Protein AF-A0A7Y1TAL9-F1 (afdb_monomer_lite)

Sequence (515 aa):
NSLQSASESPTSIPLRQQVLSQAERLVDRYQSVQGQLESLSALSGEVIVGVVQEINALAEGVANVNQRIIDAKSFSTSDEVNDLLDQRDRLLRQLAEKVSFSTIEQDGDSVNVFIGGGQPLVLGVDTNALVVSDTQAGSFEVGLSMNISGRLRDISGSVTGGELGGHLRLREQGLAEVADKLGLVQTLVVHNFNNIHSQGVDLNGVQGGDLFTSLNDRNLQLSRVVYAPGNTSDDTVVSVAVDDPASLVGSSYVFALNGVGVFNYSLTRASDGVVVKEGILPNVFPQTIDTNDGFSFTLEAGNFSNGDQFILHPTRLPANNLQLLVSDPASLAFGLPVSSIASPGNIGSGVLSQLVSAQESSLTSAELEAVQAARENTPPLLIRFTSATSYDVLDNSDPLAPVDLVPPLKNLPFLPGRANPVLSAAADSQVLLSNAAFSQSPVLGPVGTTSNGNLGETVTVTTTDPLTSAISSEIVTILGSESAATAALRVGAVSGVEASANNEISVAIADDGVG

Structure (mmCIF, N/CA/C/O backbone):
data_AF-A0A7Y1TAL9-F1
#
_entry.id   AF-A0A7Y1TAL9-F1
#
loop_
_atom_site.group_PDB
_atom_site.id
_atom_site.type_symbol
_atom_site.label_atom_id
_atom_site.label_alt_id
_atom_site.label_comp_id
_atom_site.label_asym_id
_atom_site.label_entity_id
_atom_site.label_seq_id
_atom_site.pdbx_PDB_ins_code
_atom_site.Cartn_x
_atom_site.Cartn_y
_atom_site.Cartn_z
_atom_site.occupancy
_atom_site.B_iso_or_equiv
_atom_site.auth_seq_id
_atom_site.auth_comp_id
_atom_site.auth_asym_id
_atom_site.auth_atom_id
_atom_site.pdbx_PDB_model_num
ATOM 1 N N . ASN A 1 1 ? 1.494 14.963 -23.861 1.00 86.19 1 ASN A N 1
ATOM 2 C CA . ASN A 1 1 ? 1.903 16.251 -24.475 1.00 86.19 1 ASN A CA 1
ATOM 3 C C . ASN A 1 1 ? 3.397 16.523 -24.349 1.00 86.19 1 ASN A C 1
ATOM 5 O O . ASN A 1 1 ? 4.055 16.423 -25.367 1.00 86.19 1 ASN A O 1
ATOM 9 N N . SER A 1 2 ? 3.966 16.804 -23.164 1.00 90.81 2 SER A N 1
ATOM 10 C CA . SER A 1 2 ? 5.419 17.084 -23.042 1.00 90.81 2 SER A CA 1
ATOM 11 C C . SER A 1 2 ? 6.297 15.942 -23.563 1.00 90.81 2 SER A C 1
ATOM 13 O O . SER A 1 2 ? 7.213 16.190 -24.336 1.00 90.81 2 SER A O 1
ATOM 15 N N . LEU A 1 3 ? 5.966 14.695 -23.208 1.00 91.56 3 LEU A N 1
ATOM 16 C CA . LEU A 1 3 ? 6.656 13.498 -23.709 1.00 91.56 3 LEU A CA 1
ATOM 17 C C . LEU A 1 3 ? 6.591 13.369 -25.233 1.00 91.56 3 LEU A C 1
ATOM 19 O O . LEU A 1 3 ? 7.585 13.025 -25.853 1.00 91.56 3 LEU A O 1
ATOM 23 N N . GLN A 1 4 ? 5.445 13.688 -25.838 1.00 88.38 4 GLN A N 1
ATOM 24 C CA . GLN A 1 4 ? 5.285 13.638 -27.291 1.00 88.38 4 GLN A CA 1
ATOM 25 C C . GLN A 1 4 ? 6.180 14.678 -27.971 1.00 88.38 4 GLN A C 1
ATOM 27 O O . GLN A 1 4 ? 6.945 14.337 -28.863 1.00 88.38 4 GLN A O 1
ATOM 32 N N . SER A 1 5 ? 6.146 15.931 -27.508 1.00 90.44 5 SER A N 1
ATOM 33 C CA . SER A 1 5 ? 7.004 16.984 -28.059 1.00 90.44 5 SER A CA 1
ATOM 34 C C . SER A 1 5 ? 8.490 16.657 -27.888 1.00 90.44 5 SER A C 1
ATOM 36 O O . SER A 1 5 ? 9.275 16.867 -28.806 1.00 90.44 5 SER A O 1
ATOM 38 N N . ALA A 1 6 ? 8.884 16.109 -26.734 1.00 90.56 6 ALA A N 1
ATOM 39 C CA . ALA A 1 6 ? 10.256 15.670 -26.511 1.00 90.56 6 ALA A CA 1
ATOM 40 C C . ALA A 1 6 ? 10.634 14.464 -27.391 1.00 90.56 6 ALA A C 1
ATOM 42 O O . ALA A 1 6 ? 11.748 14.421 -27.891 1.00 90.56 6 ALA A O 1
ATOM 43 N N . SER A 1 7 ? 9.713 13.534 -27.653 1.00 87.88 7 SER A N 1
ATOM 44 C CA . SER A 1 7 ? 9.916 12.405 -28.574 1.00 87.88 7 SER A CA 1
ATOM 45 C C . SER A 1 7 ? 10.092 12.844 -30.034 1.00 87.88 7 SER A C 1
ATOM 47 O O . SER A 1 7 ? 10.888 12.243 -30.749 1.00 87.88 7 SER A O 1
ATOM 49 N N . GLU A 1 8 ? 9.403 13.901 -30.474 1.00 89.62 8 GLU A N 1
ATOM 50 C CA . GLU A 1 8 ? 9.553 14.483 -31.819 1.00 89.62 8 GLU A CA 1
ATOM 51 C C . GLU A 1 8 ? 10.880 15.247 -31.988 1.00 89.62 8 GLU A C 1
ATOM 53 O O . GLU A 1 8 ? 11.334 15.497 -33.104 1.00 89.62 8 GLU A O 1
ATOM 58 N N . SER A 1 9 ? 11.514 15.655 -30.888 1.00 91.38 9 SER A N 1
ATOM 59 C CA . SER A 1 9 ? 12.792 16.375 -30.884 1.00 91.38 9 SER A CA 1
ATOM 60 C C . SER A 1 9 ? 13.656 15.949 -29.690 1.00 91.38 9 SER A C 1
ATOM 62 O O . SER A 1 9 ? 13.911 16.752 -28.783 1.00 91.38 9 SER A O 1
ATOM 64 N N . PRO A 1 10 ? 14.148 14.694 -29.688 1.00 88.31 10 PRO A N 1
ATOM 65 C CA . PRO A 1 10 ? 14.741 14.057 -28.514 1.00 88.31 10 PRO A CA 1
ATOM 66 C C . PRO A 1 10 ? 16.103 14.624 -28.127 1.00 88.31 10 PRO A C 1
ATOM 68 O O . PRO A 1 10 ? 16.604 14.274 -27.070 1.00 88.31 10 PRO A O 1
ATOM 71 N N . THR A 1 11 ? 16.714 15.510 -28.914 1.00 91.12 11 THR A N 1
ATOM 72 C CA . THR A 1 11 ? 17.966 16.210 -28.565 1.00 91.12 11 THR A CA 1
ATOM 73 C C . THR A 1 11 ? 17.740 17.594 -27.946 1.00 91.12 11 THR A C 1
ATOM 75 O O . THR A 1 11 ? 18.691 18.249 -27.524 1.00 91.12 11 THR A O 1
ATOM 78 N N . SER A 1 12 ? 16.489 18.058 -27.857 1.00 96.69 12 SER A N 1
ATOM 79 C CA . SER A 1 12 ? 16.152 19.383 -27.331 1.00 96.69 12 SER A CA 1
ATOM 80 C C . SER A 1 12 ? 16.145 19.407 -25.799 1.00 96.69 12 SER A C 1
ATOM 82 O O . SER A 1 12 ? 15.206 18.926 -25.158 1.00 96.69 12 SER A O 1
ATOM 84 N N . ILE A 1 13 ? 17.170 20.025 -25.201 1.00 96.56 13 ILE A N 1
ATOM 85 C CA . ILE A 1 13 ? 17.267 20.226 -23.744 1.00 96.56 13 ILE A CA 1
ATOM 86 C C . ILE A 1 13 ? 16.042 20.962 -23.165 1.00 96.56 13 ILE A C 1
ATOM 88 O O . ILE A 1 13 ? 15.502 20.487 -22.165 1.00 96.56 13 ILE A O 1
ATOM 92 N N . PRO A 1 14 ? 15.517 22.048 -23.775 1.00 97.50 14 PRO A N 1
ATOM 93 C CA . PRO A 1 14 ? 14.315 22.704 -23.258 1.00 97.50 14 PRO A CA 1
ATOM 94 C C . PRO A 1 14 ? 13.079 21.791 -23.191 1.00 97.50 14 PRO A C 1
ATOM 96 O O . PRO A 1 14 ? 12.322 21.855 -22.223 1.00 97.50 14 PRO A O 1
ATOM 99 N N . LEU A 1 15 ? 12.873 20.916 -24.186 1.00 95.88 15 LEU A N 1
ATOM 100 C CA . LEU A 1 15 ? 11.731 19.988 -24.195 1.00 95.88 15 LEU A CA 1
ATOM 101 C C . LEU A 1 15 ? 11.898 18.867 -23.161 1.00 95.88 15 LEU A C 1
ATOM 103 O O . LEU A 1 15 ? 10.928 18.479 -22.513 1.00 95.88 15 LEU A O 1
ATOM 107 N N . ARG A 1 16 ? 13.130 18.393 -22.948 1.00 96.94 16 ARG A N 1
ATOM 108 C CA . ARG A 1 16 ? 13.476 17.452 -21.871 1.00 96.94 16 ARG A CA 1
ATOM 109 C C . ARG A 1 16 ? 13.233 18.051 -20.487 1.00 96.94 16 ARG A C 1
ATOM 111 O O . ARG A 1 16 ? 12.576 17.423 -19.662 1.00 96.94 16 ARG A O 1
ATOM 118 N N . GLN A 1 17 ? 13.656 19.296 -20.262 1.00 97.19 17 GLN A N 1
ATOM 119 C CA . GLN A 1 17 ? 13.370 20.014 -19.017 1.00 97.19 17 GLN A CA 1
ATOM 120 C C . GLN A 1 17 ? 11.861 20.145 -18.782 1.00 97.19 17 GLN A C 1
ATOM 122 O O . GLN A 1 17 ? 11.386 19.974 -17.662 1.00 97.19 17 GLN A O 1
ATOM 127 N N . GLN A 1 18 ? 11.082 20.395 -19.838 1.00 97.12 18 GLN A N 1
ATOM 128 C CA . GLN A 1 18 ? 9.626 20.429 -19.731 1.00 97.12 18 GLN A CA 1
ATOM 129 C C . GLN A 1 18 ? 9.040 19.071 -19.310 1.00 97.12 18 GLN A C 1
ATOM 131 O O . GLN A 1 18 ? 8.049 19.055 -18.581 1.00 97.12 18 GLN A O 1
ATOM 136 N N . VAL A 1 19 ? 9.612 17.945 -19.751 1.00 96.62 19 VAL A N 1
ATOM 137 C CA . VAL A 1 19 ? 9.202 16.607 -19.292 1.00 96.62 19 VAL A CA 1
ATOM 138 C C . VAL A 1 19 ? 9.493 16.434 -17.804 1.00 96.62 19 VAL A C 1
ATOM 140 O O . VAL A 1 19 ? 8.563 16.094 -17.074 1.00 96.62 19 VAL A O 1
ATOM 143 N N . LEU A 1 20 ? 10.710 16.746 -17.347 1.00 96.94 20 LEU A N 1
ATOM 144 C CA . LEU A 1 20 ? 11.072 16.645 -15.927 1.00 96.94 20 LEU A CA 1
ATOM 145 C C . LEU A 1 20 ? 10.163 17.504 -15.047 1.00 96.94 20 LEU A C 1
ATOM 147 O O . LEU A 1 20 ? 9.559 16.994 -14.113 1.00 96.94 20 LEU A O 1
ATOM 151 N N . SER A 1 21 ? 9.924 18.764 -15.416 1.00 97.25 21 SER A N 1
ATOM 152 C CA . SER A 1 21 ? 9.027 19.629 -14.642 1.00 97.25 21 SER A CA 1
ATOM 153 C C . SER A 1 21 ? 7.567 19.156 -14.633 1.00 97.25 21 SER A C 1
ATOM 155 O O . SER A 1 21 ? 6.813 19.518 -13.733 1.00 97.25 21 SER A O 1
ATOM 157 N N . GLN A 1 22 ? 7.116 18.387 -15.634 1.00 97.00 22 GLN A N 1
ATOM 158 C CA . GLN A 1 22 ? 5.800 17.737 -15.573 1.00 97.00 22 GLN A CA 1
ATOM 159 C C . GLN A 1 22 ? 5.812 16.499 -14.674 1.00 97.00 22 GLN A C 1
ATOM 161 O O . GLN A 1 22 ? 4.819 16.256 -13.994 1.00 97.00 22 GLN A O 1
ATOM 166 N N . ALA A 1 23 ? 6.908 15.739 -14.665 1.00 95.81 23 ALA A N 1
ATOM 167 C CA . ALA A 1 23 ? 7.083 14.602 -13.771 1.00 95.81 23 ALA A CA 1
ATOM 168 C C . ALA A 1 23 ? 7.137 15.056 -12.301 1.00 95.81 23 ALA A C 1
ATOM 170 O O . ALA A 1 23 ? 6.415 14.502 -11.481 1.00 95.81 23 ALA A O 1
ATOM 171 N N . GLU A 1 24 ? 7.869 16.129 -11.986 1.00 95.81 24 GLU A N 1
ATOM 172 C CA . GLU A 1 24 ? 7.874 16.765 -10.656 1.00 95.81 24 GLU A CA 1
ATOM 173 C C . GLU A 1 24 ? 6.460 17.173 -10.228 1.00 95.81 24 GLU A C 1
ATOM 175 O O . GLU A 1 24 ? 5.988 16.771 -9.170 1.00 95.81 24 GLU A O 1
ATOM 180 N N . ARG A 1 25 ? 5.714 17.874 -11.095 1.00 95.88 25 ARG A N 1
ATOM 181 C CA . ARG A 1 25 ? 4.320 18.251 -10.801 1.00 95.88 25 ARG A CA 1
ATOM 182 C C . ARG A 1 25 ? 3.404 17.055 -10.562 1.00 95.88 25 ARG A C 1
ATOM 184 O O . ARG A 1 25 ? 2.442 17.173 -9.804 1.00 95.88 25 ARG A O 1
ATOM 191 N N . LEU A 1 26 ? 3.645 15.934 -11.240 1.00 93.88 26 LEU A N 1
ATOM 192 C CA . LEU A 1 26 ? 2.896 14.701 -11.014 1.00 93.88 26 LEU A CA 1
ATOM 193 C C . LEU A 1 26 ? 3.193 14.136 -9.620 1.00 93.88 26 LEU A C 1
ATOM 195 O O . LEU A 1 26 ? 2.252 13.780 -8.912 1.00 93.88 26 LEU A O 1
ATOM 199 N N . VAL A 1 27 ? 4.469 14.111 -9.221 1.00 94.44 27 VAL A N 1
ATOM 200 C CA . VAL A 1 27 ? 4.902 13.703 -7.876 1.00 94.44 27 VAL A CA 1
ATOM 201 C C . VAL A 1 27 ? 4.276 14.605 -6.811 1.00 94.44 27 VAL A C 1
ATOM 203 O O . VAL A 1 27 ? 3.603 14.097 -5.916 1.00 94.44 27 VAL A O 1
ATOM 206 N N . ASP A 1 28 ? 4.381 15.928 -6.959 1.00 94.69 28 ASP A N 1
ATOM 207 C CA . ASP A 1 28 ? 3.799 16.903 -6.026 1.00 94.69 28 ASP A CA 1
ATOM 208 C C . ASP A 1 28 ? 2.279 16.739 -5.907 1.00 94.69 28 ASP A C 1
ATOM 210 O O . ASP A 1 28 ? 1.696 16.813 -4.822 1.00 94.69 28 ASP A O 1
ATOM 214 N N . ARG A 1 29 ? 1.601 16.504 -7.039 1.00 94.12 29 ARG A N 1
ATOM 215 C CA . ARG A 1 29 ? 0.153 16.292 -7.053 1.00 94.12 29 ARG A CA 1
ATOM 216 C C . ARG A 1 29 ? -0.224 15.011 -6.319 1.00 94.12 29 ARG A C 1
ATOM 218 O O . ARG A 1 29 ? -1.207 15.030 -5.581 1.00 94.12 29 ARG A O 1
ATOM 225 N N . TYR A 1 30 ? 0.527 13.933 -6.524 1.00 92.38 30 TYR A N 1
ATOM 226 C CA . TYR A 1 30 ? 0.311 12.669 -5.828 1.00 92.38 30 TYR A CA 1
ATOM 227 C C . TYR A 1 30 ? 0.499 12.837 -4.317 1.00 92.38 30 TYR A C 1
ATOM 229 O O . TYR A 1 30 ? -0.423 12.558 -3.553 1.00 92.38 30 TYR A O 1
ATOM 237 N N . GLN A 1 31 ? 1.639 13.401 -3.909 1.00 92.31 31 GLN A N 1
ATOM 238 C CA . GLN A 1 31 ? 1.966 13.716 -2.517 1.00 92.31 31 GLN A CA 1
ATOM 239 C C . GLN A 1 31 ? 0.881 14.570 -1.853 1.00 92.31 31 GLN A C 1
ATOM 241 O O . GLN A 1 31 ? 0.440 14.276 -0.745 1.00 92.31 31 GLN A O 1
ATOM 246 N N . SER A 1 32 ? 0.389 15.599 -2.550 1.00 93.25 32 SER A N 1
ATOM 247 C CA . SER A 1 32 ? -0.663 16.477 -2.036 1.00 93.25 32 SER A CA 1
ATOM 248 C C . SER A 1 32 ? -1.995 15.754 -1.823 1.00 93.25 32 SER A C 1
ATOM 250 O O . SER A 1 32 ? -2.647 15.995 -0.809 1.00 93.25 32 SER A O 1
ATOM 252 N N . VAL A 1 33 ? -2.418 14.893 -2.754 1.00 92.69 33 VAL A N 1
ATOM 253 C CA . VAL A 1 33 ? -3.681 14.145 -2.619 1.00 92.69 33 VAL A CA 1
ATOM 254 C C . VAL A 1 33 ? -3.560 13.084 -1.527 1.00 92.69 33 VAL A C 1
ATOM 256 O O . VAL A 1 33 ? -4.443 12.989 -0.677 1.00 92.69 33 VAL A O 1
ATOM 259 N N . GLN A 1 34 ? -2.456 12.339 -1.504 1.00 89.44 34 GLN A N 1
ATOM 260 C CA . GLN A 1 34 ? -2.204 11.325 -0.485 1.00 89.44 34 GLN A CA 1
ATOM 261 C C . GLN A 1 34 ? -2.137 11.951 0.918 1.00 89.44 34 GLN A C 1
ATOM 263 O O . GLN A 1 34 ? -2.831 11.498 1.825 1.00 89.44 34 GLN A O 1
ATOM 268 N N . GLY A 1 35 ? -1.424 13.070 1.079 1.00 90.50 35 GLY A N 1
ATOM 269 C CA . GLY A 1 35 ? -1.364 13.800 2.348 1.00 90.50 35 GLY A CA 1
ATOM 270 C C . GLY A 1 35 ? -2.723 14.344 2.812 1.00 90.50 35 GLY A C 1
ATOM 271 O O . GLY A 1 35 ? -2.987 14.407 4.014 1.00 90.50 35 GLY A O 1
ATOM 272 N N . GLN A 1 36 ? -3.629 14.695 1.889 1.00 91.62 36 GLN A N 1
ATOM 273 C CA . GLN A 1 36 ? -5.010 15.060 2.236 1.00 91.62 36 GLN A CA 1
ATOM 274 C C . GLN A 1 36 ? -5.812 13.861 2.760 1.00 91.62 36 GLN A C 1
ATOM 276 O O . GLN A 1 36 ? -6.556 14.019 3.729 1.00 91.62 36 GLN A O 1
ATOM 281 N N . LEU A 1 37 ? -5.656 12.675 2.158 1.00 90.31 37 LEU A N 1
ATOM 282 C CA . LEU A 1 37 ? -6.305 11.446 2.630 1.00 90.31 37 LEU A CA 1
ATOM 283 C C . LEU A 1 37 ? -5.787 11.035 4.011 1.00 90.31 37 LEU A C 1
ATOM 285 O O . LEU A 1 37 ? -6.585 10.730 4.895 1.00 90.31 37 LEU A O 1
ATOM 289 N N . GLU A 1 38 ? -4.472 11.095 4.219 1.00 87.44 38 GLU A N 1
ATOM 290 C CA . GLU A 1 38 ? -3.832 10.823 5.512 1.00 87.44 38 GLU A CA 1
ATOM 291 C C . GLU A 1 38 ? -4.302 11.815 6.590 1.00 87.44 38 GLU A C 1
ATOM 293 O O . GLU A 1 38 ? -4.636 11.407 7.701 1.00 87.44 38 GLU A O 1
ATOM 298 N N . SER A 1 39 ? -4.422 13.105 6.252 1.00 89.81 39 SER A N 1
ATOM 299 C CA . SER A 1 39 ? -4.938 14.132 7.172 1.00 89.81 39 SER A CA 1
ATOM 300 C C . SER A 1 39 ? -6.405 13.898 7.542 1.00 89.81 39 SER A C 1
ATOM 302 O O . SER A 1 39 ? -6.788 14.046 8.702 1.00 89.81 39 SER A O 1
ATOM 304 N N . LEU A 1 40 ? -7.239 13.517 6.567 1.00 90.62 40 LEU A N 1
ATOM 305 C CA . LEU A 1 40 ? -8.646 13.197 6.807 1.00 90.62 40 LEU A CA 1
ATOM 306 C C . LEU A 1 40 ? -8.796 11.929 7.656 1.00 90.62 40 LEU A C 1
ATOM 308 O O . LEU A 1 40 ? -9.647 11.883 8.546 1.00 90.62 40 LEU A O 1
ATOM 312 N N . SER A 1 41 ? -7.939 10.933 7.415 1.00 87.94 41 SER A N 1
ATOM 313 C CA . SER A 1 41 ? -7.833 9.750 8.263 1.00 87.94 41 SER A CA 1
ATOM 314 C C . SER A 1 41 ? -7.509 10.175 9.696 1.00 87.94 41 SER A C 1
ATOM 316 O O . SER A 1 41 ? -8.317 9.928 10.592 1.00 87.94 41 SER A O 1
ATOM 318 N N . ALA A 1 42 ? -6.408 10.900 9.915 1.00 87.44 42 ALA A N 1
ATOM 319 C CA . ALA A 1 42 ? -5.974 11.352 11.239 1.00 87.44 42 ALA A CA 1
ATOM 320 C C . ALA A 1 42 ? -7.072 12.115 12.001 1.00 87.44 42 ALA A C 1
ATOM 322 O O . ALA A 1 42 ? -7.382 11.753 13.136 1.00 87.44 42 ALA A O 1
ATOM 323 N N . LEU A 1 43 ? -7.741 13.076 11.352 1.00 90.75 43 LEU A N 1
ATOM 324 C CA . LEU A 1 43 ? -8.862 13.812 11.946 1.00 90.75 43 LEU A CA 1
ATOM 325 C C . LEU A 1 43 ? -10.005 12.878 12.367 1.00 90.75 43 LEU A C 1
ATOM 327 O O . LEU A 1 43 ? -10.551 13.008 13.460 1.00 90.75 43 LEU A O 1
ATOM 331 N N . SER A 1 44 ? -10.367 11.908 11.524 1.00 91.56 44 SER A N 1
ATOM 332 C CA . SER A 1 44 ? -11.379 10.918 11.895 1.00 91.56 44 SER A CA 1
ATOM 333 C C . SER A 1 44 ? -10.927 10.035 13.064 1.00 91.56 44 SER A C 1
ATOM 335 O O . SER A 1 44 ? -11.780 9.572 13.815 1.00 91.56 44 SER A O 1
ATOM 337 N N . GLY A 1 45 ? -9.623 9.791 13.223 1.00 89.25 45 GLY A N 1
ATOM 338 C CA . GLY A 1 45 ? -9.064 9.076 14.373 1.00 89.25 45 GLY A CA 1
ATOM 339 C C . GLY A 1 45 ? -9.254 9.853 15.678 1.00 89.25 45 GLY A C 1
ATOM 340 O O . GLY A 1 45 ? -9.728 9.291 16.662 1.00 89.25 45 GLY A O 1
ATOM 341 N N . GLU A 1 46 ? -8.983 11.160 15.669 1.00 91.00 46 GLU A N 1
ATOM 342 C CA . GLU A 1 46 ? -9.229 12.039 16.822 1.00 91.00 46 GLU A CA 1
ATOM 343 C C . GLU A 1 46 ? -10.714 12.072 17.212 1.00 91.00 46 GLU A C 1
ATOM 345 O O . GLU A 1 46 ? -11.051 11.978 18.395 1.00 91.00 46 GLU A O 1
ATOM 350 N N . VAL A 1 47 ? -11.612 12.135 16.221 1.00 93.81 47 VAL A N 1
ATOM 351 C CA . VAL A 1 47 ? -13.061 12.071 16.466 1.00 93.81 47 VAL A CA 1
ATOM 352 C C . VAL A 1 47 ? -13.455 10.732 17.088 1.00 93.81 47 VAL A C 1
ATOM 354 O O . VAL A 1 47 ? -14.202 10.722 18.063 1.00 93.81 47 VAL A O 1
ATOM 357 N N . ILE A 1 48 ? -12.921 9.608 16.597 1.00 94.06 48 ILE A N 1
ATOM 358 C CA . ILE A 1 48 ? -13.173 8.285 17.189 1.00 94.06 48 ILE A CA 1
ATOM 359 C C . ILE A 1 48 ? -12.746 8.253 18.658 1.00 94.06 48 ILE A C 1
ATOM 361 O O . ILE A 1 48 ? -13.517 7.790 19.496 1.00 94.06 48 ILE A O 1
ATOM 365 N N . VAL A 1 49 ? -11.563 8.778 18.993 1.00 93.94 49 VAL A N 1
ATOM 366 C CA . VAL A 1 49 ? -11.096 8.855 20.386 1.00 93.94 49 VAL A CA 1
ATOM 367 C C . VAL A 1 49 ? -12.077 9.651 21.252 1.00 93.94 49 VAL A C 1
ATOM 369 O O . VAL A 1 49 ? -12.441 9.188 22.334 1.00 93.94 49 VAL A O 1
ATOM 372 N N . GLY A 1 50 ? -12.554 10.803 20.771 1.00 96.19 50 GLY A N 1
ATOM 373 C CA . GLY A 1 50 ? -13.566 11.602 21.469 1.00 96.19 50 GLY A CA 1
ATOM 374 C C . GLY A 1 50 ? -14.891 10.855 21.660 1.00 96.19 50 GLY A C 1
ATOM 375 O O . GLY A 1 50 ? -15.409 10.781 22.773 1.00 96.19 50 GLY A O 1
ATOM 376 N N . VAL A 1 51 ? -15.404 10.216 20.606 1.00 97.31 51 VAL A N 1
ATOM 377 C CA . VAL A 1 51 ? -16.650 9.432 20.660 1.00 97.31 51 VAL A CA 1
ATOM 378 C C . VAL A 1 51 ? -16.525 8.248 21.624 1.00 97.31 51 VAL A C 1
ATOM 380 O O . VAL A 1 51 ? -17.460 7.965 22.369 1.00 97.31 51 VAL A O 1
ATOM 383 N N . VAL A 1 52 ? -15.373 7.573 21.671 1.00 96.56 52 VAL A N 1
ATOM 384 C CA . VAL A 1 52 ? -15.113 6.486 22.631 1.00 96.56 52 VAL A CA 1
ATOM 385 C C . VAL A 1 52 ? -15.120 6.998 24.075 1.00 96.56 52 VAL A C 1
ATOM 387 O O . VAL A 1 52 ? -15.693 6.345 24.949 1.00 96.56 52 VAL A O 1
ATOM 390 N N . GLN A 1 53 ? -14.548 8.176 24.339 1.00 97.62 53 GLN A N 1
ATOM 391 C CA . GLN A 1 53 ? -14.612 8.802 25.665 1.00 97.62 53 GLN A CA 1
ATOM 392 C C . GLN A 1 53 ? -16.055 9.130 26.069 1.00 97.62 53 GLN A C 1
ATOM 394 O O . GLN A 1 53 ? -16.451 8.853 27.202 1.00 97.62 53 GLN A O 1
ATOM 399 N N . GLU A 1 54 ? -16.860 9.656 25.144 1.00 98.25 54 GLU A N 1
ATOM 400 C CA . GLU A 1 54 ? -18.282 9.922 25.382 1.00 98.25 54 GLU A CA 1
ATOM 401 C C . GLU A 1 54 ? -19.077 8.635 25.646 1.00 98.25 54 GLU A C 1
ATOM 403 O O . GLU A 1 54 ? -19.891 8.598 26.567 1.00 98.25 54 GLU A O 1
ATOM 408 N N . ILE A 1 55 ? -18.812 7.559 24.895 1.00 98.25 55 ILE A N 1
ATOM 409 C CA . ILE A 1 55 ? -19.424 6.237 25.114 1.00 98.25 55 ILE A CA 1
ATOM 410 C C . ILE A 1 55 ? -19.127 5.728 26.527 1.00 98.25 55 ILE A C 1
ATOM 412 O O . ILE A 1 55 ? -20.047 5.292 27.221 1.00 98.25 55 ILE A O 1
ATOM 416 N N . ASN A 1 56 ? -17.870 5.809 26.969 1.00 98.12 56 ASN A N 1
ATOM 417 C CA . ASN A 1 56 ? -17.479 5.376 28.311 1.00 98.12 56 ASN A CA 1
ATOM 418 C C . ASN A 1 56 ? -18.172 6.216 29.398 1.00 98.12 56 ASN A C 1
ATOM 420 O O . ASN A 1 56 ? -18.721 5.656 30.344 1.00 98.12 56 ASN A O 1
ATOM 424 N N . ALA A 1 57 ? -18.245 7.541 29.233 1.00 98.50 57 ALA A N 1
ATOM 425 C CA . ALA A 1 57 ? -18.943 8.419 30.175 1.00 98.50 57 ALA A CA 1
ATOM 426 C C . ALA A 1 57 ? -20.459 8.138 30.240 1.00 98.50 57 ALA A C 1
ATOM 428 O O . ALA A 1 57 ? -21.062 8.161 31.315 1.00 98.50 57 ALA A O 1
ATOM 429 N N . LEU A 1 58 ? -21.090 7.839 29.100 1.00 98.56 58 LEU A N 1
ATOM 430 C CA . LEU A 1 58 ? -22.498 7.435 29.048 1.00 98.56 58 LEU A CA 1
ATOM 431 C C . LEU A 1 58 ? -22.721 6.087 29.744 1.00 98.56 58 LEU A C 1
ATOM 433 O O . LEU A 1 58 ? -23.698 5.944 30.482 1.00 98.56 58 LEU A O 1
ATOM 437 N N . ALA A 1 59 ? -21.815 5.123 29.562 1.00 98.19 59 ALA A N 1
ATOM 438 C CA . ALA A 1 59 ? -21.858 3.832 30.245 1.00 98.19 59 ALA A CA 1
ATOM 439 C C . ALA A 1 59 ? -21.763 3.987 31.772 1.00 98.19 59 ALA A C 1
ATOM 441 O O . ALA A 1 59 ? -22.579 3.415 32.497 1.00 98.19 59 ALA A O 1
ATOM 442 N N . GLU A 1 60 ? -20.833 4.814 32.259 1.00 98.25 60 GLU A N 1
ATOM 443 C CA . GLU A 1 60 ? -20.715 5.163 33.683 1.00 98.25 60 GLU A CA 1
ATOM 444 C C . GLU A 1 60 ? -21.993 5.822 34.214 1.00 98.25 60 GLU A C 1
ATOM 446 O O . GLU A 1 60 ? -22.472 5.481 35.299 1.00 98.25 60 GLU A O 1
ATOM 451 N N . GLY A 1 61 ? -22.597 6.720 33.430 1.00 98.12 61 GLY A N 1
ATOM 452 C CA . GLY A 1 61 ? -23.881 7.331 33.759 1.00 98.12 61 GLY A CA 1
ATOM 453 C C . GLY A 1 61 ? -25.002 6.300 33.914 1.00 98.12 61 GLY A C 1
ATOM 454 O O . GLY A 1 61 ? -25.762 6.362 34.882 1.00 98.12 61 GLY A O 1
ATOM 455 N N . VAL A 1 62 ? -25.103 5.336 32.992 1.00 97.94 62 VAL A N 1
ATOM 456 C CA . VAL A 1 62 ? -26.106 4.258 33.058 1.00 97.94 62 VAL A CA 1
ATOM 457 C C . VAL A 1 62 ? -25.883 3.389 34.295 1.00 97.94 62 VAL A C 1
ATOM 459 O O . VAL A 1 62 ? -26.838 3.126 35.023 1.00 97.94 62 VAL A O 1
ATOM 462 N N . ALA A 1 63 ? -24.641 2.996 34.578 1.00 97.62 63 ALA A N 1
ATOM 463 C CA . ALA A 1 63 ? -24.298 2.201 35.755 1.00 97.62 63 ALA A CA 1
ATOM 464 C C . ALA A 1 63 ? -24.618 2.931 37.073 1.00 97.62 63 ALA A C 1
ATOM 466 O O . ALA A 1 63 ? -25.196 2.347 37.991 1.00 97.62 63 ALA A O 1
ATOM 467 N N . ASN A 1 64 ? -24.332 4.236 37.150 1.00 97.56 64 ASN A N 1
ATOM 468 C CA . ASN A 1 64 ? -24.685 5.053 38.309 1.00 97.56 64 ASN A CA 1
ATOM 469 C C . ASN A 1 64 ? -26.205 5.150 38.507 1.00 97.56 64 ASN A C 1
ATOM 471 O O . ASN A 1 64 ? -26.694 5.039 39.631 1.00 97.56 64 ASN A O 1
ATOM 475 N N . VAL A 1 65 ? -26.964 5.327 37.421 1.00 96.62 65 VAL A N 1
ATOM 476 C CA . VAL A 1 65 ? -28.431 5.344 37.486 1.00 96.62 65 VAL A CA 1
ATOM 477 C C . VAL A 1 65 ? -28.980 3.971 37.882 1.00 96.62 65 VAL A C 1
ATOM 479 O O . VAL A 1 65 ? -29.880 3.921 38.716 1.00 96.62 65 VAL A O 1
ATOM 482 N N . ASN A 1 66 ? -28.408 2.868 37.386 1.00 96.06 66 ASN A N 1
ATOM 483 C CA . ASN A 1 66 ? -28.763 1.517 37.832 1.00 96.06 66 ASN A CA 1
ATOM 484 C C . ASN A 1 66 ? -28.572 1.363 39.352 1.00 96.06 66 ASN A C 1
ATOM 486 O O . ASN A 1 66 ? -29.490 0.908 40.029 1.00 96.06 66 ASN A O 1
ATOM 490 N N . GLN A 1 67 ? -27.440 1.813 39.908 1.00 94.75 67 GLN A N 1
ATOM 491 C CA . GLN A 1 67 ? -27.204 1.781 41.359 1.00 94.75 67 GLN A CA 1
ATOM 492 C C . GLN A 1 67 ? -28.261 2.591 42.124 1.00 94.75 67 GLN A C 1
ATOM 494 O O . GLN A 1 67 ? -28.844 2.103 43.090 1.00 94.75 67 GLN A O 1
ATOM 499 N N . ARG A 1 68 ? -28.573 3.808 41.660 1.00 93.25 68 ARG A N 1
ATOM 500 C CA . ARG A 1 68 ? -29.579 4.668 42.304 1.00 93.25 68 ARG A CA 1
ATOM 501 C C . ARG A 1 68 ? -30.986 4.068 42.253 1.00 93.25 68 ARG A C 1
ATOM 503 O O . ARG A 1 68 ? -31.733 4.238 43.210 1.00 93.25 68 ARG A O 1
ATOM 510 N N . ILE A 1 69 ? -31.351 3.372 41.173 1.00 91.88 69 ILE A N 1
ATOM 511 C CA . ILE A 1 69 ? -32.643 2.672 41.063 1.00 91.88 69 ILE A CA 1
ATOM 512 C C . ILE A 1 69 ? -32.721 1.537 42.088 1.00 91.88 69 ILE A C 1
ATOM 514 O O . ILE A 1 69 ? -33.735 1.420 42.780 1.00 91.88 69 ILE A O 1
ATOM 518 N N . ILE A 1 70 ? -31.653 0.740 42.212 1.00 90.25 70 ILE A N 1
ATOM 519 C CA . ILE A 1 70 ? -31.554 -0.347 43.198 1.00 90.25 70 ILE A CA 1
ATOM 520 C C . ILE A 1 70 ? -31.726 0.207 44.623 1.00 90.25 70 ILE A C 1
ATOM 522 O O . ILE A 1 70 ? -32.530 -0.315 45.399 1.00 90.25 70 ILE A O 1
ATOM 526 N N . ASP A 1 71 ? -31.034 1.302 44.948 1.00 89.12 71 ASP A N 1
ATOM 527 C CA . ASP A 1 71 ? -31.101 1.932 46.271 1.00 89.12 71 ASP A CA 1
ATOM 528 C C . ASP A 1 71 ? -32.495 2.526 46.559 1.00 89.12 71 ASP A C 1
ATOM 530 O O . ASP A 1 71 ? -33.060 2.325 47.641 1.00 89.12 71 ASP A O 1
ATOM 534 N N . ALA A 1 72 ? -33.087 3.217 45.577 1.00 86.94 72 ALA A N 1
ATOM 535 C CA . ALA A 1 72 ? -34.384 3.883 45.703 1.00 86.94 72 ALA A CA 1
ATOM 536 C C . ALA A 1 72 ? -35.550 2.892 45.852 1.00 86.94 72 ALA A C 1
ATOM 538 O O . ALA A 1 72 ? -36.485 3.148 46.613 1.00 86.94 72 ALA A O 1
ATOM 539 N N . LYS A 1 73 ? -35.499 1.720 45.203 1.00 78.50 73 LYS A N 1
ATOM 540 C CA . LYS A 1 73 ? -36.568 0.705 45.299 1.00 78.50 73 LYS A CA 1
ATOM 541 C C . LYS A 1 73 ? -36.799 0.177 46.719 1.00 78.50 73 LYS A C 1
ATOM 543 O O . LYS A 1 73 ? -37.884 -0.324 47.008 1.00 78.50 73 LYS A O 1
ATOM 548 N N . SER A 1 7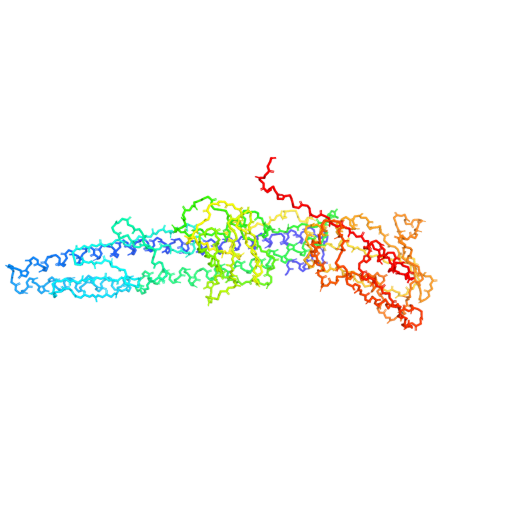4 ? -35.816 0.318 47.609 1.00 73.50 74 SER A N 1
ATOM 549 C CA . SER A 1 74 ? -35.922 -0.132 49.001 1.00 73.50 74 SER A CA 1
ATOM 550 C C . SER A 1 74 ? -36.506 0.922 49.958 1.00 73.50 74 SER A C 1
ATOM 552 O O . SER A 1 74 ? -37.019 0.544 51.012 1.00 73.50 74 SER A O 1
ATOM 554 N N . PHE A 1 75 ? -36.446 2.225 49.629 1.00 71.81 75 PHE A N 1
ATOM 555 C CA . PHE A 1 75 ? -36.729 3.307 50.593 1.00 71.81 75 PHE A CA 1
ATOM 556 C C . PHE A 1 75 ? -37.427 4.571 50.033 1.00 71.81 75 PHE A C 1
ATOM 558 O O . PHE A 1 75 ? -37.781 5.444 50.829 1.00 71.81 75 PHE A O 1
ATOM 565 N N . SER A 1 76 ? -37.652 4.687 48.718 1.00 74.06 76 SER A N 1
ATOM 566 C CA . SER A 1 76 ? -38.138 5.917 48.059 1.00 74.06 76 SER A CA 1
ATOM 567 C C . SER A 1 76 ? -39.597 5.861 47.580 1.00 74.06 76 SER A C 1
ATOM 569 O O . SER A 1 76 ? -40.250 4.815 47.580 1.00 74.06 76 SER A O 1
ATOM 571 N N . THR A 1 77 ? -40.132 7.019 47.173 1.00 74.75 77 THR A N 1
ATOM 572 C CA . THR A 1 77 ? -41.457 7.142 46.542 1.00 74.75 77 THR A CA 1
ATOM 573 C C . THR A 1 77 ? -41.427 6.680 45.080 1.00 74.75 77 THR A C 1
ATOM 575 O O . THR A 1 77 ? -40.381 6.682 44.433 1.00 74.75 77 THR A O 1
ATOM 578 N N . SER A 1 78 ? -42.589 6.311 44.528 1.00 78.88 78 SER A N 1
ATOM 579 C CA . SER A 1 78 ? -42.723 5.875 43.126 1.00 78.88 78 SER A CA 1
ATOM 580 C C . SER A 1 78 ? -42.223 6.906 42.111 1.00 78.88 78 SER A C 1
ATOM 582 O O . SER A 1 78 ? -41.724 6.530 41.055 1.00 78.88 78 SER A O 1
ATOM 584 N N . ASP A 1 79 ? -42.349 8.193 42.432 1.00 84.06 79 ASP A N 1
ATOM 585 C CA . ASP A 1 79 ? -42.018 9.287 41.516 1.00 84.06 79 ASP A CA 1
ATOM 586 C C . ASP A 1 79 ? -40.499 9.429 41.328 1.00 84.06 79 ASP A C 1
ATOM 588 O O . ASP A 1 79 ? -40.039 9.585 40.202 1.00 84.06 79 ASP A O 1
ATOM 592 N N . GLU A 1 80 ? -39.708 9.267 42.397 1.00 86.62 80 GLU A N 1
ATOM 593 C CA . GLU A 1 80 ? -38.239 9.320 42.319 1.00 86.62 80 GLU A CA 1
ATOM 594 C C . GLU A 1 80 ? -37.676 8.179 41.456 1.00 86.62 80 GLU A C 1
ATOM 596 O O . GLU A 1 80 ? -36.751 8.379 40.669 1.00 86.62 80 GLU A O 1
ATOM 601 N N . VAL A 1 81 ? -38.264 6.982 41.556 1.00 87.94 81 VAL A N 1
ATOM 602 C CA . VAL A 1 81 ? -37.869 5.829 40.732 1.00 87.94 81 VAL A CA 1
ATOM 603 C C . VAL A 1 81 ? -38.197 6.072 39.256 1.00 87.94 81 VAL A C 1
ATOM 605 O O . VAL A 1 81 ? -37.376 5.756 38.395 1.00 87.94 81 VAL A O 1
ATOM 608 N N . ASN A 1 82 ? -39.354 6.667 38.950 1.00 91.06 82 ASN A N 1
ATOM 609 C CA . ASN A 1 82 ? -39.731 6.998 37.573 1.00 91.06 82 ASN A CA 1
ATOM 610 C C . ASN A 1 82 ? -38.781 8.033 36.948 1.00 91.06 82 ASN A C 1
ATOM 612 O O . ASN A 1 82 ? -38.339 7.840 35.817 1.00 91.06 82 ASN A O 1
ATOM 616 N N . ASP A 1 83 ? -38.385 9.069 37.694 1.00 93.69 83 ASP A N 1
ATOM 617 C CA . ASP A 1 83 ? -37.421 10.069 37.213 1.00 93.69 83 ASP A CA 1
ATOM 618 C C . ASP A 1 83 ? -36.048 9.446 36.887 1.00 93.69 83 ASP A C 1
ATOM 620 O O . ASP A 1 83 ? -35.384 9.840 35.919 1.00 93.69 83 ASP A O 1
ATOM 624 N N . LEU A 1 84 ? -35.611 8.453 37.673 1.00 95.00 84 LEU A N 1
ATOM 625 C CA . LEU A 1 84 ? -34.380 7.699 37.413 1.00 95.00 84 LEU A CA 1
ATOM 626 C C . LEU A 1 84 ? -34.495 6.811 36.169 1.00 95.00 84 LEU A C 1
ATOM 628 O O . LEU A 1 84 ? -33.551 6.755 35.378 1.00 95.00 84 LEU A O 1
ATOM 632 N N . LEU A 1 85 ? -35.640 6.153 35.960 1.00 94.00 85 LEU A N 1
ATOM 633 C CA . LEU A 1 85 ? -35.913 5.386 34.740 1.00 94.00 85 LEU A CA 1
ATOM 634 C C . LEU A 1 85 ? -35.878 6.294 33.500 1.00 94.00 85 LEU A C 1
ATOM 636 O O . LEU A 1 85 ? -35.191 5.977 32.529 1.00 94.00 85 LEU A O 1
ATOM 640 N N . ASP A 1 86 ? -36.487 7.479 33.571 1.00 95.69 86 ASP A N 1
ATOM 641 C CA . ASP A 1 86 ? -36.434 8.481 32.500 1.00 95.69 86 ASP A CA 1
ATOM 642 C C . ASP A 1 86 ? -35.008 9.011 32.261 1.00 95.69 86 ASP A C 1
ATOM 644 O O . ASP A 1 86 ? -34.611 9.315 31.127 1.00 95.69 86 ASP A O 1
ATOM 648 N N . GLN A 1 87 ? -34.203 9.154 33.321 1.00 97.12 87 GLN A N 1
ATOM 649 C CA . GLN A 1 87 ? -32.789 9.511 33.200 1.00 97.12 87 GLN A CA 1
ATOM 650 C C . GLN A 1 87 ? -31.995 8.405 32.493 1.00 97.12 87 GLN A C 1
ATOM 652 O O . GLN A 1 87 ? -31.232 8.713 31.574 1.00 97.12 87 GLN A O 1
ATOM 657 N N . ARG A 1 88 ? -32.210 7.137 32.858 1.00 96.62 88 ARG A N 1
ATOM 658 C CA . ARG A 1 88 ? -31.594 5.972 32.207 1.00 96.62 88 ARG A CA 1
ATOM 659 C C . ARG A 1 88 ? -31.934 5.927 30.722 1.00 96.62 88 ARG A C 1
ATOM 661 O O . ARG A 1 88 ? -31.037 5.825 29.891 1.00 96.62 88 ARG A O 1
ATOM 668 N N . ASP A 1 89 ? -33.206 6.094 30.377 1.00 96.88 89 ASP A N 1
ATOM 669 C CA . ASP A 1 89 ? -33.672 6.036 28.992 1.00 96.88 89 ASP A CA 1
ATOM 670 C C . ASP A 1 89 ? -33.149 7.206 28.146 1.00 96.88 89 ASP A C 1
ATOM 672 O O . ASP A 1 89 ? -32.970 7.081 26.933 1.00 96.88 89 ASP A O 1
ATOM 676 N N . ARG A 1 90 ? -32.871 8.368 28.752 1.00 98.38 90 ARG A N 1
ATOM 677 C CA . ARG A 1 90 ? -32.154 9.462 28.072 1.00 98.38 90 ARG A CA 1
ATOM 678 C C . ARG A 1 90 ? -30.696 9.107 27.794 1.00 98.38 90 ARG A C 1
ATOM 680 O O . ARG A 1 90 ? -30.245 9.336 26.676 1.00 98.38 90 ARG A O 1
ATOM 687 N N . LEU A 1 91 ? -29.990 8.537 28.770 1.00 98.50 91 LEU A N 1
ATOM 688 C CA . LEU A 1 91 ? -28.593 8.120 28.603 1.00 98.50 91 LEU A CA 1
ATOM 689 C C . LEU A 1 91 ? -28.460 7.014 27.551 1.00 98.50 91 LEU A C 1
ATOM 691 O O . LEU A 1 91 ? -27.596 7.097 26.685 1.00 98.50 91 LEU A O 1
ATOM 695 N N . LEU A 1 92 ? -29.364 6.029 27.556 1.00 98.00 92 LEU A N 1
ATOM 696 C CA . LEU A 1 92 ? -29.407 4.975 26.540 1.00 98.00 92 LEU A CA 1
ATOM 697 C C . LEU A 1 92 ? -29.699 5.534 25.139 1.00 98.00 92 LEU A C 1
ATOM 699 O O . LEU A 1 92 ? -29.098 5.087 24.166 1.00 98.00 92 LEU A O 1
ATOM 703 N N . ARG A 1 93 ? -30.573 6.543 25.015 1.00 98.25 93 ARG A N 1
ATOM 704 C CA . ARG A 1 93 ? -30.800 7.232 23.732 1.00 98.25 93 ARG A CA 1
ATOM 705 C C . ARG A 1 93 ? -29.560 7.973 23.238 1.00 98.25 93 ARG A C 1
ATOM 707 O O . ARG A 1 93 ? -29.227 7.845 22.068 1.00 98.25 93 ARG A O 1
ATOM 714 N N . GLN A 1 94 ? -28.859 8.685 24.119 1.00 98.50 94 GLN A N 1
ATOM 715 C CA . GLN A 1 94 ? -27.592 9.340 23.773 1.00 98.50 94 GLN A CA 1
ATOM 716 C C . GLN A 1 94 ? -26.523 8.317 23.376 1.00 98.50 94 GLN A C 1
ATOM 718 O O . GLN A 1 94 ? -25.805 8.518 22.403 1.00 98.50 94 GLN A O 1
ATOM 723 N N . LEU A 1 95 ? -26.460 7.175 24.066 1.00 98.19 95 LEU A N 1
ATOM 724 C CA . LEU A 1 95 ? -25.552 6.088 23.706 1.00 98.19 95 LEU A CA 1
ATOM 725 C C . LEU A 1 95 ? -25.869 5.524 22.313 1.00 98.19 95 LEU A C 1
ATOM 727 O O . LEU A 1 95 ? -24.947 5.209 21.566 1.00 98.19 95 LEU A O 1
ATOM 731 N N . ALA A 1 96 ? -27.150 5.463 21.932 1.00 97.81 96 ALA A N 1
ATOM 732 C CA . ALA A 1 96 ? -27.583 4.939 20.634 1.00 97.81 96 ALA A CA 1
ATOM 733 C C . ALA A 1 96 ? -27.173 5.850 19.467 1.00 97.81 96 ALA A C 1
ATOM 735 O O . ALA A 1 96 ? -26.959 5.372 18.354 1.00 97.81 96 ALA A O 1
ATOM 736 N N . GLU A 1 97 ? -27.031 7.156 19.716 1.00 98.12 97 GLU A N 1
ATOM 737 C CA . GLU A 1 97 ? -26.464 8.099 18.746 1.00 98.12 97 GLU A CA 1
ATOM 738 C C . GLU A 1 97 ? -24.972 7.821 18.503 1.00 98.12 97 GLU A C 1
ATOM 740 O O . GLU A 1 97 ? -24.472 8.042 17.400 1.00 98.12 97 GLU A O 1
ATOM 745 N N . LYS A 1 98 ? -24.264 7.283 19.504 1.00 98.25 98 LYS A N 1
ATOM 746 C CA . LYS A 1 98 ? -22.815 7.053 19.457 1.00 98.25 98 LYS A CA 1
ATOM 747 C C . LYS A 1 98 ? -22.437 5.667 18.950 1.00 98.25 98 LYS A C 1
ATOM 749 O O . LYS A 1 98 ? -21.503 5.562 18.159 1.00 98.25 98 LYS A O 1
ATOM 754 N N . VAL A 1 99 ? -23.158 4.614 19.341 1.00 97.44 99 VAL A N 1
ATOM 755 C CA . VAL A 1 99 ? -22.843 3.224 18.970 1.00 97.44 99 VAL A CA 1
ATOM 756 C C . VAL A 1 99 ? -24.084 2.327 18.987 1.00 97.44 99 VAL A C 1
ATOM 758 O O . VAL A 1 99 ? -25.010 2.540 19.767 1.00 97.44 99 VAL A O 1
ATOM 761 N N . SER A 1 100 ? -24.106 1.285 18.150 1.00 96.38 100 SER A N 1
ATOM 762 C CA . SER A 1 100 ? -25.118 0.230 18.263 1.00 96.38 100 SER A CA 1
ATOM 763 C C . SER A 1 100 ? -24.865 -0.628 19.502 1.00 96.38 100 SER A C 1
ATOM 765 O O . SER A 1 100 ? -23.768 -1.158 19.692 1.00 96.38 100 SER A O 1
ATOM 767 N N . PHE A 1 101 ? -25.905 -0.838 20.301 1.00 96.69 101 PHE A N 1
ATOM 768 C CA . PHE A 1 101 ? -25.868 -1.706 21.472 1.00 96.69 101 PHE A CA 1
ATOM 769 C C . PHE A 1 101 ? -27.148 -2.538 21.585 1.00 96.69 101 PHE A C 1
ATOM 771 O O . PHE A 1 101 ? -28.165 -2.250 20.955 1.00 96.69 101 PHE A O 1
ATOM 778 N N . SER A 1 102 ? -27.098 -3.566 22.423 1.00 96.44 102 SER A N 1
ATOM 779 C CA . SER A 1 102 ? -28.262 -4.332 22.869 1.00 96.44 102 SER A CA 1
ATOM 780 C C . SER A 1 102 ? -28.354 -4.302 24.387 1.00 96.44 102 SER A C 1
ATOM 782 O O . SER A 1 102 ? -27.324 -4.281 25.063 1.00 96.44 102 SER A O 1
ATOM 784 N N . THR A 1 103 ? -29.569 -4.342 24.925 1.00 96.00 103 THR A N 1
ATOM 785 C CA . THR A 1 103 ? -29.811 -4.355 26.370 1.00 96.00 103 THR A CA 1
ATOM 786 C C . THR A 1 103 ? -30.444 -5.653 26.842 1.00 96.00 103 THR A C 1
ATOM 788 O O . THR A 1 103 ? -31.197 -6.296 26.112 1.00 96.00 103 THR A O 1
ATOM 791 N N . ILE A 1 104 ? -30.153 -6.021 28.088 1.00 95.62 104 ILE A N 1
ATOM 792 C CA . ILE A 1 104 ? -30.852 -7.078 28.823 1.00 95.62 104 ILE A CA 1
ATOM 793 C C . ILE A 1 104 ? -31.191 -6.520 30.203 1.00 95.62 104 ILE A C 1
ATOM 795 O O . ILE A 1 104 ? -30.300 -6.066 30.918 1.00 95.62 104 ILE A O 1
ATOM 799 N N . GLU A 1 105 ? -32.465 -6.539 30.581 1.00 92.38 105 GLU A N 1
ATOM 800 C CA . GLU A 1 105 ? -32.870 -6.183 31.942 1.00 92.38 105 GLU A CA 1
ATOM 801 C C . GLU A 1 105 ? -32.519 -7.311 32.912 1.00 92.38 105 GLU A C 1
ATOM 803 O O . GLU A 1 105 ? -32.748 -8.488 32.627 1.00 92.38 105 GLU A O 1
ATOM 808 N N . GLN A 1 106 ? -31.980 -6.944 34.069 1.00 86.69 106 GLN A N 1
ATOM 809 C CA . GLN A 1 106 ? -31.656 -7.867 35.143 1.00 86.69 106 GLN A CA 1
ATOM 810 C C . GLN A 1 106 ? -32.539 -7.559 36.350 1.00 86.69 106 GLN A C 1
ATOM 812 O O . GLN A 1 106 ? -32.513 -6.452 36.895 1.00 86.69 106 GLN A O 1
ATOM 817 N N . ASP A 1 107 ? -33.360 -8.549 36.711 1.00 75.88 107 ASP A N 1
ATOM 818 C CA . ASP A 1 107 ? -34.263 -8.553 37.869 1.00 75.88 107 ASP A CA 1
ATOM 819 C C . ASP A 1 107 ? -35.254 -7.367 37.934 1.00 75.88 107 ASP A C 1
ATOM 821 O O . ASP A 1 107 ? -35.888 -7.126 38.955 1.00 75.88 107 ASP A O 1
ATOM 825 N N . GLY A 1 108 ? -35.436 -6.637 36.823 1.00 69.19 108 GLY A N 1
ATOM 826 C CA . GLY A 1 108 ? -36.295 -5.448 36.729 1.00 69.19 108 GLY A CA 1
ATOM 827 C C . GLY A 1 108 ? -35.730 -4.192 37.412 1.00 69.19 108 GLY A C 1
ATOM 828 O O . GLY A 1 108 ? -36.436 -3.184 37.514 1.00 69.19 108 GLY A O 1
ATOM 829 N N . ASP A 1 109 ? -34.479 -4.244 37.877 1.00 79.44 109 ASP A N 1
ATOM 830 C CA . ASP A 1 109 ? -33.845 -3.204 38.704 1.00 79.44 109 ASP A CA 1
ATOM 831 C C . ASP A 1 109 ? -32.641 -2.549 38.019 1.00 79.44 109 ASP A C 1
ATOM 833 O O . ASP A 1 109 ? -32.340 -1.383 38.264 1.00 79.44 109 ASP A O 1
ATOM 837 N N . SER A 1 110 ? -31.971 -3.268 37.118 1.00 89.06 110 SER A N 1
ATOM 838 C CA . SER A 1 110 ? -30.808 -2.768 36.385 1.00 89.06 110 SER A CA 1
ATOM 839 C C . SER A 1 110 ? -30.838 -3.200 34.922 1.00 89.06 110 SER A C 1
ATOM 841 O O . SER A 1 110 ? -31.554 -4.132 34.545 1.00 89.06 110 SER A O 1
ATOM 843 N N . VAL A 1 111 ? -30.083 -2.494 34.079 1.00 95.69 111 VAL A N 1
ATOM 844 C CA . VAL A 1 111 ? -29.934 -2.825 32.658 1.00 95.69 111 VAL A CA 1
ATOM 845 C C . VAL A 1 111 ? -28.478 -3.133 32.330 1.00 95.69 111 VAL A C 1
ATOM 847 O O . VAL A 1 111 ? -27.585 -2.335 32.610 1.00 95.69 111 VAL A O 1
ATOM 850 N N . ASN A 1 112 ? -28.254 -4.282 31.702 1.00 96.94 112 ASN A N 1
ATOM 851 C CA . ASN A 1 112 ? -26.975 -4.663 31.121 1.00 96.94 112 ASN A CA 1
ATOM 852 C C . ASN A 1 112 ? -26.919 -4.160 29.680 1.00 96.94 112 ASN A C 1
ATOM 854 O O . ASN A 1 112 ? -27.892 -4.312 28.939 1.00 96.94 112 ASN A O 1
ATOM 858 N N . VAL A 1 113 ? -25.792 -3.579 29.279 1.00 97.25 113 VAL A N 1
ATOM 859 C CA . VAL A 1 113 ? -25.582 -3.011 27.940 1.00 97.25 113 VAL A CA 1
ATOM 860 C C . VAL A 1 113 ? -24.435 -3.750 27.271 1.00 97.25 113 VAL A C 1
ATOM 862 O O . VAL A 1 113 ? -23.347 -3.845 27.837 1.00 97.25 113 VAL A O 1
ATOM 865 N N . PHE A 1 114 ? -24.658 -4.232 26.052 1.00 96.56 114 PHE A N 1
ATOM 866 C CA . PHE A 1 114 ? -23.673 -4.976 25.272 1.00 96.56 114 PHE A CA 1
ATOM 867 C C . PHE A 1 114 ? -23.416 -4.306 23.921 1.00 96.56 114 PHE A C 1
ATOM 869 O O . PHE A 1 114 ? -24.358 -3.891 23.249 1.00 96.56 114 PHE A O 1
ATOM 876 N N . ILE A 1 115 ? -22.152 -4.252 23.501 1.00 94.94 115 ILE A N 1
ATOM 877 C CA . ILE A 1 115 ? -21.702 -3.720 22.205 1.00 94.94 115 ILE A CA 1
ATOM 878 C C . ILE A 1 115 ? -20.865 -4.764 21.458 1.00 94.94 115 ILE A C 1
ATOM 880 O O . ILE A 1 115 ? -20.439 -5.760 22.040 1.00 94.94 115 ILE A O 1
ATOM 884 N N . GLY A 1 116 ? -20.610 -4.555 20.164 1.00 83.25 116 GLY A N 1
ATOM 885 C CA . GLY A 1 116 ? -19.549 -5.285 19.459 1.00 83.25 116 GLY A CA 1
ATOM 886 C C . GLY A 1 116 ? -19.705 -6.811 19.446 1.00 83.25 116 GLY A C 1
ATOM 887 O O . GLY A 1 116 ? -18.756 -7.523 19.760 1.00 83.25 116 GLY A O 1
ATOM 888 N N . GLY A 1 117 ? -20.900 -7.332 19.147 1.00 79.00 117 GLY A N 1
ATOM 889 C CA . GLY A 1 117 ? -21.131 -8.784 19.104 1.00 79.00 117 GLY A CA 1
ATOM 890 C C . GLY A 1 117 ? -21.319 -9.446 20.476 1.00 79.00 117 GLY A C 1
ATOM 891 O O . GLY A 1 117 ? -21.115 -10.650 20.607 1.00 79.00 117 GLY A O 1
ATOM 892 N N . GLY A 1 118 ? -21.715 -8.671 21.494 1.00 89.06 118 GLY A N 1
ATOM 893 C CA . GLY A 1 118 ? -22.105 -9.185 22.814 1.00 89.06 118 GLY A CA 1
ATOM 894 C C . GLY A 1 118 ? -21.108 -8.901 23.936 1.00 89.06 118 GLY A C 1
ATOM 895 O O . GLY A 1 118 ? -21.197 -9.522 24.992 1.00 89.06 118 GLY A O 1
ATOM 896 N N . GLN A 1 119 ? -20.159 -7.984 23.736 1.00 92.19 119 GLN A N 1
ATOM 897 C CA . GLN A 1 119 ? -19.242 -7.586 24.798 1.00 92.19 119 GLN A CA 1
ATOM 898 C C . GLN A 1 119 ? -19.923 -6.652 25.804 1.00 92.19 119 GLN A C 1
ATOM 900 O O . GLN A 1 119 ? -20.560 -5.683 25.388 1.00 92.19 119 GLN A O 1
ATOM 905 N N . PRO A 1 120 ? -19.805 -6.917 27.115 1.00 95.00 120 PRO A N 1
ATOM 906 C CA . PRO A 1 120 ? -20.503 -6.153 28.139 1.00 95.00 120 PRO A CA 1
ATOM 907 C C . PRO A 1 120 ? -19.869 -4.777 28.349 1.00 95.00 120 PRO A C 1
ATOM 909 O O . PRO A 1 120 ? -18.776 -4.686 28.894 1.00 95.00 120 PRO A O 1
ATOM 912 N N . LEU A 1 121 ? -20.570 -3.706 27.988 1.00 96.81 121 LEU A N 1
ATOM 913 C CA . LEU A 1 121 ? -20.174 -2.335 28.319 1.00 96.81 121 LEU A CA 1
ATOM 914 C C . LEU A 1 121 ? -20.632 -1.950 29.736 1.00 96.81 121 LEU A C 1
ATOM 916 O O . LEU A 1 121 ? -19.870 -1.354 30.492 1.00 96.81 121 LEU A O 1
ATOM 920 N N . VAL A 1 122 ? -21.856 -2.342 30.108 1.00 97.06 122 VAL A N 1
ATOM 921 C CA . VAL A 1 122 ? -22.429 -2.157 31.452 1.00 97.06 122 VAL A CA 1
ATOM 922 C C . VAL A 1 122 ? -22.959 -3.497 31.953 1.00 97.06 122 VAL A C 1
ATOM 924 O O . VAL A 1 122 ? -23.714 -4.161 31.238 1.00 97.06 122 VAL A O 1
ATOM 927 N N . LEU A 1 123 ? -22.591 -3.875 33.177 1.00 95.38 123 LEU A N 1
ATOM 928 C CA . LEU A 1 123 ? -23.114 -5.043 33.888 1.00 95.38 123 LEU A CA 1
ATOM 929 C C . LEU A 1 123 ? -23.635 -4.609 35.255 1.00 95.38 123 LEU A C 1
ATOM 931 O O . LEU A 1 123 ? -22.864 -4.407 36.188 1.00 95.38 123 LEU A O 1
ATOM 935 N N . GLY A 1 124 ? -24.951 -4.452 35.372 1.00 93.75 124 GLY A N 1
ATOM 936 C CA . GLY A 1 124 ? -25.605 -3.945 36.567 1.00 93.75 124 GLY A CA 1
ATOM 937 C C . GLY A 1 124 ? -25.090 -2.550 36.907 1.00 93.75 124 GLY A C 1
ATOM 938 O O . GLY A 1 124 ? -25.473 -1.568 36.274 1.00 93.75 124 GLY A O 1
ATOM 939 N N . VAL A 1 125 ? -24.218 -2.474 37.906 1.00 94.25 125 VAL A N 1
ATOM 940 C CA . VAL A 1 125 ? -23.633 -1.226 38.423 1.00 94.25 125 VAL A CA 1
ATOM 941 C C . VAL A 1 125 ? -22.153 -1.066 38.068 1.00 94.25 125 VAL A C 1
ATOM 943 O O . VAL A 1 125 ? -21.554 -0.041 38.385 1.00 94.25 125 VAL A O 1
ATOM 946 N N . ASP A 1 126 ? -21.579 -2.053 37.380 1.00 95.25 126 ASP A N 1
ATOM 947 C CA . ASP A 1 126 ? -20.196 -2.052 36.919 1.00 95.25 126 ASP A CA 1
ATOM 948 C C . ASP A 1 126 ? -20.113 -1.683 35.432 1.00 95.25 126 ASP A C 1
ATOM 950 O O . ASP A 1 126 ? -21.033 -1.934 34.644 1.00 95.25 126 ASP A O 1
ATOM 954 N N . THR A 1 127 ? -18.977 -1.114 35.028 1.00 96.50 127 THR A N 1
ATOM 955 C CA . THR A 1 127 ? -18.683 -0.774 33.630 1.00 96.50 127 THR A CA 1
ATOM 956 C C . THR A 1 127 ? -17.370 -1.388 33.171 1.00 96.50 127 THR A C 1
ATOM 958 O O . THR A 1 127 ? -16.432 -1.562 33.949 1.00 96.50 127 THR A O 1
ATOM 961 N N . ASN A 1 128 ? -17.307 -1.704 31.881 1.00 96.50 128 ASN A N 1
ATOM 962 C CA . ASN A 1 128 ? -16.058 -1.953 31.174 1.00 96.50 128 ASN A CA 1
ATOM 963 C C . ASN A 1 128 ? -15.780 -0.768 30.248 1.00 96.50 128 ASN A C 1
ATOM 965 O O . ASN A 1 128 ? -16.702 -0.080 29.817 1.00 96.50 128 ASN A O 1
ATOM 969 N N . ALA A 1 129 ? -14.511 -0.543 29.920 1.00 94.19 129 ALA A N 1
ATOM 970 C CA . ALA A 1 129 ? -14.118 0.591 29.092 1.00 94.19 129 ALA A CA 1
ATOM 971 C C . ALA A 1 129 ? -13.835 0.153 27.657 1.00 94.19 129 ALA A C 1
ATOM 973 O O . ALA A 1 129 ? -13.104 -0.811 27.419 1.00 94.19 129 ALA A O 1
ATOM 974 N N . LEU A 1 130 ? -14.366 0.901 26.697 1.00 94.25 130 LEU A N 1
ATOM 975 C CA . LEU A 1 130 ? -13.902 0.861 25.321 1.00 94.25 130 LEU A CA 1
ATOM 976 C C . LEU A 1 130 ? -12.600 1.664 25.210 1.00 94.25 130 LEU A C 1
ATOM 978 O O . LEU A 1 130 ? -12.488 2.766 25.745 1.00 94.25 130 LEU A O 1
ATOM 982 N N . VAL A 1 131 ? -11.609 1.107 24.527 1.00 91.69 131 VAL A N 1
ATOM 983 C CA . VAL A 1 131 ? -10.279 1.691 24.359 1.00 91.69 131 VAL A CA 1
ATOM 984 C C . VAL A 1 131 ? -9.940 1.686 22.879 1.00 91.69 131 VAL A C 1
ATOM 986 O O . VAL A 1 131 ? -10.090 0.671 22.201 1.00 91.69 131 VAL A O 1
ATOM 989 N N . VAL A 1 132 ? -9.460 2.823 22.388 1.00 89.38 132 VAL A N 1
ATOM 990 C CA . VAL A 1 132 ? -8.829 2.894 21.072 1.00 89.38 132 VAL A CA 1
ATOM 991 C C . VAL A 1 132 ? -7.407 2.370 21.232 1.00 89.38 132 VAL A C 1
ATOM 993 O O . VAL A 1 132 ? -6.613 2.963 21.961 1.00 89.38 132 VAL A O 1
ATOM 996 N N . SER A 1 133 ? -7.122 1.214 20.641 1.00 73.25 133 SER A N 1
ATOM 997 C CA . SER A 1 133 ? -5.837 0.525 20.782 1.00 73.25 133 SER A CA 1
ATOM 998 C C . SER A 1 133 ? -4.813 0.968 19.743 1.00 73.25 133 SER A C 1
ATOM 1000 O O . SER A 1 133 ? -3.624 0.917 20.040 1.00 73.25 133 SER A O 1
ATOM 1002 N N . ASP A 1 134 ? -5.247 1.437 18.569 1.00 66.12 134 ASP A N 1
ATOM 1003 C CA . ASP A 1 134 ? -4.329 1.961 17.558 1.00 66.12 134 ASP A CA 1
ATOM 1004 C C . ASP A 1 134 ? -4.986 3.008 16.648 1.00 66.12 134 ASP A C 1
ATOM 1006 O O . ASP A 1 134 ? -6.057 2.788 16.077 1.00 66.12 134 ASP A O 1
ATOM 1010 N N . THR A 1 135 ? -4.304 4.146 16.521 1.00 57.38 135 THR A N 1
ATOM 1011 C CA . THR A 1 135 ? -4.551 5.206 15.536 1.00 57.38 135 THR A CA 1
ATOM 1012 C C . THR A 1 135 ? -3.215 5.724 15.009 1.00 57.38 135 THR A C 1
ATOM 1014 O O . THR A 1 135 ? -2.960 6.932 15.040 1.00 57.38 135 THR A O 1
ATOM 1017 N N . GLN A 1 136 ? -2.307 4.833 14.603 1.00 55.66 136 GLN A N 1
ATOM 1018 C CA . GLN A 1 136 ? -1.050 5.243 13.985 1.00 55.66 136 GLN A CA 1
ATOM 1019 C C . GLN A 1 136 ? -1.311 6.264 12.872 1.00 55.66 136 GLN A C 1
ATOM 1021 O O . GLN A 1 136 ? -2.169 6.083 12.004 1.00 55.66 136 GLN A O 1
ATOM 1026 N N . ALA A 1 137 ? -0.579 7.378 12.918 1.00 44.47 137 ALA A N 1
ATOM 1027 C CA . ALA A 1 137 ? -0.671 8.408 11.897 1.00 44.47 137 ALA A CA 1
ATOM 1028 C C . ALA A 1 137 ? -0.293 7.805 10.533 1.00 44.47 137 ALA A C 1
ATOM 1030 O O . ALA A 1 137 ? 0.765 7.197 10.398 1.00 44.47 137 ALA A O 1
ATOM 1031 N N . GLY A 1 138 ? -1.170 7.954 9.538 1.00 50.72 138 GLY A N 1
ATOM 1032 C CA . GLY A 1 138 ? -1.009 7.346 8.210 1.00 50.72 138 GLY A CA 1
ATOM 1033 C C . GLY A 1 138 ? -1.648 5.960 8.051 1.00 50.72 138 GLY A C 1
ATOM 1034 O O . GLY A 1 138 ? -1.827 5.516 6.920 1.00 50.72 138 GLY A O 1
ATOM 1035 N N . SER A 1 139 ? -2.073 5.317 9.144 1.00 70.44 139 SER A N 1
ATOM 1036 C CA . SER A 1 139 ? -2.939 4.135 9.090 1.00 70.44 139 SER A CA 1
ATOM 1037 C C . SER A 1 139 ? -4.382 4.558 8.800 1.00 70.44 139 SER A C 1
ATOM 1039 O O . SER A 1 139 ? -4.859 5.587 9.304 1.00 70.44 139 SER A O 1
ATOM 1041 N N . PHE A 1 140 ? -5.087 3.790 7.970 1.00 76.75 140 PHE A N 1
ATOM 1042 C CA . PHE A 1 140 ? -6.529 3.954 7.744 1.00 76.75 140 PHE A CA 1
ATOM 1043 C C . PHE A 1 140 ? -7.334 3.013 8.643 1.00 76.75 140 PHE A C 1
ATOM 1045 O O . PHE A 1 140 ? -8.513 3.232 8.901 1.00 76.75 140 PHE A O 1
ATOM 1052 N N . GLU A 1 141 ? -6.671 2.024 9.210 1.00 77.38 141 GLU A N 1
ATOM 1053 C CA . GLU A 1 141 ? -7.204 1.044 10.128 1.00 77.38 141 GLU A CA 1
ATOM 1054 C C . GLU A 1 141 ? -7.331 1.664 11.532 1.00 77.38 141 GLU A C 1
ATOM 1056 O O . GLU A 1 141 ? -6.642 2.635 11.867 1.00 77.38 141 GLU A O 1
ATOM 1061 N N . VAL A 1 142 ? -8.273 1.173 12.340 1.00 79.44 142 VAL A N 1
ATOM 1062 C CA . VAL A 1 142 ? -8.452 1.608 13.735 1.00 79.44 142 VAL A CA 1
ATOM 1063 C C . VAL A 1 142 ? -8.612 0.385 14.611 1.00 79.44 142 VAL A C 1
ATOM 1065 O O . VAL A 1 142 ? -9.522 -0.415 14.406 1.00 79.44 142 VAL A O 1
ATOM 1068 N N . GLY A 1 143 ? -7.754 0.276 15.619 1.00 82.31 143 GLY A N 1
ATOM 1069 C CA . GLY A 1 143 ? -7.910 -0.726 16.661 1.00 82.31 143 GLY A CA 1
ATOM 1070 C C . GLY A 1 143 ? -8.926 -0.268 17.705 1.00 82.31 143 GLY A C 1
ATOM 1071 O O . GLY A 1 143 ? -8.773 0.802 18.301 1.00 82.31 143 GLY A O 1
ATOM 1072 N N . LEU A 1 144 ? -9.939 -1.091 17.972 1.00 87.81 144 LEU A N 1
ATOM 1073 C CA . LEU A 1 144 ? -10.848 -0.947 19.105 1.00 87.81 144 LEU A CA 1
ATOM 1074 C C . LEU A 1 144 ? -10.810 -2.194 19.976 1.00 87.81 144 LEU A C 1
ATOM 1076 O O . LEU A 1 144 ? -11.079 -3.302 19.520 1.00 87.81 144 LEU A O 1
ATOM 1080 N N . SER A 1 145 ? -10.584 -1.987 21.267 1.00 89.12 145 SER A N 1
ATOM 1081 C CA . SER A 1 145 ? -10.557 -3.051 22.261 1.00 89.12 145 SER A CA 1
ATOM 1082 C C . SER A 1 145 ? -11.477 -2.728 23.427 1.00 89.12 145 SER A C 1
ATOM 1084 O O . SER A 1 145 ? -11.533 -1.596 23.897 1.00 89.12 145 SER A O 1
ATOM 1086 N N . MET A 1 146 ? -12.160 -3.734 23.963 1.00 90.94 146 MET A N 1
ATOM 1087 C CA . MET A 1 146 ? -12.823 -3.626 25.256 1.00 90.94 146 MET A CA 1
ATOM 1088 C C . MET A 1 146 ? -11.877 -4.072 26.369 1.00 90.94 146 MET A C 1
ATOM 1090 O O . MET A 1 146 ? -11.342 -5.178 26.328 1.00 90.94 146 MET A O 1
ATOM 1094 N N . ASN A 1 147 ? -11.694 -3.229 27.379 1.00 91.50 147 ASN A N 1
ATOM 1095 C CA . ASN A 1 147 ? -10.982 -3.575 28.598 1.00 91.50 147 ASN A CA 1
ATOM 1096 C C . ASN A 1 147 ? -11.947 -4.219 29.598 1.00 91.50 147 ASN A C 1
ATOM 1098 O O . ASN A 1 147 ? -12.770 -3.530 30.200 1.00 91.50 147 ASN A O 1
ATOM 1102 N N . ILE A 1 148 ? -11.821 -5.533 29.778 1.00 88.56 148 ILE A N 1
ATOM 1103 C CA . ILE A 1 148 ? -12.614 -6.320 30.722 1.00 88.56 148 ILE A CA 1
ATOM 1104 C C . ILE A 1 148 ? -11.687 -6.791 31.839 1.00 88.56 148 ILE A C 1
ATOM 1106 O O . ILE A 1 148 ? -10.808 -7.627 31.622 1.00 88.56 148 ILE A O 1
ATOM 1110 N N . SER A 1 149 ? -11.866 -6.238 33.041 1.00 85.62 149 SER A N 1
ATOM 1111 C CA . SER A 1 149 ? -11.068 -6.585 34.231 1.00 85.62 149 SER A CA 1
ATOM 1112 C C . SER A 1 149 ? -9.544 -6.520 34.008 1.00 85.62 149 SER A C 1
ATOM 1114 O O . SER A 1 149 ? -8.799 -7.369 34.496 1.00 85.62 149 SER A O 1
ATOM 1116 N N . GLY A 1 150 ? -9.070 -5.528 33.246 1.00 82.88 150 GLY A N 1
ATOM 1117 C CA . GLY A 1 150 ? -7.648 -5.332 32.947 1.00 82.88 150 GLY A CA 1
ATOM 1118 C C . GLY A 1 150 ? -7.131 -6.123 31.742 1.00 82.88 150 GLY A C 1
ATOM 1119 O O . GLY A 1 150 ? -5.934 -6.082 31.465 1.00 82.88 150 GLY A O 1
ATOM 1120 N N . ARG A 1 151 ? -7.998 -6.845 31.020 1.00 85.12 151 ARG A N 1
ATOM 1121 C CA . ARG A 1 151 ? -7.646 -7.571 29.793 1.00 85.12 151 ARG A CA 1
ATOM 1122 C C . ARG A 1 151 ? -8.284 -6.892 28.588 1.00 85.12 151 ARG A C 1
ATOM 1124 O O . ARG A 1 151 ? -9.501 -6.727 28.549 1.00 85.12 151 ARG A O 1
ATOM 1131 N N . LEU A 1 152 ? -7.467 -6.539 27.599 1.00 84.69 152 LEU A N 1
ATOM 1132 C CA . LEU A 1 152 ? -7.949 -6.015 26.325 1.00 84.69 152 LEU A CA 1
ATOM 1133 C C . LEU A 1 152 ? -8.465 -7.159 25.452 1.00 84.69 152 LEU A C 1
ATOM 1135 O O . LEU A 1 152 ? -7.784 -8.164 25.254 1.00 84.69 152 LEU A O 1
ATOM 1139 N N . ARG A 1 153 ? -9.677 -6.990 24.934 1.00 85.06 153 ARG A N 1
ATOM 1140 C CA . ARG A 1 153 ? -10.286 -7.861 23.935 1.00 85.06 153 ARG A CA 1
ATOM 1141 C C . ARG A 1 153 ? -10.569 -7.042 22.688 1.00 85.06 153 ARG A C 1
ATOM 1143 O O . ARG A 1 153 ? -11.366 -6.115 22.766 1.00 85.06 153 ARG A O 1
ATOM 1150 N N . ASP A 1 154 ? -9.952 -7.400 21.571 1.00 83.44 154 ASP A N 1
ATOM 1151 C CA . ASP A 1 154 ? -10.211 -6.753 20.284 1.00 83.44 154 ASP A CA 1
ATOM 1152 C C . ASP A 1 154 ? -11.677 -6.951 19.861 1.00 83.44 154 ASP A C 1
ATOM 1154 O O . ASP A 1 154 ? -12.231 -8.054 19.949 1.00 83.44 154 ASP A O 1
ATOM 1158 N N . ILE A 1 155 ? -12.312 -5.855 19.455 1.00 87.00 155 ILE A N 1
ATOM 1159 C CA . ILE A 1 155 ? -13.686 -5.795 18.955 1.00 87.00 155 ILE A CA 1
ATOM 1160 C C . ILE A 1 155 ? -13.805 -4.990 17.654 1.00 87.00 155 ILE A C 1
ATOM 1162 O O . ILE A 1 155 ? -14.931 -4.711 17.234 1.00 87.00 155 ILE A O 1
ATOM 1166 N N . SER A 1 156 ? -12.688 -4.619 17.020 1.00 81.69 156 SER A N 1
ATOM 1167 C CA . SER A 1 156 ? -12.625 -3.702 15.869 1.00 81.69 156 SER A CA 1
ATOM 1168 C C . SER A 1 156 ? -13.635 -4.069 14.776 1.00 81.69 156 SER A C 1
ATOM 1170 O O . SER A 1 156 ? -14.474 -3.253 14.406 1.00 81.69 156 SER A O 1
ATOM 1172 N N . GLY A 1 157 ? -13.684 -5.345 14.372 1.00 80.44 157 GLY A N 1
ATOM 1173 C CA . GLY A 1 157 ? -14.601 -5.830 13.329 1.00 80.44 157 GLY A CA 1
ATOM 1174 C C . GLY A 1 157 ? -16.059 -6.060 13.756 1.00 80.44 157 GLY A C 1
ATOM 1175 O O . GLY A 1 157 ? -16.864 -6.519 12.950 1.00 80.44 157 GLY A O 1
ATOM 1176 N N . SER A 1 158 ? -16.420 -5.810 15.019 1.00 87.06 158 SER A N 1
ATOM 1177 C CA . SER A 1 158 ? -17.768 -6.090 15.547 1.00 87.06 158 SER A CA 1
ATOM 1178 C C . SER A 1 158 ? -18.564 -4.834 15.909 1.00 87.06 158 SER A C 1
ATOM 1180 O O . SER A 1 158 ? -19.782 -4.907 16.103 1.00 87.06 158 SER A O 1
ATOM 1182 N N . VAL A 1 159 ? -17.904 -3.680 16.030 1.00 90.94 159 VAL A N 1
ATOM 1183 C CA . VAL A 1 159 ? -18.550 -2.412 16.385 1.00 90.94 159 VAL A CA 1
ATOM 1184 C C . VAL A 1 159 ? -19.252 -1.823 15.163 1.00 90.94 159 VAL A C 1
ATOM 1186 O O . VAL A 1 159 ? -18.662 -1.633 14.107 1.00 90.94 159 VAL A O 1
ATOM 1189 N N . THR A 1 160 ? -20.540 -1.515 15.303 1.00 92.12 160 THR A N 1
ATOM 1190 C CA . THR A 1 160 ? -21.366 -0.969 14.218 1.00 92.12 160 THR A CA 1
ATOM 1191 C C . THR A 1 160 ? -22.323 0.104 14.740 1.00 92.12 160 THR A C 1
ATOM 1193 O O . THR A 1 160 ? -22.490 0.271 15.948 1.00 92.12 160 THR A O 1
ATOM 1196 N N . GLY A 1 161 ? -22.963 0.832 13.819 1.00 93.56 161 GLY A N 1
ATOM 1197 C CA . GLY A 1 161 ? -23.972 1.855 14.124 1.00 93.56 161 GLY A CA 1
ATOM 1198 C C . GLY A 1 161 ? -23.450 3.096 14.858 1.00 93.56 161 GLY A C 1
ATOM 1199 O O . GLY A 1 161 ? -22.279 3.178 15.225 1.00 93.56 161 GLY A O 1
ATOM 1200 N N . GLY A 1 162 ? -24.342 4.074 15.026 1.00 96.00 162 GLY A N 1
ATOM 1201 C CA . GLY A 1 162 ? -24.025 5.374 15.614 1.00 96.00 162 GLY A CA 1
ATOM 1202 C C . GLY A 1 162 ? -22.931 6.152 14.872 1.00 96.00 162 GLY A C 1
ATOM 1203 O O . GLY A 1 162 ? -22.510 5.795 13.765 1.00 96.00 162 GLY A O 1
ATOM 1204 N N . GLU A 1 163 ? -22.481 7.228 15.505 1.00 96.75 163 GLU A N 1
ATOM 1205 C CA . GLU A 1 163 ? -21.359 8.053 15.058 1.00 96.75 163 GLU A CA 1
ATOM 1206 C C . GLU A 1 163 ? -20.061 7.235 14.957 1.00 96.75 163 GLU A C 1
ATOM 1208 O O . GLU A 1 163 ? -19.401 7.273 13.917 1.00 96.75 163 GLU A O 1
ATOM 1213 N N . LEU A 1 164 ? -19.748 6.403 15.963 1.00 95.12 164 LEU A N 1
ATOM 1214 C CA . LEU A 1 164 ? -18.535 5.578 15.989 1.00 95.12 164 LEU A CA 1
ATOM 1215 C C . LEU A 1 164 ? -18.457 4.653 14.771 1.00 95.12 164 LEU A C 1
ATOM 1217 O O . LEU A 1 164 ? -17.480 4.681 14.026 1.00 95.12 164 LEU A O 1
ATOM 1221 N N . GLY A 1 165 ? -19.511 3.874 14.514 1.00 93.50 165 GLY A N 1
ATOM 1222 C CA . GLY A 1 165 ? -19.554 2.977 13.362 1.00 93.50 165 GLY A CA 1
ATOM 1223 C C . GLY A 1 165 ? -19.543 3.720 12.023 1.00 93.50 165 GLY A C 1
ATOM 1224 O O . GLY A 1 165 ? -19.100 3.163 11.021 1.00 93.50 165 GLY A O 1
ATOM 1225 N N . GLY A 1 166 ? -20.036 4.962 11.978 1.00 93.56 166 GLY A N 1
ATOM 1226 C CA . GLY A 1 166 ? -19.924 5.832 10.806 1.00 93.56 166 GLY A CA 1
ATOM 1227 C C . GLY A 1 166 ? -18.476 6.200 10.491 1.00 93.56 166 GLY A C 1
ATOM 1228 O O . GLY A 1 166 ? -18.044 6.040 9.350 1.00 93.56 166 GLY A O 1
ATOM 1229 N N . HIS A 1 167 ? -17.720 6.625 11.504 1.00 92.94 167 HIS A N 1
ATOM 1230 C CA . HIS A 1 167 ? -16.303 6.960 11.361 1.00 92.94 167 HIS A CA 1
ATOM 1231 C C . HIS A 1 167 ? -15.429 5.742 11.040 1.00 92.94 167 HIS A C 1
ATOM 1233 O O . HIS A 1 167 ? -14.555 5.846 10.180 1.00 92.94 167 HIS A O 1
ATOM 1239 N N . LEU A 1 168 ? -15.699 4.582 11.651 1.00 90.56 168 LEU A N 1
ATOM 1240 C CA . LEU A 1 168 ? -15.004 3.331 11.316 1.00 90.56 168 LEU A CA 1
ATOM 1241 C C . LEU A 1 168 ? -15.205 2.965 9.838 1.00 90.56 168 LEU A C 1
ATOM 1243 O O . LEU A 1 168 ? -14.233 2.812 9.105 1.00 90.56 168 LEU A O 1
ATOM 1247 N N . ARG A 1 169 ? -16.458 2.957 9.350 1.00 90.00 169 ARG A N 1
ATOM 1248 C CA . ARG A 1 169 ? -16.742 2.685 7.928 1.00 90.00 169 ARG A CA 1
ATOM 1249 C C . ARG A 1 169 ? -16.122 3.715 6.991 1.00 90.00 169 ARG A C 1
ATOM 1251 O O . ARG A 1 169 ? -15.620 3.341 5.935 1.00 90.00 169 ARG A O 1
ATOM 1258 N N . LEU A 1 170 ? -16.161 5.003 7.344 1.00 90.88 170 LEU A N 1
ATOM 1259 C CA . LEU A 1 170 ? -15.528 6.047 6.535 1.00 90.88 170 LEU A CA 1
ATOM 1260 C C . LEU A 1 170 ? -14.046 5.739 6.330 1.00 90.88 170 LEU A C 1
ATOM 1262 O O . LEU A 1 170 ? -13.559 5.848 5.209 1.00 90.88 170 LEU A O 1
ATOM 1266 N N . ARG A 1 171 ? -13.340 5.342 7.388 1.00 88.19 171 ARG A N 1
ATOM 1267 C CA . ARG A 1 171 ? -11.913 5.047 7.314 1.00 88.19 171 ARG A CA 1
ATOM 1268 C C . ARG A 1 171 ? -11.617 3.736 6.580 1.00 88.19 171 ARG A C 1
ATOM 1270 O O . ARG A 1 171 ? -10.847 3.758 5.624 1.00 88.19 171 ARG A O 1
ATOM 1277 N N . GLU A 1 172 ? -12.269 2.643 6.973 1.00 83.06 172 GLU A N 1
ATOM 1278 C CA . GLU A 1 172 ? -11.991 1.286 6.473 1.00 83.06 172 GLU A CA 1
ATOM 1279 C C . GLU A 1 172 ? -12.511 1.029 5.055 1.00 83.06 172 GLU A C 1
ATOM 1281 O O . GLU A 1 172 ? -11.873 0.324 4.283 1.00 83.06 172 GLU A O 1
ATOM 1286 N N . GLN A 1 173 ? -13.672 1.584 4.699 1.00 83.62 173 GLN A N 1
ATOM 1287 C CA . GLN A 1 173 ? -14.315 1.333 3.401 1.00 83.62 173 GLN A CA 1
ATOM 1288 C C . GLN A 1 173 ? -14.233 2.548 2.479 1.00 83.62 173 GLN A C 1
ATOM 1290 O O . GLN A 1 173 ? -14.160 2.402 1.268 1.00 83.62 173 GLN A O 1
ATOM 1295 N N . GLY A 1 174 ? -14.248 3.764 3.028 1.00 88.44 174 GLY A N 1
ATOM 1296 C CA . GLY A 1 174 ? -14.175 4.981 2.221 1.00 88.44 174 GLY A CA 1
ATOM 1297 C C . GLY A 1 174 ? -12.739 5.364 1.873 1.00 88.44 174 GLY A C 1
ATOM 1298 O O . GLY A 1 174 ? -12.339 5.368 0.711 1.00 88.44 174 GLY A O 1
ATOM 1299 N N . LEU A 1 175 ? -11.966 5.739 2.891 1.00 90.69 175 LEU A N 1
ATOM 1300 C CA . LEU A 1 175 ? -10.647 6.342 2.716 1.00 90.69 175 LEU A CA 1
ATOM 1301 C C . LEU A 1 175 ? -9.584 5.315 2.331 1.00 90.69 175 LEU A C 1
ATOM 1303 O O . LEU A 1 175 ? -8.822 5.580 1.404 1.00 90.69 175 LEU A O 1
ATOM 1307 N N . ALA A 1 176 ? -9.566 4.152 2.987 1.00 88.19 176 ALA A N 1
ATOM 1308 C CA . ALA A 1 176 ? -8.638 3.069 2.671 1.00 88.19 176 ALA A CA 1
ATOM 1309 C C . ALA A 1 176 ? -8.773 2.607 1.210 1.00 88.19 176 ALA A C 1
ATOM 1311 O O . ALA A 1 176 ? -7.777 2.544 0.496 1.00 88.19 176 ALA A O 1
ATOM 1312 N N . GLU A 1 177 ? -9.999 2.376 0.723 1.00 89.12 177 GLU A N 1
ATOM 1313 C CA . GLU A 1 177 ? -10.238 1.944 -0.663 1.00 89.12 177 GLU A CA 1
ATOM 1314 C C . GLU A 1 177 ? -9.764 2.996 -1.681 1.00 89.12 177 GLU A C 1
ATOM 1316 O O . GLU A 1 177 ? -9.165 2.667 -2.709 1.00 89.12 177 GLU A O 1
ATOM 1321 N N . VAL A 1 178 ? -10.005 4.282 -1.401 1.00 91.81 178 VAL A N 1
ATOM 1322 C CA . VAL A 1 178 ? -9.519 5.375 -2.255 1.00 91.81 178 VAL A CA 1
ATOM 1323 C C . VAL A 1 178 ? -7.993 5.441 -2.239 1.00 91.81 178 VAL A C 1
ATOM 1325 O O . VAL A 1 178 ? -7.396 5.595 -3.306 1.00 91.81 178 VAL A O 1
ATOM 1328 N N . ALA A 1 179 ? -7.364 5.292 -1.072 1.00 90.62 179 ALA A N 1
ATOM 1329 C CA . ALA A 1 179 ? -5.911 5.268 -0.940 1.00 90.62 179 ALA A CA 1
ATOM 1330 C C . ALA A 1 179 ? -5.291 4.082 -1.699 1.00 90.62 179 ALA A C 1
ATOM 1332 O O . ALA A 1 179 ? -4.327 4.269 -2.439 1.00 90.62 179 ALA A O 1
ATOM 1333 N N . ASP A 1 180 ? -5.882 2.888 -1.609 1.00 91.31 180 ASP A N 1
ATOM 1334 C CA . ASP A 1 180 ? -5.374 1.686 -2.279 1.00 91.31 180 ASP A CA 1
ATOM 1335 C C . ASP A 1 180 ? -5.479 1.788 -3.806 1.00 91.31 180 ASP A C 1
ATOM 1337 O O . ASP A 1 180 ? -4.555 1.395 -4.524 1.00 91.31 180 ASP A O 1
ATOM 1341 N N . LYS A 1 181 ? -6.582 2.350 -4.320 1.00 91.81 181 LYS A N 1
ATOM 1342 C CA . LYS A 1 181 ? -6.770 2.597 -5.761 1.00 91.81 181 LYS A CA 1
ATOM 1343 C C . LYS A 1 181 ? -5.866 3.706 -6.284 1.00 91.81 181 LYS A C 1
ATOM 1345 O O . LYS A 1 181 ? -5.339 3.593 -7.391 1.00 91.81 181 LYS A O 1
ATOM 1350 N N . LEU A 1 182 ? -5.684 4.775 -5.511 1.00 92.44 182 LEU A N 1
ATOM 1351 C CA . LEU A 1 182 ? -4.755 5.850 -5.851 1.00 92.44 182 LEU A CA 1
ATOM 1352 C C . LEU A 1 182 ? -3.314 5.318 -5.910 1.00 92.44 182 LEU A C 1
ATOM 1354 O O . LEU A 1 182 ? -2.605 5.574 -6.886 1.00 92.44 182 LEU A O 1
ATOM 1358 N N . GLY A 1 183 ? -2.929 4.507 -4.924 1.00 92.44 183 GLY A N 1
ATOM 1359 C CA . GLY A 1 183 ? -1.649 3.809 -4.881 1.00 92.44 183 GLY A CA 1
ATOM 1360 C C . GLY A 1 183 ? -1.457 2.806 -6.023 1.00 92.44 183 GLY A C 1
ATOM 1361 O O . GLY A 1 183 ? -0.365 2.704 -6.581 1.00 92.44 183 GLY A O 1
ATOM 1362 N N . LEU A 1 184 ? -2.519 2.126 -6.472 1.00 93.44 184 LEU A N 1
ATOM 1363 C CA . LEU A 1 184 ? -2.456 1.243 -7.644 1.00 93.44 184 LEU A CA 1
ATOM 1364 C C . LEU A 1 184 ? -2.120 2.029 -8.916 1.00 93.44 184 LEU A C 1
ATOM 1366 O O . LEU A 1 184 ? -1.212 1.655 -9.658 1.00 93.44 184 LEU A O 1
ATOM 1370 N N . VAL A 1 185 ? -2.820 3.144 -9.157 1.00 92.31 185 VAL A N 1
ATOM 1371 C CA . VAL A 1 185 ? -2.548 4.013 -10.315 1.00 92.31 185 VAL A CA 1
ATOM 1372 C C . VAL A 1 185 ? -1.102 4.501 -10.284 1.00 92.31 185 VAL A C 1
ATOM 1374 O O . VAL A 1 185 ? -0.413 4.457 -11.301 1.00 92.31 185 VAL A O 1
ATOM 1377 N N . GLN A 1 186 ? -0.625 4.931 -9.118 1.00 92.06 186 GLN A N 1
ATOM 1378 C CA . GLN A 1 186 ? 0.756 5.358 -8.931 1.00 92.06 186 GLN A CA 1
ATOM 1379 C C . GLN A 1 186 ? 1.753 4.232 -9.211 1.00 92.06 186 GLN A C 1
ATOM 1381 O O . GLN A 1 186 ? 2.710 4.445 -9.950 1.00 92.06 186 GLN A O 1
ATOM 1386 N N . THR A 1 187 ? 1.516 3.043 -8.662 1.00 91.75 187 THR A N 1
ATOM 1387 C CA . THR A 1 187 ? 2.377 1.868 -8.838 1.00 91.75 187 THR A CA 1
ATOM 1388 C C . THR A 1 187 ? 2.508 1.509 -10.317 1.00 91.75 187 THR A C 1
ATOM 1390 O O . THR A 1 187 ? 3.617 1.328 -10.817 1.00 91.75 187 THR A O 1
ATOM 1393 N N . LEU A 1 188 ? 1.394 1.517 -11.054 1.00 91.50 188 LEU A N 1
ATOM 1394 C CA . LEU A 1 188 ? 1.381 1.300 -12.501 1.00 91.50 188 LEU A CA 1
ATOM 1395 C C . LEU A 1 188 ? 2.139 2.393 -13.261 1.00 91.50 188 LEU A C 1
ATOM 1397 O O . LEU A 1 188 ? 2.879 2.087 -14.194 1.00 91.50 188 LEU A O 1
ATOM 1401 N N . VAL A 1 189 ? 1.972 3.664 -12.887 1.00 91.50 189 VAL A N 1
ATOM 1402 C CA . VAL A 1 189 ? 2.707 4.776 -13.509 1.00 91.50 189 VAL A CA 1
ATOM 1403 C C . VAL A 1 189 ? 4.208 4.606 -13.283 1.00 91.50 189 VAL A C 1
ATOM 1405 O O . VAL A 1 189 ? 4.958 4.588 -14.254 1.00 91.50 189 VAL A O 1
ATOM 1408 N N . VAL A 1 190 ? 4.645 4.425 -12.035 1.00 92.00 190 VAL A N 1
ATOM 1409 C CA . VAL A 1 190 ? 6.061 4.235 -11.690 1.00 92.00 190 VAL A CA 1
ATOM 1410 C C . VAL A 1 190 ? 6.646 3.050 -12.445 1.00 92.00 190 VAL A C 1
ATOM 1412 O O . VAL A 1 190 ? 7.664 3.211 -13.113 1.00 92.00 190 VAL A O 1
ATOM 1415 N N . HIS A 1 191 ? 5.974 1.895 -12.415 1.00 89.31 191 HIS A N 1
ATOM 1416 C CA . HIS A 1 191 ? 6.433 0.703 -13.119 1.00 89.31 191 HIS A CA 1
ATOM 1417 C C . HIS A 1 191 ? 6.630 0.963 -14.612 1.00 89.31 191 HIS A C 1
ATOM 1419 O O . HIS A 1 191 ? 7.712 0.727 -15.139 1.00 89.31 191 HIS A O 1
ATOM 1425 N N . ASN A 1 192 ? 5.606 1.478 -15.299 1.00 89.19 192 ASN A N 1
ATOM 1426 C CA . ASN A 1 192 ? 5.670 1.673 -16.746 1.00 89.19 192 ASN A CA 1
ATOM 1427 C C . ASN A 1 192 ? 6.736 2.700 -17.140 1.00 89.19 192 ASN A C 1
ATOM 1429 O O . ASN A 1 192 ? 7.457 2.495 -18.115 1.00 89.19 192 ASN A O 1
ATOM 1433 N N . PHE A 1 193 ? 6.857 3.797 -16.389 1.00 91.94 193 PHE A N 1
ATOM 1434 C CA . PHE A 1 193 ? 7.868 4.810 -16.671 1.00 91.94 193 PHE A CA 1
ATOM 1435 C C . PHE A 1 193 ? 9.283 4.306 -16.405 1.00 91.94 193 PHE A C 1
ATOM 1437 O O . PHE A 1 193 ? 10.144 4.518 -17.252 1.00 91.94 193 PHE A O 1
ATOM 1444 N N . ASN A 1 194 ? 9.524 3.616 -15.291 1.00 90.44 194 ASN A N 1
ATOM 1445 C CA . ASN A 1 194 ? 10.836 3.043 -14.990 1.00 90.44 194 ASN A CA 1
ATOM 1446 C C . ASN A 1 194 ? 11.215 1.950 -15.994 1.00 90.44 194 ASN A C 1
ATOM 1448 O O . ASN A 1 194 ? 12.336 1.941 -16.497 1.00 90.44 194 ASN A O 1
ATOM 1452 N N . ASN A 1 195 ? 10.270 1.077 -16.355 1.00 83.88 195 ASN A N 1
ATOM 1453 C CA . ASN A 1 195 ? 10.494 0.017 -17.334 1.00 83.88 195 ASN A CA 1
ATOM 1454 C C . ASN A 1 195 ? 10.868 0.599 -18.709 1.00 83.88 195 ASN A C 1
ATOM 1456 O O . ASN A 1 195 ? 11.889 0.243 -19.284 1.00 83.88 195 ASN A O 1
ATOM 1460 N N . ILE A 1 196 ? 10.112 1.581 -19.209 1.00 84.19 196 ILE A N 1
ATOM 1461 C CA . ILE A 1 196 ? 10.436 2.225 -20.492 1.00 84.19 196 ILE A CA 1
ATOM 1462 C C . ILE A 1 196 ? 11.752 3.010 -20.407 1.00 84.19 196 ILE A C 1
ATOM 1464 O O . ILE A 1 196 ? 12.566 2.949 -21.326 1.00 84.19 196 ILE A O 1
ATOM 1468 N N . HIS A 1 197 ? 11.972 3.758 -19.324 1.00 88.88 197 HIS A N 1
ATOM 1469 C CA . HIS A 1 197 ? 13.164 4.590 -19.174 1.00 88.88 197 HIS A CA 1
ATOM 1470 C C . HIS A 1 197 ? 14.440 3.742 -19.089 1.00 88.88 197 HIS A C 1
ATOM 1472 O O . HIS A 1 197 ? 15.428 4.066 -19.743 1.00 88.88 197 HIS A O 1
ATOM 1478 N N . SER A 1 198 ? 14.406 2.619 -18.369 1.00 84.56 198 SER A N 1
ATOM 1479 C CA . SER A 1 198 ? 15.557 1.716 -18.229 1.00 84.56 198 SER A CA 1
ATOM 1480 C C . SER A 1 198 ? 15.950 0.981 -19.516 1.00 84.56 198 SER A C 1
ATOM 1482 O O . SER A 1 198 ? 17.098 0.563 -19.679 1.00 84.56 198 SER A O 1
ATOM 1484 N N . GLN A 1 199 ? 15.028 0.865 -20.472 1.00 77.12 199 GLN A N 1
ATOM 1485 C CA . GLN A 1 199 ? 15.299 0.303 -21.798 1.00 77.12 199 GLN A CA 1
ATOM 1486 C C . GLN A 1 199 ? 15.922 1.317 -22.768 1.00 77.12 199 GLN A C 1
ATOM 1488 O O . GLN A 1 199 ? 16.462 0.924 -23.803 1.00 77.12 199 GLN A O 1
ATOM 1493 N N . GLY A 1 200 ? 15.835 2.614 -22.469 1.00 78.19 200 GLY A N 1
ATOM 1494 C CA . GLY A 1 200 ? 16.350 3.673 -23.329 1.00 78.19 200 GLY A CA 1
ATOM 1495 C C . GLY A 1 200 ? 17.821 4.010 -23.080 1.00 78.19 200 GLY A C 1
ATOM 1496 O O . GLY A 1 200 ? 18.460 3.522 -22.148 1.00 78.19 200 GLY A O 1
ATOM 1497 N N . VAL A 1 201 ? 18.343 4.923 -23.898 1.00 81.75 201 VAL A N 1
ATOM 1498 C CA . VAL A 1 201 ? 19.633 5.593 -23.678 1.00 81.75 201 VAL A CA 1
ATOM 1499 C C . VAL A 1 201 ? 19.465 7.105 -23.627 1.00 81.75 201 VAL A C 1
ATOM 1501 O O . VAL A 1 201 ? 18.618 7.690 -24.315 1.00 81.75 201 VAL A O 1
ATOM 1504 N N . ASP A 1 202 ? 20.257 7.737 -22.776 1.00 87.25 202 ASP A N 1
ATOM 1505 C CA . ASP A 1 202 ? 20.256 9.173 -22.550 1.00 87.25 202 ASP A CA 1
ATOM 1506 C C . ASP A 1 202 ? 21.089 9.934 -23.610 1.00 87.25 202 ASP A C 1
ATOM 1508 O O . ASP A 1 202 ? 21.599 9.346 -24.567 1.00 87.25 202 ASP A O 1
ATOM 1512 N N . LEU A 1 203 ? 21.216 11.264 -23.495 1.00 87.94 203 LEU A N 1
ATOM 1513 C CA . LEU A 1 203 ? 22.024 12.053 -24.446 1.00 87.94 203 LEU A CA 1
ATOM 1514 C C . LEU A 1 203 ? 23.530 11.811 -24.338 1.00 87.94 203 LEU A C 1
ATOM 1516 O O . LEU A 1 203 ? 24.265 12.158 -25.264 1.00 87.94 203 LEU A O 1
ATOM 1520 N N . ASN A 1 204 ? 23.982 11.241 -23.228 1.00 84.38 204 ASN A N 1
ATOM 1521 C CA . ASN A 1 204 ? 25.373 10.888 -22.993 1.00 84.38 204 ASN A CA 1
ATOM 1522 C C . ASN A 1 204 ? 25.693 9.477 -23.513 1.00 84.38 204 ASN A C 1
ATOM 1524 O O . ASN A 1 204 ? 26.845 9.053 -23.447 1.00 84.38 204 ASN A O 1
ATOM 1528 N N . GLY A 1 205 ? 24.694 8.759 -24.042 1.00 77.44 205 GLY A N 1
ATOM 1529 C CA . GLY A 1 205 ? 24.820 7.371 -24.478 1.00 77.44 205 GLY A CA 1
ATOM 1530 C C . GLY A 1 205 ? 24.815 6.369 -23.323 1.00 77.44 205 GLY A C 1
ATOM 1531 O O . GLY A 1 205 ? 25.167 5.211 -23.529 1.00 77.44 205 GLY A O 1
ATOM 1532 N N . VAL A 1 206 ? 24.430 6.799 -22.121 1.00 79.94 206 VAL A N 1
ATOM 1533 C CA . VAL A 1 206 ? 24.303 5.944 -20.939 1.00 79.94 206 VAL A CA 1
ATOM 1534 C C . VAL A 1 206 ? 22.901 5.340 -20.920 1.00 79.94 206 VAL A C 1
ATOM 1536 O O . VAL A 1 206 ? 21.921 6.002 -21.266 1.00 79.94 206 VAL A O 1
ATOM 1539 N N . GLN A 1 207 ? 22.792 4.068 -20.538 1.00 79.75 207 GLN A N 1
ATOM 1540 C CA . GLN A 1 207 ? 21.496 3.417 -20.367 1.00 79.75 207 GLN A CA 1
ATOM 1541 C C . GLN A 1 207 ? 20.688 4.112 -19.265 1.00 79.75 207 GLN A C 1
ATOM 1543 O O . GLN A 1 207 ? 21.227 4.479 -18.220 1.00 79.75 207 GLN A O 1
ATOM 1548 N N . GLY A 1 208 ? 19.390 4.299 -19.502 1.00 81.38 208 GLY A N 1
ATOM 1549 C CA . GLY A 1 208 ? 18.497 4.836 -18.485 1.00 81.38 208 GLY A CA 1
ATOM 1550 C C . GLY A 1 208 ? 18.389 3.907 -17.275 1.00 81.38 208 GLY A C 1
ATOM 1551 O O . GLY A 1 208 ? 18.570 2.697 -17.375 1.00 81.38 208 GLY A O 1
ATOM 1552 N N . GLY A 1 209 ? 18.072 4.481 -16.119 1.00 85.94 209 GLY A N 1
ATOM 1553 C CA . GLY A 1 209 ? 17.702 3.735 -14.916 1.00 85.94 209 GLY A CA 1
ATOM 1554 C C . GLY A 1 209 ? 16.246 3.977 -14.536 1.00 85.94 209 GLY A C 1
ATOM 1555 O O . GLY A 1 209 ? 15.424 4.356 -15.371 1.00 85.94 209 GLY A O 1
ATOM 1556 N N . ASP A 1 210 ? 15.944 3.830 -13.254 1.00 89.00 210 ASP A N 1
ATOM 1557 C CA . ASP A 1 210 ? 14.654 4.224 -12.698 1.00 89.00 210 ASP A CA 1
ATOM 1558 C C . ASP A 1 210 ? 14.426 5.741 -12.842 1.00 89.00 210 ASP A C 1
ATOM 1560 O O . ASP A 1 210 ? 15.283 6.555 -12.491 1.00 89.00 210 ASP A O 1
ATOM 1564 N N . LEU A 1 211 ? 13.258 6.133 -13.365 1.00 94.19 211 LEU A N 1
ATOM 1565 C CA . LEU A 1 211 ? 12.849 7.537 -13.445 1.00 94.19 211 LEU A CA 1
ATOM 1566 C C . LEU A 1 211 ? 12.303 8.016 -12.095 1.00 94.19 211 LEU A C 1
ATOM 1568 O O . LEU A 1 211 ? 12.615 9.119 -11.650 1.00 94.19 211 LEU A O 1
ATOM 1572 N N . PHE A 1 212 ? 11.496 7.180 -11.448 1.00 94.50 212 PHE A N 1
ATOM 1573 C CA . PHE A 1 212 ? 10.918 7.392 -10.126 1.00 94.50 212 PHE A CA 1
ATOM 1574 C C . PHE A 1 212 ? 11.459 6.370 -9.123 1.00 94.50 212 PHE A C 1
ATOM 1576 O O . PHE A 1 212 ? 11.997 5.349 -9.538 1.00 94.50 212 PHE A O 1
ATOM 1583 N N . THR A 1 213 ? 11.278 6.604 -7.817 1.00 91.50 213 THR A N 1
ATOM 1584 C CA . THR A 1 213 ? 11.640 5.641 -6.757 1.00 91.50 213 THR A CA 1
ATOM 1585 C C . THR A 1 213 ? 11.236 4.209 -7.127 1.00 91.50 213 THR A C 1
ATOM 1587 O O . THR A 1 213 ? 10.088 3.975 -7.511 1.00 91.50 213 THR A O 1
ATOM 1590 N N . SER A 1 214 ? 12.162 3.256 -6.989 1.00 89.62 214 SER A N 1
ATOM 1591 C CA . SER A 1 214 ? 11.893 1.841 -7.256 1.00 89.62 214 SER A CA 1
ATOM 1592 C C . SER A 1 214 ? 10.736 1.330 -6.403 1.00 89.62 214 SER A C 1
ATOM 1594 O O . SER A 1 214 ? 10.714 1.546 -5.192 1.00 89.62 214 SER A O 1
ATOM 1596 N N . LEU A 1 215 ? 9.802 0.590 -7.008 1.00 88.25 215 LEU A N 1
ATOM 1597 C CA . LEU A 1 215 ? 8.671 -0.006 -6.286 1.00 88.25 215 LEU A CA 1
ATOM 1598 C C . LEU A 1 215 ? 9.109 -0.985 -5.197 1.00 88.25 215 LEU A C 1
ATOM 1600 O O . LEU A 1 215 ? 8.370 -1.185 -4.238 1.00 88.25 215 LEU A O 1
ATOM 1604 N N . ASN A 1 216 ? 10.281 -1.595 -5.345 1.00 90.94 216 ASN A N 1
ATOM 1605 C CA . ASN A 1 216 ? 10.823 -2.575 -4.412 1.00 90.94 216 ASN A CA 1
ATOM 1606 C C . ASN A 1 216 ? 12.029 -2.031 -3.640 1.00 90.94 216 ASN A C 1
ATOM 1608 O O . ASN A 1 216 ? 12.821 -2.813 -3.119 1.00 90.94 216 ASN A O 1
ATOM 1612 N N . ASP A 1 217 ? 12.152 -0.701 -3.517 1.00 89.62 217 ASP A N 1
ATOM 1613 C CA . ASP A 1 217 ? 13.050 -0.120 -2.522 1.00 89.62 217 ASP A CA 1
ATOM 1614 C C . ASP A 1 217 ? 12.735 -0.697 -1.136 1.00 89.62 217 ASP A C 1
ATOM 1616 O O . ASP A 1 217 ? 11.573 -0.871 -0.748 1.00 89.62 217 ASP A O 1
ATOM 1620 N N . ARG A 1 218 ? 13.791 -1.001 -0.382 1.00 91.38 218 ARG A N 1
ATOM 1621 C CA . ARG A 1 218 ? 13.691 -1.735 0.875 1.00 91.38 218 ARG A CA 1
ATOM 1622 C C . ARG A 1 218 ? 12.771 -1.057 1.889 1.00 91.38 218 ARG A C 1
ATOM 1624 O O . ARG A 1 218 ? 12.011 -1.735 2.581 1.00 91.38 218 ARG A O 1
ATOM 1631 N N . ASN A 1 219 ? 12.821 0.271 1.978 1.00 89.69 219 ASN A N 1
ATOM 1632 C CA . ASN A 1 219 ? 11.980 1.003 2.919 1.00 89.69 219 ASN A CA 1
ATOM 1633 C C . ASN A 1 219 ? 10.509 0.921 2.512 1.00 89.69 219 ASN A C 1
ATOM 1635 O O . ASN A 1 219 ? 9.642 0.847 3.380 1.00 89.69 219 ASN A O 1
ATOM 1639 N N . LEU A 1 220 ? 10.222 0.876 1.205 1.00 89.94 220 LEU A N 1
ATOM 1640 C CA . LEU A 1 220 ? 8.857 0.703 0.716 1.00 89.94 220 LEU A CA 1
ATOM 1641 C C . LEU A 1 220 ? 8.331 -0.682 1.042 1.00 89.94 220 LEU A C 1
ATOM 1643 O O . LEU A 1 220 ? 7.230 -0.782 1.576 1.00 89.94 220 LEU A O 1
ATOM 1647 N N . GLN A 1 221 ? 9.129 -1.724 0.802 1.00 93.19 221 GLN A N 1
ATOM 1648 C CA . GLN A 1 221 ? 8.727 -3.096 1.102 1.00 93.19 221 GLN A CA 1
ATOM 1649 C C . GLN A 1 221 ? 8.333 -3.278 2.573 1.00 93.19 221 GLN A C 1
ATOM 1651 O O . GLN A 1 221 ? 7.346 -3.951 2.859 1.00 93.19 221 GLN A O 1
ATOM 1656 N N . LEU A 1 222 ? 9.069 -2.650 3.494 1.00 92.00 222 LEU A N 1
ATOM 1657 C CA . LEU A 1 222 ? 8.760 -2.669 4.926 1.00 92.00 222 LEU A CA 1
ATOM 1658 C C . LEU A 1 222 ? 7.566 -1.774 5.283 1.00 92.00 222 LEU A C 1
ATOM 1660 O O . LEU A 1 222 ? 6.731 -2.164 6.091 1.00 92.00 222 LEU A O 1
ATOM 1664 N N . SER A 1 223 ? 7.437 -0.596 4.660 1.00 90.00 223 SER A N 1
ATOM 1665 C CA . SER A 1 223 ? 6.323 0.327 4.939 1.00 90.00 223 SER A CA 1
ATOM 1666 C C . SER A 1 223 ? 4.954 -0.181 4.473 1.00 90.00 223 SER A C 1
ATOM 1668 O O . SER A 1 223 ? 3.929 0.361 4.874 1.00 90.00 223 SER A O 1
ATOM 1670 N N . ARG A 1 224 ? 4.927 -1.214 3.624 1.00 92.12 224 ARG A N 1
ATOM 1671 C CA . ARG A 1 224 ? 3.702 -1.872 3.152 1.00 92.12 224 ARG A CA 1
ATOM 1672 C C . ARG A 1 224 ? 3.098 -2.829 4.181 1.00 92.12 224 ARG A C 1
ATOM 1674 O O . ARG A 1 224 ? 2.093 -3.461 3.871 1.00 92.12 224 ARG A O 1
ATOM 1681 N N . VAL A 1 225 ? 3.693 -2.969 5.364 1.00 92.00 225 VAL A N 1
ATOM 1682 C CA . VAL A 1 225 ? 3.184 -3.842 6.423 1.00 92.00 225 VAL A CA 1
ATOM 1683 C C . VAL A 1 225 ? 2.777 -3.024 7.638 1.00 92.00 225 VAL A C 1
ATOM 1685 O O . VAL A 1 225 ? 3.573 -2.263 8.184 1.00 92.00 225 VAL A O 1
ATOM 1688 N N . VAL A 1 226 ? 1.548 -3.246 8.095 1.00 88.00 226 VAL A N 1
ATOM 1689 C CA . VAL A 1 226 ? 1.050 -2.786 9.392 1.00 88.00 226 VAL A CA 1
ATOM 1690 C C . VAL A 1 226 ? 0.875 -3.997 10.307 1.00 88.00 226 VAL A C 1
ATOM 1692 O O . VAL A 1 226 ? 0.296 -5.013 9.922 1.00 88.00 226 VAL A O 1
ATOM 1695 N N . TYR A 1 227 ? 1.392 -3.889 11.526 1.00 86.25 227 TYR A N 1
ATOM 1696 C CA . TYR A 1 227 ? 1.390 -4.953 12.529 1.00 86.25 227 TYR A CA 1
ATOM 1697 C C . TYR A 1 227 ? 0.144 -4.811 13.401 1.00 86.25 227 TYR A C 1
ATOM 1699 O O . TYR A 1 227 ? -0.128 -3.721 13.906 1.00 86.25 227 TYR A O 1
ATOM 1707 N N . ALA A 1 228 ? -0.631 -5.885 13.572 1.00 80.31 228 ALA A N 1
ATOM 1708 C CA . ALA A 1 228 ? -1.836 -5.811 14.387 1.00 80.31 228 ALA A CA 1
ATOM 1709 C C . ALA A 1 228 ? -1.483 -5.643 15.885 1.00 80.31 228 ALA A C 1
ATOM 1711 O O . ALA A 1 228 ? -0.575 -6.321 16.373 1.00 80.31 228 ALA A O 1
ATOM 1712 N N . PRO A 1 229 ? -2.235 -4.836 16.663 1.00 65.56 229 PRO A N 1
ATOM 1713 C CA . PRO A 1 229 ? -1.960 -4.580 18.089 1.00 65.56 229 PRO A CA 1
ATOM 1714 C C . PRO A 1 229 ? -2.041 -5.808 19.014 1.00 65.56 229 PRO A C 1
ATOM 1716 O O . PRO A 1 229 ? -1.730 -5.712 20.199 1.00 65.56 229 PRO A O 1
ATOM 1719 N N . GLY A 1 230 ? -2.524 -6.946 18.505 1.00 69.69 230 GLY A N 1
ATOM 1720 C CA . GLY A 1 230 ? -2.607 -8.219 19.224 1.00 69.69 230 GLY A CA 1
ATOM 1721 C C . GLY A 1 230 ? -1.398 -9.135 19.028 1.00 69.69 230 GLY A C 1
ATOM 1722 O O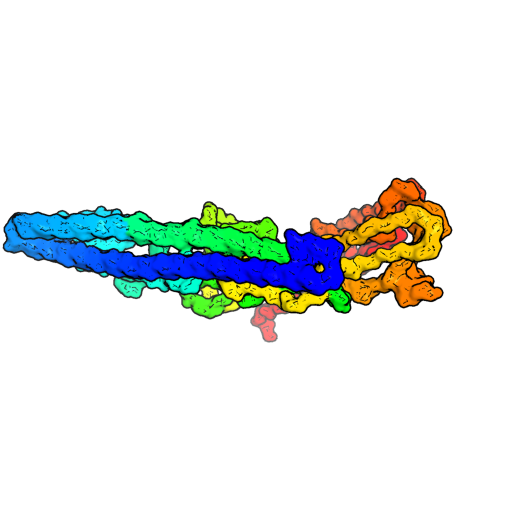 . GLY A 1 230 ? -1.371 -10.208 19.634 1.00 69.69 230 GLY A O 1
ATOM 1723 N N . ASN A 1 231 ? -0.428 -8.738 18.200 1.00 82.56 231 ASN A N 1
ATOM 1724 C CA . ASN A 1 231 ? 0.758 -9.545 17.947 1.00 82.56 231 ASN A CA 1
ATOM 1725 C C . ASN A 1 231 ? 1.607 -9.649 19.211 1.00 82.56 231 ASN A C 1
ATOM 1727 O O . ASN A 1 231 ? 1.756 -8.703 19.982 1.00 82.56 231 ASN A O 1
ATOM 1731 N N . THR A 1 232 ? 2.142 -10.840 19.441 1.00 74.25 232 THR A N 1
ATOM 1732 C CA . THR A 1 232 ? 2.845 -11.152 20.697 1.00 74.25 232 THR A CA 1
ATOM 1733 C C . THR A 1 232 ? 4.272 -10.618 20.768 1.00 74.25 232 THR A C 1
ATOM 1735 O O . THR A 1 232 ? 4.803 -10.490 21.873 1.00 74.25 232 THR A O 1
ATOM 1738 N N . SER A 1 233 ? 4.892 -10.331 19.620 1.00 78.69 233 SER A N 1
ATOM 1739 C CA . SER A 1 233 ? 6.269 -9.852 19.530 1.00 78.69 233 SER A CA 1
ATOM 1740 C C . SER A 1 233 ? 6.410 -8.669 18.577 1.00 78.69 233 SER A C 1
ATOM 1742 O O . SER A 1 233 ? 5.971 -8.723 17.426 1.00 78.69 233 SER A O 1
ATOM 1744 N N . ASP A 1 234 ? 7.122 -7.644 19.042 1.00 80.31 234 ASP A N 1
ATOM 1745 C CA . ASP A 1 234 ? 7.445 -6.433 18.277 1.00 80.31 234 ASP A CA 1
ATOM 1746 C C . ASP A 1 234 ? 8.713 -6.601 17.413 1.00 80.31 234 ASP A C 1
ATOM 1748 O O . ASP A 1 234 ? 9.123 -5.674 16.720 1.00 80.31 234 ASP A O 1
ATOM 1752 N N . ASP A 1 235 ? 9.371 -7.767 17.473 1.00 88.69 235 ASP A N 1
ATOM 1753 C CA . ASP A 1 235 ? 10.608 -8.062 16.731 1.00 88.69 235 ASP A CA 1
ATOM 1754 C C . ASP A 1 235 ? 10.381 -8.736 15.369 1.00 88.69 235 ASP A C 1
ATOM 1756 O O . ASP A 1 235 ? 11.346 -9.072 14.677 1.00 88.69 235 ASP A O 1
ATOM 1760 N N . THR A 1 236 ? 9.118 -8.955 14.995 1.00 91.88 236 THR A N 1
ATOM 1761 C CA . THR A 1 236 ? 8.759 -9.563 13.713 1.00 91.88 236 THR A CA 1
ATOM 1762 C C . THR A 1 236 ? 9.078 -8.617 12.562 1.00 91.88 236 THR A C 1
ATOM 1764 O O . THR A 1 236 ? 8.814 -7.418 12.618 1.00 91.88 236 THR A O 1
ATOM 1767 N N . VAL A 1 237 ? 9.665 -9.164 11.500 1.00 94.62 237 VAL A N 1
ATOM 1768 C CA . VAL A 1 237 ? 9.999 -8.422 10.284 1.00 94.62 237 VAL A CA 1
ATOM 1769 C C . VAL A 1 237 ? 9.293 -9.081 9.116 1.00 94.62 237 VAL A C 1
ATOM 1771 O O . VAL A 1 237 ? 9.611 -10.211 8.738 1.00 94.62 237 VAL A O 1
ATOM 1774 N N . VAL A 1 238 ? 8.340 -8.356 8.539 1.00 95.75 238 VAL A N 1
ATOM 1775 C CA . VAL A 1 238 ? 7.642 -8.753 7.317 1.00 95.75 238 VAL A CA 1
ATOM 1776 C C . VAL A 1 238 ? 7.832 -7.673 6.261 1.00 95.75 238 VAL A C 1
ATOM 1778 O O . VAL A 1 238 ? 7.818 -6.480 6.566 1.00 95.75 238 VAL A O 1
ATOM 1781 N N . SER A 1 239 ? 8.011 -8.092 5.013 1.00 96.00 239 SER A N 1
ATOM 1782 C CA . SER A 1 239 ? 8.145 -7.196 3.865 1.00 96.00 239 SER A CA 1
ATOM 1783 C C . SER A 1 239 ? 7.249 -7.626 2.709 1.00 96.00 239 SER A C 1
ATOM 1785 O O . SER A 1 239 ? 6.916 -8.803 2.581 1.00 96.00 239 SER A O 1
ATOM 1787 N N . VAL A 1 240 ? 6.849 -6.667 1.870 1.00 96.69 240 VAL A N 1
ATOM 1788 C CA . VAL A 1 240 ? 5.996 -6.891 0.692 1.00 96.69 240 VAL A CA 1
ATOM 1789 C C . VAL A 1 240 ? 6.695 -6.382 -0.565 1.00 96.69 240 VAL A C 1
ATOM 1791 O O . VAL A 1 240 ? 6.952 -5.180 -0.706 1.00 96.69 240 VAL A O 1
ATOM 1794 N N . ALA A 1 241 ? 6.960 -7.283 -1.503 1.00 94.94 241 ALA A N 1
ATOM 1795 C CA . ALA A 1 241 ? 7.491 -6.965 -2.820 1.00 94.94 241 ALA A CA 1
ATOM 1796 C C . ALA A 1 241 ? 6.367 -6.977 -3.860 1.00 94.94 241 ALA A C 1
ATOM 1798 O O . ALA A 1 241 ? 5.459 -7.798 -3.810 1.00 94.94 241 ALA A O 1
ATOM 1799 N N . VAL A 1 242 ? 6.419 -6.037 -4.797 1.00 92.31 242 VAL A N 1
ATOM 1800 C CA . VAL A 1 242 ? 5.534 -6.008 -5.960 1.00 92.31 242 VAL A CA 1
ATOM 1801 C C . VAL A 1 242 ? 6.227 -6.752 -7.093 1.00 92.31 242 VAL A C 1
ATOM 1803 O O . VAL A 1 242 ? 7.288 -6.317 -7.541 1.00 92.31 242 VAL A O 1
ATOM 1806 N N . ASP A 1 243 ? 5.620 -7.838 -7.559 1.00 87.94 243 ASP A N 1
ATOM 1807 C CA . ASP A 1 243 ? 6.206 -8.715 -8.576 1.00 87.94 243 ASP A CA 1
ATOM 1808 C C . ASP A 1 243 ? 5.660 -8.373 -9.967 1.00 87.94 243 ASP A C 1
ATOM 1810 O O . ASP A 1 243 ? 6.420 -8.183 -10.914 1.00 87.94 243 ASP A O 1
ATOM 1814 N N . ASP A 1 244 ? 4.336 -8.222 -10.071 1.00 88.12 244 ASP A N 1
ATOM 1815 C CA . ASP A 1 244 ? 3.636 -7.859 -11.301 1.00 88.12 244 ASP A CA 1
ATOM 1816 C C . ASP A 1 244 ? 2.581 -6.772 -11.033 1.00 88.12 244 ASP A C 1
ATOM 1818 O O . ASP A 1 244 ? 1.439 -7.068 -10.664 1.00 88.12 244 ASP A O 1
ATOM 1822 N N . PRO A 1 245 ? 2.925 -5.494 -11.276 1.00 88.31 245 PRO A N 1
ATOM 1823 C CA . PRO A 1 245 ? 1.998 -4.380 -11.136 1.00 88.31 245 PRO A CA 1
ATOM 1824 C C . PRO A 1 245 ? 0.697 -4.515 -11.929 1.00 88.31 245 PRO A C 1
ATOM 1826 O O . PRO A 1 245 ? -0.311 -3.950 -11.508 1.00 88.31 245 PRO A O 1
ATOM 1829 N N . ALA A 1 246 ? 0.691 -5.230 -13.061 1.00 86.50 246 ALA A N 1
ATOM 1830 C CA . ALA A 1 246 ? -0.505 -5.393 -13.886 1.00 86.50 246 ALA A CA 1
ATOM 1831 C C . ALA A 1 246 ? -1.538 -6.341 -13.257 1.00 86.50 246 ALA A C 1
ATOM 1833 O O . ALA A 1 246 ? -2.729 -6.221 -13.549 1.00 86.50 246 ALA A O 1
ATOM 1834 N N . SER A 1 247 ? -1.086 -7.239 -12.379 1.00 92.00 247 SER A N 1
ATOM 1835 C CA . SER A 1 247 ? -1.930 -8.180 -11.635 1.00 92.00 247 SER A CA 1
ATOM 1836 C C . SER A 1 247 ? -2.363 -7.649 -10.262 1.00 92.00 247 SER A C 1
ATOM 1838 O O . SER A 1 247 ? -3.188 -8.277 -9.599 1.00 92.00 247 SER A O 1
ATOM 1840 N N . LEU A 1 248 ? -1.857 -6.481 -9.840 1.00 94.00 248 LEU A N 1
ATOM 1841 C CA . LEU A 1 248 ? -2.217 -5.872 -8.560 1.00 94.00 248 LEU A CA 1
ATOM 1842 C C . LEU A 1 248 ? -3.700 -5.503 -8.486 1.00 94.00 248 LEU A C 1
ATOM 1844 O O . LEU A 1 248 ? -4.259 -4.826 -9.354 1.00 94.00 248 LEU A O 1
ATOM 1848 N N . VAL A 1 249 ? -4.305 -5.844 -7.352 1.00 94.31 249 VAL A N 1
ATOM 1849 C CA . VAL A 1 249 ? -5.626 -5.356 -6.952 1.00 94.31 249 VAL A CA 1
ATOM 1850 C C . VAL A 1 249 ? -5.450 -4.236 -5.929 1.00 94.31 249 VAL A C 1
ATOM 1852 O O . VAL A 1 249 ? -4.696 -4.377 -4.969 1.00 94.31 249 VAL A O 1
ATOM 1855 N N . GLY A 1 250 ? -6.158 -3.118 -6.121 1.00 92.75 250 GLY A N 1
ATOM 1856 C CA . GLY A 1 250 ? -6.157 -1.978 -5.197 1.00 92.75 250 GLY A CA 1
ATOM 1857 C C . GLY A 1 250 ? -6.924 -2.290 -3.914 1.00 92.75 250 GLY A C 1
ATOM 1858 O O . GLY A 1 250 ? -8.060 -1.844 -3.760 1.00 92.75 250 GLY A O 1
ATOM 1859 N N . SER A 1 251 ? -6.321 -3.089 -3.035 1.00 93.12 251 SER A N 1
ATOM 1860 C CA . SER A 1 251 ? -6.865 -3.499 -1.741 1.00 93.12 251 SER A CA 1
ATOM 1861 C C . SER A 1 251 ? -5.738 -3.831 -0.760 1.00 93.12 251 SER A C 1
ATOM 1863 O O . SER A 1 251 ? -4.668 -4.282 -1.166 1.00 93.12 251 SER A O 1
ATOM 1865 N N . SER A 1 252 ? -6.003 -3.667 0.534 1.00 92.81 252 SER A N 1
ATOM 1866 C CA . SER A 1 252 ? -5.231 -4.304 1.608 1.00 92.81 252 SER A CA 1
ATOM 1867 C C . SER A 1 252 ? -5.515 -5.805 1.739 1.00 92.81 252 SER A C 1
ATOM 1869 O O . SER A 1 252 ? -6.568 -6.295 1.327 1.00 92.81 252 SER A O 1
ATOM 1871 N N . TYR A 1 253 ? -4.615 -6.525 2.407 1.00 94.94 253 TYR A N 1
ATOM 1872 C CA . TYR A 1 253 ? -4.755 -7.950 2.696 1.00 94.94 253 TYR A CA 1
ATOM 1873 C C . TYR A 1 253 ? -4.476 -8.231 4.163 1.00 94.94 253 TYR A C 1
ATOM 1875 O O . TYR A 1 253 ? -3.494 -7.743 4.709 1.00 94.94 253 TYR A O 1
ATOM 1883 N N . VAL A 1 254 ? -5.307 -9.052 4.792 1.00 93.81 254 VAL A N 1
ATOM 1884 C CA . VAL A 1 254 ? -5.086 -9.526 6.157 1.00 93.81 254 VAL A CA 1
ATOM 1885 C C . VAL A 1 254 ? -4.395 -10.879 6.087 1.00 93.81 254 VAL A C 1
ATOM 1887 O O . VAL A 1 254 ? -4.984 -11.868 5.647 1.00 93.81 254 VAL A O 1
ATOM 1890 N N . PHE A 1 255 ? -3.139 -10.912 6.513 1.00 95.94 255 PHE A N 1
ATOM 1891 C CA . PHE A 1 255 ? -2.362 -12.124 6.714 1.00 95.94 255 PHE A CA 1
ATOM 1892 C C . PHE A 1 255 ? -2.484 -12.561 8.174 1.00 95.94 255 PHE A C 1
ATOM 1894 O O . PHE A 1 255 ? -2.111 -11.816 9.076 1.00 95.94 255 PHE A O 1
ATOM 1901 N N . ALA A 1 256 ? -3.016 -13.758 8.408 1.00 94.44 256 ALA A N 1
ATOM 1902 C CA . ALA A 1 256 ? -3.225 -14.305 9.744 1.00 94.44 256 ALA A CA 1
ATOM 1903 C C . ALA A 1 256 ? -2.464 -15.620 9.923 1.00 94.44 256 ALA A C 1
ATOM 1905 O O . ALA A 1 256 ? -2.550 -16.509 9.072 1.00 94.44 256 ALA A O 1
ATOM 1906 N N . LEU A 1 257 ? -1.774 -15.749 11.057 1.00 94.19 257 LEU A N 1
ATOM 1907 C CA . LEU A 1 257 ? -1.051 -16.947 11.474 1.00 94.19 257 LEU A CA 1
ATOM 1908 C C . LEU A 1 257 ? -1.789 -17.651 12.610 1.00 94.19 257 LEU A C 1
ATOM 1910 O O . LEU A 1 257 ? -2.171 -17.043 13.605 1.00 94.19 257 LEU A O 1
ATOM 1914 N N . ASN A 1 258 ? -1.955 -18.964 12.491 1.00 91.25 258 ASN A N 1
ATOM 1915 C CA . ASN A 1 258 ? -2.561 -19.815 13.511 1.00 91.25 258 ASN A CA 1
ATOM 1916 C C . ASN A 1 258 ? -1.747 -21.106 13.672 1.00 91.25 258 ASN A C 1
ATOM 1918 O O . ASN A 1 258 ? -1.095 -21.549 12.740 1.00 91.25 258 ASN A O 1
ATOM 1922 N N . GLY A 1 259 ? -1.824 -21.777 14.817 1.00 87.00 259 GLY A N 1
ATOM 1923 C CA . GLY A 1 259 ? -1.070 -23.000 15.115 1.00 87.00 259 GLY A CA 1
ATOM 1924 C C . GLY A 1 259 ? 0.218 -22.764 15.909 1.00 87.00 259 GLY A C 1
ATOM 1925 O O . GLY A 1 259 ? 0.677 -21.640 16.074 1.00 87.00 259 GLY A O 1
ATOM 1926 N N . VAL A 1 260 ? 0.784 -23.845 16.452 1.00 81.50 260 VAL A N 1
ATOM 1927 C CA . VAL A 1 260 ? 1.990 -23.825 17.298 1.00 81.50 260 VAL A CA 1
ATOM 1928 C C . VAL A 1 260 ? 3.038 -24.755 16.692 1.00 81.50 260 VAL A C 1
ATOM 1930 O O . VAL A 1 260 ? 2.746 -25.915 16.403 1.00 81.50 260 VAL A O 1
ATOM 1933 N N . GLY A 1 261 ? 4.262 -24.256 16.512 1.00 80.38 261 GLY A N 1
ATOM 1934 C CA . GLY A 1 261 ? 5.395 -24.990 15.931 1.00 80.38 261 GLY A CA 1
ATOM 1935 C C . GLY A 1 261 ? 5.364 -25.058 14.402 1.00 80.38 261 GLY A C 1
ATOM 1936 O O . GLY A 1 261 ? 6.363 -24.764 13.755 1.00 80.38 261 GLY A O 1
ATOM 1937 N N . VAL A 1 262 ? 4.213 -25.392 13.828 1.00 87.94 262 VAL A N 1
ATOM 1938 C CA . VAL A 1 262 ? 3.921 -25.231 12.402 1.00 87.94 262 VAL A CA 1
ATOM 1939 C C . VAL A 1 262 ? 2.686 -24.345 12.292 1.00 87.94 262 VAL A C 1
ATOM 1941 O O . VAL A 1 262 ? 1.680 -24.608 12.957 1.00 87.94 262 VAL A O 1
ATOM 1944 N N . PHE A 1 263 ? 2.766 -23.295 11.480 1.00 92.12 263 PHE A N 1
ATOM 1945 C CA . PHE A 1 263 ? 1.671 -22.350 11.317 1.00 92.12 263 PHE A CA 1
ATOM 1946 C C . PHE A 1 263 ? 0.773 -22.752 10.153 1.00 92.12 263 PHE A C 1
ATOM 1948 O O . PHE A 1 263 ? 1.258 -23.024 9.063 1.00 92.12 263 PHE A O 1
ATOM 1955 N N . ASN A 1 264 ? -0.537 -22.738 10.361 1.00 95.12 264 ASN A N 1
ATOM 1956 C CA . ASN A 1 264 ? -1.503 -22.551 9.291 1.00 95.12 264 ASN A CA 1
ATOM 1957 C C . ASN A 1 264 ? -1.641 -21.050 9.047 1.00 95.12 264 ASN A C 1
ATOM 1959 O O . ASN A 1 264 ? -1.796 -20.286 10.002 1.00 95.12 264 ASN A O 1
ATOM 1963 N N . TYR A 1 265 ? -1.626 -20.632 7.791 1.00 96.00 265 TYR A N 1
ATOM 1964 C CA . TYR A 1 265 ? -1.818 -19.236 7.437 1.00 96.00 265 TYR A CA 1
ATOM 1965 C C . TYR A 1 265 ? -2.973 -19.052 6.465 1.00 96.00 265 TYR A C 1
ATOM 1967 O O . TYR A 1 265 ? -3.283 -19.940 5.669 1.00 96.00 265 TYR A O 1
ATOM 1975 N N . SER A 1 266 ? -3.559 -17.862 6.505 1.00 97.19 266 SER A N 1
ATOM 1976 C CA . SER A 1 266 ? -4.519 -17.384 5.514 1.00 97.19 266 SER A CA 1
ATOM 1977 C C . SER A 1 266 ? -4.211 -15.938 5.154 1.00 97.19 266 SER A C 1
ATOM 1979 O O . SER A 1 266 ? -3.921 -15.129 6.034 1.00 97.19 266 SER A O 1
ATOM 1981 N N . LEU A 1 267 ? -4.327 -15.610 3.875 1.00 97.75 267 LEU A N 1
ATOM 1982 C CA . LEU A 1 267 ? -4.249 -14.267 3.329 1.00 97.75 267 LEU A CA 1
ATOM 1983 C C . LEU A 1 267 ? -5.608 -13.918 2.723 1.00 97.75 267 LEU A C 1
ATOM 1985 O O . LEU A 1 267 ? -6.016 -14.510 1.723 1.00 97.75 267 LEU A O 1
ATOM 1989 N N . THR A 1 268 ? -6.301 -12.960 3.327 1.00 96.44 268 THR A N 1
ATOM 1990 C CA . THR A 1 268 ? -7.649 -12.550 2.916 1.00 96.44 268 THR A CA 1
ATOM 1991 C C . THR A 1 268 ? -7.617 -11.140 2.353 1.00 96.44 268 THR A C 1
ATOM 1993 O O . THR A 1 268 ? -7.123 -10.229 3.013 1.00 96.44 268 THR A O 1
ATOM 1996 N N . ARG A 1 269 ? -8.151 -10.939 1.149 1.00 94.88 269 ARG A N 1
ATOM 1997 C CA . ARG A 1 269 ? -8.264 -9.612 0.536 1.00 94.88 269 ARG A CA 1
ATOM 1998 C C . ARG A 1 269 ? -9.382 -8.817 1.212 1.00 94.88 269 ARG A C 1
ATOM 2000 O O . ARG A 1 269 ? -10.488 -9.322 1.390 1.00 94.88 269 ARG A O 1
ATOM 2007 N N . ALA A 1 270 ? -9.105 -7.574 1.593 1.00 90.25 270 ALA A N 1
ATOM 2008 C CA . ALA A 1 270 ? -10.033 -6.767 2.385 1.00 90.25 270 ALA A CA 1
ATOM 2009 C C . ALA A 1 270 ? -11.245 -6.266 1.580 1.00 90.25 270 ALA A C 1
ATOM 2011 O O . ALA A 1 270 ? -12.323 -6.098 2.143 1.00 90.25 270 ALA A O 1
ATOM 2012 N N . SER A 1 271 ? -11.090 -6.034 0.273 1.00 89.69 271 SER A N 1
ATOM 2013 C CA . SER A 1 271 ? -12.150 -5.462 -0.568 1.00 89.69 271 SER A CA 1
ATOM 2014 C C . SER A 1 271 ? -13.332 -6.403 -0.820 1.00 89.69 271 SER A C 1
ATOM 2016 O O . SER A 1 271 ? -14.453 -5.928 -1.003 1.00 89.69 271 SER A O 1
ATOM 2018 N N . ASP A 1 272 ? -13.106 -7.718 -0.841 1.00 91.69 272 ASP A N 1
ATOM 2019 C CA . ASP A 1 272 ? -14.121 -8.730 -1.167 1.00 91.69 272 ASP A CA 1
ATOM 2020 C C . ASP A 1 272 ? -14.177 -9.913 -0.183 1.00 91.69 272 ASP A C 1
ATOM 2022 O O . ASP A 1 272 ? -15.081 -10.747 -0.279 1.00 91.69 272 ASP A O 1
ATOM 2026 N N . GLY A 1 273 ? -13.254 -9.984 0.780 1.00 91.44 273 GLY A N 1
ATOM 2027 C CA . GLY A 1 273 ? -13.184 -11.057 1.771 1.00 91.44 273 GLY A CA 1
ATOM 2028 C C . GLY A 1 273 ? -12.715 -12.398 1.203 1.00 91.44 273 GLY A C 1
ATOM 2029 O O . GLY A 1 273 ? -12.860 -13.423 1.871 1.00 91.44 273 GLY A O 1
ATOM 2030 N N . VAL A 1 274 ? -12.180 -12.428 -0.020 1.00 95.31 274 VAL A N 1
ATOM 2031 C CA . VAL A 1 274 ? -11.700 -13.664 -0.645 1.00 95.31 274 VAL A CA 1
ATOM 2032 C C . VAL A 1 274 ? -10.371 -14.080 -0.017 1.00 95.31 274 VAL A C 1
ATOM 2034 O O . VAL A 1 274 ? -9.441 -13.281 0.095 1.00 95.31 274 VAL A O 1
ATOM 2037 N N . VAL A 1 275 ? -10.256 -15.357 0.356 1.00 96.81 275 VAL A N 1
ATOM 2038 C CA . VAL A 1 275 ? -8.977 -15.966 0.745 1.00 96.81 275 VAL A CA 1
ATOM 2039 C C . VAL A 1 275 ? -8.155 -16.196 -0.522 1.00 96.81 275 VAL A C 1
ATOM 2041 O O . VAL A 1 275 ? -8.451 -17.085 -1.317 1.00 96.81 275 VAL A O 1
ATOM 2044 N N . VAL A 1 276 ? -7.144 -15.357 -0.733 1.00 96.38 276 VAL A N 1
ATOM 2045 C CA . VAL A 1 276 ? -6.285 -15.370 -1.931 1.00 96.38 276 VAL A CA 1
ATOM 2046 C C . VAL A 1 276 ? -5.204 -16.439 -1.821 1.00 96.38 276 VAL A C 1
ATOM 2048 O O . VAL A 1 276 ? -4.775 -17.015 -2.822 1.00 96.38 276 VAL A O 1
ATOM 2051 N N . LYS A 1 277 ? -4.766 -16.720 -0.593 1.00 96.31 277 LYS A N 1
ATOM 2052 C CA . LYS A 1 277 ? -3.777 -17.751 -0.302 1.00 96.31 277 LYS A CA 1
ATOM 2053 C C . LYS A 1 277 ? -4.027 -18.336 1.076 1.00 96.31 277 LYS A C 1
ATOM 2055 O O . LYS A 1 277 ? -4.366 -17.615 2.006 1.00 96.31 277 LYS A O 1
ATOM 2060 N N . GLU A 1 278 ? -3.797 -19.626 1.222 1.00 96.56 278 GLU A N 1
ATOM 2061 C CA . GLU A 1 278 ? -3.732 -20.296 2.514 1.00 96.56 278 GLU A CA 1
ATOM 2062 C C . GLU A 1 278 ? -2.751 -21.460 2.424 1.00 96.56 278 GLU A C 1
ATOM 2064 O O . GLU A 1 278 ? -2.427 -21.936 1.331 1.00 96.56 278 GLU A O 1
ATOM 2069 N N . GLY A 1 279 ? -2.250 -21.908 3.567 1.00 95.38 279 GLY A N 1
ATOM 2070 C CA . GLY A 1 279 ? -1.327 -23.027 3.595 1.00 95.38 279 GLY A CA 1
ATOM 2071 C C . GLY A 1 279 ? -0.677 -23.232 4.947 1.00 95.38 279 GLY A C 1
ATOM 2072 O O . GLY A 1 279 ? -1.183 -22.799 5.980 1.00 95.38 279 GLY A O 1
ATOM 2073 N N . ILE A 1 280 ? 0.461 -23.918 4.914 1.00 94.81 280 ILE A N 1
ATOM 2074 C CA . ILE A 1 280 ? 1.228 -24.302 6.091 1.00 94.81 280 ILE A CA 1
ATOM 2075 C C . ILE A 1 280 ? 2.638 -23.720 5.963 1.00 94.81 280 ILE A C 1
ATOM 2077 O O . ILE A 1 280 ? 3.246 -23.824 4.899 1.00 94.81 280 ILE A O 1
ATOM 2081 N N . LEU A 1 281 ? 3.155 -23.127 7.037 1.00 92.50 281 LEU A N 1
ATOM 2082 C CA . LEU A 1 281 ? 4.501 -22.568 7.129 1.00 92.50 281 LEU A CA 1
ATOM 2083 C C . LEU A 1 281 ? 5.272 -23.240 8.272 1.00 92.50 281 LEU A C 1
ATOM 2085 O O . LEU A 1 281 ? 4.773 -23.290 9.404 1.00 92.50 281 LEU A O 1
ATOM 2089 N N . PRO A 1 282 ? 6.487 -23.754 8.019 1.00 90.75 282 PRO A N 1
ATOM 2090 C CA . PRO A 1 282 ? 7.366 -24.182 9.096 1.00 90.75 282 PRO A CA 1
ATOM 2091 C C . PRO A 1 282 ? 7.836 -22.953 9.888 1.00 90.75 282 PRO A C 1
ATOM 2093 O O . PRO A 1 282 ? 8.018 -21.877 9.324 1.00 90.75 282 PRO A O 1
ATOM 2096 N N . ASN A 1 283 ? 8.068 -23.105 11.193 1.00 88.38 283 ASN A N 1
ATOM 2097 C CA . ASN A 1 283 ? 8.598 -22.025 12.035 1.00 88.38 283 ASN A CA 1
ATOM 2098 C C . ASN A 1 283 ? 10.122 -21.855 11.859 1.00 88.38 283 ASN A C 1
ATOM 2100 O O . ASN A 1 283 ? 10.895 -22.003 12.806 1.00 88.38 283 ASN A O 1
ATOM 2104 N N . VAL A 1 284 ? 10.553 -21.632 10.616 1.00 89.62 284 VAL A N 1
ATOM 2105 C CA . VAL A 1 284 ? 11.931 -21.315 10.218 1.00 89.62 284 VAL A CA 1
ATOM 2106 C C . VAL A 1 284 ? 11.875 -20.191 9.194 1.00 89.62 284 VAL A C 1
ATOM 2108 O O . VAL A 1 284 ? 11.137 -20.299 8.223 1.00 89.62 284 VAL A O 1
ATOM 2111 N N . PHE A 1 285 ? 12.642 -19.124 9.392 1.00 90.75 285 PHE A N 1
ATOM 2112 C CA . PHE A 1 285 ? 12.601 -17.924 8.551 1.00 90.75 285 PHE A CA 1
ATOM 2113 C C . PHE A 1 285 ? 13.971 -17.681 7.893 1.00 90.75 285 PHE A C 1
ATOM 2115 O O . PHE A 1 285 ? 14.989 -18.055 8.488 1.00 90.75 285 PHE A O 1
ATOM 2122 N N . PRO A 1 286 ? 14.029 -17.102 6.678 1.00 95.69 286 PRO A N 1
ATOM 2123 C CA . PRO A 1 286 ? 12.928 -16.455 5.959 1.00 95.69 286 PRO A CA 1
ATOM 2124 C C . PRO A 1 286 ? 11.957 -17.428 5.267 1.00 95.69 286 PRO A C 1
ATOM 2126 O O . PRO A 1 286 ? 12.347 -18.517 4.852 1.00 95.69 286 PRO A O 1
ATOM 2129 N N . GLN A 1 287 ? 10.695 -17.015 5.123 1.00 94.25 287 GLN A N 1
ATOM 2130 C CA . GLN A 1 287 ? 9.678 -17.684 4.300 1.00 94.25 287 GLN A CA 1
ATOM 2131 C C . GLN A 1 287 ? 9.037 -16.671 3.358 1.00 94.25 287 GLN A C 1
ATOM 2133 O O . GLN A 1 287 ? 8.461 -15.690 3.827 1.00 94.25 287 GLN A O 1
ATOM 2138 N N . THR A 1 288 ? 9.098 -16.928 2.054 1.00 95.25 288 THR A N 1
ATOM 2139 C CA . THR A 1 288 ? 8.440 -16.106 1.031 1.00 95.25 288 THR A CA 1
ATOM 2140 C C . THR A 1 288 ? 7.172 -16.792 0.545 1.00 95.25 288 THR A C 1
ATOM 2142 O O . THR A 1 288 ? 7.154 -18.001 0.310 1.00 95.25 288 THR A O 1
ATOM 2145 N N . ILE A 1 289 ? 6.101 -16.014 0.419 1.00 95.62 289 ILE A N 1
ATOM 2146 C CA . ILE A 1 289 ? 4.805 -16.465 -0.065 1.00 95.62 289 ILE A CA 1
ATOM 2147 C C . ILE A 1 289 ? 4.442 -15.646 -1.300 1.00 95.62 289 ILE A C 1
ATOM 2149 O O . ILE A 1 289 ? 4.185 -14.444 -1.207 1.00 95.62 289 ILE A O 1
ATOM 2153 N N . ASP A 1 290 ? 4.351 -16.331 -2.437 1.00 93.06 290 ASP A N 1
ATOM 2154 C CA . ASP A 1 290 ? 3.883 -15.744 -3.690 1.00 93.06 290 ASP A CA 1
ATOM 2155 C C . ASP A 1 290 ? 2.354 -15.724 -3.741 1.00 93.06 290 ASP A C 1
ATOM 2157 O O . ASP A 1 290 ? 1.673 -16.723 -3.426 1.00 93.06 290 ASP A O 1
ATOM 2161 N N . THR A 1 291 ? 1.806 -14.596 -4.185 1.00 92.50 291 THR A N 1
ATOM 2162 C CA . THR A 1 291 ? 0.368 -14.421 -4.398 1.00 92.50 291 THR A CA 1
ATOM 2163 C C . THR A 1 291 ? 0.041 -14.368 -5.886 1.00 92.50 291 THR A C 1
ATOM 2165 O O . THR A 1 291 ? 0.889 -14.079 -6.725 1.00 92.50 291 THR A O 1
ATOM 2168 N N . ASN A 1 292 ? -1.222 -14.625 -6.222 1.00 88.44 292 ASN A N 1
ATOM 2169 C CA . ASN A 1 292 ? -1.706 -14.467 -7.595 1.00 88.44 292 ASN A CA 1
ATOM 2170 C C . ASN A 1 292 ? -2.132 -13.022 -7.909 1.00 88.44 292 ASN A C 1
ATOM 2172 O O . ASN A 1 292 ? -2.556 -12.747 -9.026 1.00 88.44 292 ASN A O 1
ATOM 2176 N N . ASP A 1 293 ? -2.017 -12.110 -6.941 1.00 93.62 293 ASP A N 1
ATOM 2177 C CA . ASP A 1 293 ? -2.444 -10.716 -7.061 1.00 93.62 293 ASP A CA 1
ATOM 2178 C C . ASP A 1 293 ? -1.254 -9.788 -7.347 1.00 93.62 293 ASP A C 1
ATOM 2180 O O . ASP A 1 293 ? -1.276 -8.620 -6.976 1.00 93.62 293 ASP A O 1
ATOM 2184 N N . GLY A 1 294 ? -0.187 -10.301 -7.971 1.00 89.88 294 GLY A N 1
ATOM 2185 C CA . GLY A 1 294 ? 0.940 -9.489 -8.442 1.00 89.88 294 GLY A CA 1
ATOM 2186 C C . GLY A 1 294 ? 1.927 -9.022 -7.367 1.00 89.88 294 GLY A C 1
ATOM 2187 O O . GLY A 1 294 ? 2.716 -8.110 -7.620 1.00 89.88 294 GLY A O 1
ATOM 2188 N N . PHE A 1 295 ? 1.898 -9.616 -6.175 1.00 96.00 295 PHE A N 1
ATOM 2189 C CA . PHE A 1 295 ? 2.855 -9.329 -5.107 1.00 96.00 295 PHE A CA 1
ATOM 2190 C C . PHE A 1 295 ? 3.248 -10.588 -4.333 1.00 96.00 295 PHE A C 1
ATOM 2192 O O . PHE A 1 295 ? 2.509 -11.575 -4.293 1.00 96.00 295 PHE A O 1
ATOM 2199 N N . SER A 1 296 ? 4.370 -10.507 -3.637 1.00 96.19 296 SER A N 1
ATOM 2200 C CA . SER A 1 296 ? 4.867 -11.518 -2.718 1.00 96.19 296 SER A CA 1
ATOM 2201 C C . SER A 1 296 ? 5.156 -10.854 -1.381 1.00 96.19 296 SER A C 1
ATOM 2203 O O . SER A 1 296 ? 5.336 -9.635 -1.275 1.00 96.19 296 SER A O 1
ATOM 2205 N N . PHE A 1 297 ? 5.161 -11.640 -0.315 1.00 97.50 297 PHE A N 1
ATOM 2206 C CA . PHE A 1 297 ? 5.567 -11.144 0.991 1.00 97.50 297 PHE A CA 1
ATOM 2207 C C . PHE A 1 297 ? 6.459 -12.155 1.690 1.00 97.50 297 PHE A C 1
ATOM 2209 O O . PHE A 1 297 ? 6.347 -13.363 1.474 1.00 97.50 297 PHE A O 1
ATOM 2216 N N . THR A 1 298 ? 7.372 -11.646 2.509 1.00 97.38 298 THR A N 1
ATOM 2217 C CA . THR A 1 298 ? 8.370 -12.464 3.192 1.00 97.38 298 THR A CA 1
AT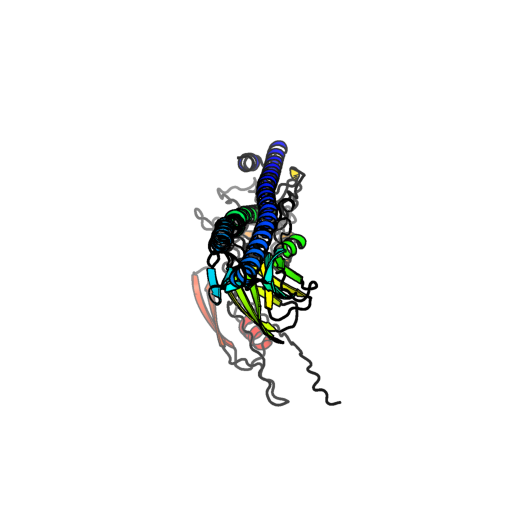OM 2218 C C . THR A 1 298 ? 8.282 -12.245 4.690 1.00 97.38 298 THR A C 1
ATOM 2220 O O . THR A 1 298 ? 8.370 -11.112 5.156 1.00 97.38 298 THR A O 1
ATOM 2223 N N . LEU A 1 299 ? 8.131 -13.334 5.441 1.00 96.19 299 LEU A N 1
ATOM 2224 C CA . LEU A 1 299 ? 8.388 -13.364 6.878 1.00 96.19 299 LEU A CA 1
ATOM 2225 C C . LEU A 1 299 ? 9.888 -13.562 7.031 1.00 96.19 299 LEU A C 1
ATOM 2227 O O . LEU A 1 299 ? 10.394 -14.654 6.782 1.00 96.19 299 LEU A O 1
ATOM 2231 N N . GLU A 1 300 ? 10.612 -12.501 7.358 1.00 95.12 300 GLU A N 1
ATOM 2232 C CA . GLU A 1 300 ? 12.070 -12.501 7.271 1.00 95.12 300 GLU A CA 1
ATOM 2233 C C . GLU A 1 300 ? 12.737 -12.989 8.546 1.00 95.12 300 GLU A C 1
ATOM 2235 O O . GLU A 1 300 ? 13.655 -13.806 8.497 1.00 95.12 300 GLU A O 1
ATOM 2240 N N . ALA A 1 301 ? 12.290 -12.459 9.682 1.00 93.69 301 ALA A N 1
ATOM 2241 C CA . ALA A 1 301 ? 12.888 -12.698 10.984 1.00 93.69 301 ALA A CA 1
ATOM 2242 C C . ALA A 1 301 ? 11.905 -12.359 12.113 1.00 93.69 301 ALA A C 1
ATOM 2244 O O . ALA A 1 301 ? 10.875 -11.722 11.887 1.00 93.69 301 ALA A O 1
ATOM 2245 N N . GLY A 1 302 ? 12.266 -12.761 13.331 1.00 91.00 302 GLY A N 1
ATOM 2246 C CA . GLY A 1 302 ? 11.523 -12.475 14.558 1.00 91.00 302 GLY A CA 1
ATOM 2247 C C . GLY A 1 302 ? 10.707 -13.658 15.071 1.00 91.00 302 GLY A C 1
ATOM 2248 O O . GLY A 1 302 ? 10.736 -14.759 14.514 1.00 91.00 302 GLY A O 1
ATOM 2249 N N . ASN A 1 303 ? 10.013 -13.427 16.180 1.00 90.69 303 ASN A N 1
ATOM 2250 C CA . ASN A 1 303 ? 9.269 -14.446 16.908 1.00 90.69 303 ASN A CA 1
ATOM 2251 C C . ASN A 1 303 ? 7.777 -14.371 16.576 1.00 90.69 303 ASN A C 1
ATOM 2253 O O . ASN A 1 303 ? 7.002 -13.735 17.286 1.00 90.69 303 ASN A O 1
ATOM 2257 N N . PHE A 1 304 ? 7.382 -15.047 15.499 1.00 92.19 304 PHE A N 1
ATOM 2258 C CA . PHE A 1 304 ? 5.976 -15.199 15.131 1.00 92.19 304 PHE A CA 1
ATOM 2259 C C . PHE A 1 304 ? 5.271 -16.191 16.063 1.00 92.19 304 PHE A C 1
ATOM 2261 O O . PHE A 1 304 ? 5.846 -17.209 16.461 1.00 92.19 304 PHE A O 1
ATOM 2268 N N . SER A 1 305 ? 4.003 -15.928 16.364 1.00 91.69 305 SER A N 1
ATOM 2269 C CA . SER A 1 305 ? 3.175 -16.747 17.247 1.00 91.69 305 SER A CA 1
ATOM 2270 C C . SER A 1 305 ? 1.784 -17.013 16.684 1.00 91.69 305 SER A C 1
ATOM 2272 O O . SER A 1 305 ? 1.288 -16.362 15.766 1.00 91.69 305 SER A O 1
ATOM 2274 N N . ASN A 1 306 ? 1.113 -17.988 17.298 1.00 91.56 306 ASN A N 1
ATOM 2275 C CA . ASN A 1 306 ? -0.299 -18.247 17.063 1.00 91.56 306 ASN A CA 1
ATOM 2276 C C . ASN A 1 306 ? -1.146 -16.999 17.352 1.00 91.56 306 ASN A C 1
ATOM 2278 O O . ASN A 1 306 ? -1.168 -16.529 18.490 1.00 91.56 306 ASN A O 1
ATOM 2282 N N . GLY A 1 307 ? -1.930 -16.568 16.369 1.00 88.19 307 GLY A N 1
ATOM 2283 C CA . GLY A 1 307 ? -2.837 -15.431 16.472 1.00 88.19 307 GLY A CA 1
ATOM 2284 C C . GLY A 1 307 ? -2.254 -14.117 15.959 1.00 88.19 307 GLY A C 1
ATOM 2285 O O . GLY A 1 307 ? -3.004 -13.145 15.901 1.00 88.19 307 GLY A O 1
ATOM 2286 N N . ASP A 1 308 ? -0.977 -14.082 15.561 1.00 90.94 308 ASP A N 1
ATOM 2287 C CA . ASP A 1 308 ? -0.398 -12.887 14.953 1.00 90.94 308 ASP A CA 1
ATOM 2288 C C . ASP A 1 308 ? -1.103 -12.565 13.620 1.00 90.94 308 ASP A C 1
ATOM 2290 O O . ASP A 1 308 ? -1.420 -13.451 12.814 1.00 90.94 308 ASP A O 1
ATOM 2294 N N . GLN A 1 309 ? -1.341 -11.276 13.388 1.00 91.06 309 GLN A N 1
ATOM 2295 C CA . GLN A 1 309 ? -1.957 -10.734 12.185 1.00 91.06 309 GLN A CA 1
ATOM 2296 C C . GLN A 1 309 ? -1.160 -9.550 11.636 1.00 91.06 309 GLN A C 1
ATOM 2298 O O . GLN A 1 309 ? -0.615 -8.725 12.370 1.00 91.06 309 GLN A O 1
ATOM 2303 N N . PHE A 1 310 ? -1.121 -9.455 10.314 1.00 92.19 310 PHE A N 1
ATOM 2304 C CA . PHE A 1 310 ? -0.428 -8.404 9.582 1.00 92.19 310 PHE A CA 1
ATOM 2305 C C . PHE A 1 310 ? -1.343 -7.904 8.475 1.00 92.19 310 PHE A C 1
ATOM 2307 O O . PHE A 1 310 ? -1.991 -8.696 7.788 1.00 92.19 310 PHE A O 1
ATOM 2314 N N . ILE A 1 311 ? -1.392 -6.592 8.289 1.00 91.75 311 ILE A N 1
ATOM 2315 C CA . ILE A 1 311 ? -2.127 -5.970 7.195 1.00 91.75 311 ILE A CA 1
ATOM 2316 C C . ILE A 1 311 ? -1.103 -5.562 6.143 1.00 91.75 311 ILE A C 1
ATOM 2318 O O . ILE A 1 311 ? -0.189 -4.784 6.410 1.00 91.75 311 ILE A O 1
ATOM 2322 N N . LEU A 1 312 ? -1.233 -6.143 4.957 1.00 94.88 312 LEU A N 1
ATOM 2323 C CA . LEU A 1 312 ? -0.343 -5.923 3.829 1.00 94.88 312 LEU A CA 1
ATOM 2324 C C . LEU A 1 312 ? -0.997 -4.929 2.869 1.00 94.88 312 LEU A C 1
ATOM 2326 O O . LEU A 1 312 ? -2.152 -5.106 2.478 1.00 94.88 312 LEU A O 1
ATOM 2330 N N . HIS A 1 313 ? -0.243 -3.923 2.440 1.00 93.12 313 HIS A N 1
ATOM 2331 C CA . HIS A 1 313 ? -0.681 -2.898 1.500 1.00 93.12 313 HIS A CA 1
ATOM 2332 C C . HIS A 1 313 ? 0.206 -2.873 0.248 1.00 93.12 313 HIS A C 1
ATOM 2334 O O . HIS A 1 313 ? 1.053 -1.994 0.116 1.00 93.12 313 HIS A O 1
ATOM 2340 N N . PRO A 1 314 ? 0.033 -3.796 -0.713 1.00 94.56 314 PRO A N 1
ATOM 2341 C CA . PRO A 1 314 ? 0.908 -3.872 -1.887 1.00 94.56 314 PRO A CA 1
ATOM 2342 C C . PRO A 1 314 ? 0.966 -2.568 -2.696 1.00 94.56 314 PRO A C 1
ATOM 2344 O O . PRO A 1 314 ? 2.025 -2.186 -3.195 1.00 94.56 314 PRO A O 1
ATOM 2347 N N . THR A 1 315 ? -0.165 -1.862 -2.794 1.00 91.69 315 THR A N 1
ATOM 2348 C CA . THR A 1 315 ? -0.306 -0.651 -3.612 1.00 91.69 315 THR A CA 1
ATOM 2349 C C . THR A 1 315 ? -0.189 0.652 -2.826 1.00 91.69 315 THR A C 1
ATOM 2351 O O . THR A 1 315 ? 0.072 1.690 -3.431 1.00 91.69 315 THR A O 1
ATOM 2354 N N . ARG A 1 316 ? -0.390 0.644 -1.503 1.00 85.88 316 ARG A N 1
ATOM 2355 C CA . ARG A 1 316 ? -0.396 1.869 -0.692 1.00 85.88 316 ARG A CA 1
ATOM 2356 C C . ARG A 1 316 ? 1.039 2.285 -0.389 1.00 85.88 316 ARG A C 1
ATOM 2358 O O . ARG A 1 316 ? 1.810 1.515 0.175 1.00 85.88 316 ARG A O 1
ATOM 2365 N N . LEU A 1 317 ? 1.380 3.521 -0.735 1.00 76.00 317 LEU A N 1
ATOM 2366 C CA . LEU A 1 317 ? 2.664 4.130 -0.404 1.00 76.00 317 LEU A CA 1
ATOM 2367 C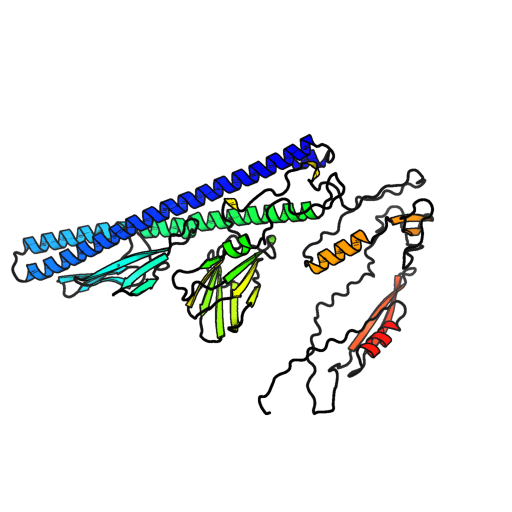 C . LEU A 1 317 ? 2.426 5.396 0.429 1.00 76.00 317 LEU A C 1
ATOM 2369 O O . LEU A 1 317 ? 1.515 6.161 0.094 1.00 76.00 317 LEU A O 1
ATOM 2373 N N . PRO A 1 318 ? 3.239 5.654 1.471 1.00 75.75 318 PRO A N 1
ATOM 2374 C CA . PRO A 1 318 ? 3.204 6.928 2.183 1.00 75.75 318 PRO A CA 1
ATOM 2375 C C . PRO A 1 318 ? 3.407 8.094 1.216 1.00 75.75 318 PRO A C 1
ATOM 2377 O O . PRO A 1 318 ? 4.191 7.970 0.268 1.00 75.75 318 PRO A O 1
ATOM 2380 N N . ALA A 1 319 ? 2.754 9.234 1.470 1.00 72.38 319 ALA A N 1
ATOM 2381 C CA . ALA A 1 319 ? 2.799 10.392 0.572 1.00 72.38 319 ALA A CA 1
ATOM 2382 C C . ALA A 1 319 ? 4.225 10.712 0.081 1.00 72.38 319 ALA A C 1
ATOM 2384 O O . ALA A 1 319 ? 4.469 10.766 -1.122 1.00 72.38 319 ALA A O 1
ATOM 2385 N N . ASN A 1 320 ? 5.190 10.817 0.995 1.00 77.06 320 ASN A N 1
ATOM 2386 C CA . ASN A 1 320 ? 6.541 11.328 0.721 1.00 77.06 320 ASN A CA 1
ATOM 2387 C C . ASN A 1 320 ? 7.493 10.343 0.014 1.00 77.06 320 ASN A C 1
ATOM 2389 O O . ASN A 1 320 ? 8.651 10.684 -0.242 1.00 77.06 320 ASN A O 1
ATOM 2393 N N . ASN A 1 321 ? 7.036 9.130 -0.294 1.00 80.75 321 ASN A N 1
ATOM 2394 C CA . ASN A 1 321 ? 7.913 8.051 -0.747 1.00 80.75 321 ASN A CA 1
ATOM 2395 C C . ASN A 1 321 ? 8.053 7.965 -2.277 1.00 80.75 321 ASN A C 1
ATOM 2397 O O . ASN A 1 321 ? 8.975 7.323 -2.785 1.00 80.75 321 ASN A O 1
ATOM 2401 N N . LEU A 1 322 ? 7.186 8.655 -3.024 1.00 87.00 322 LEU A N 1
ATOM 2402 C CA . LEU A 1 322 ? 7.362 8.852 -4.461 1.00 87.00 322 LEU A CA 1
ATOM 2403 C C . LEU A 1 322 ? 8.300 10.023 -4.727 1.00 87.00 322 LEU A C 1
ATOM 2405 O O . LEU A 1 322 ? 8.003 11.145 -4.320 1.00 87.00 322 LEU A O 1
ATOM 2409 N N . GLN A 1 323 ? 9.381 9.783 -5.462 1.00 91.69 323 GLN A N 1
ATOM 2410 C CA . GLN A 1 323 ? 10.338 10.814 -5.852 1.00 91.69 323 GLN A CA 1
ATOM 2411 C C . GLN A 1 323 ? 10.732 10.641 -7.315 1.00 91.69 323 GLN A C 1
ATOM 2413 O O . GLN A 1 323 ? 10.732 9.526 -7.834 1.00 91.69 323 GLN A O 1
ATOM 2418 N N . LEU A 1 324 ? 11.062 11.751 -7.974 1.00 95.44 324 LEU A N 1
ATOM 2419 C CA . LEU A 1 324 ? 11.730 11.757 -9.272 1.00 95.44 324 LEU A CA 1
ATOM 2420 C C . LEU A 1 324 ? 13.239 11.620 -9.027 1.00 95.44 324 LEU A C 1
ATOM 2422 O O . LEU A 1 324 ? 13.824 12.450 -8.335 1.00 95.44 324 LEU A O 1
ATOM 2426 N N . LEU A 1 325 ? 13.861 10.582 -9.582 1.00 94.94 325 LEU A N 1
ATOM 2427 C CA . LEU A 1 325 ? 15.288 10.296 -9.393 1.00 94.94 325 LEU A CA 1
ATOM 2428 C C . LEU A 1 325 ? 16.172 11.014 -10.422 1.00 94.94 325 LEU A C 1
ATOM 2430 O O . LEU A 1 325 ? 17.343 11.288 -10.160 1.00 94.94 325 LEU A O 1
ATOM 2434 N N . VAL A 1 326 ? 15.613 11.347 -11.588 1.00 94.19 326 VAL A N 1
ATOM 2435 C CA . VAL A 1 326 ? 16.329 12.020 -12.679 1.00 94.19 326 VAL A CA 1
ATOM 2436 C C . VAL A 1 326 ? 16.135 13.531 -12.590 1.00 94.19 326 VAL A C 1
ATOM 2438 O O . VAL A 1 326 ? 15.025 14.029 -12.756 1.00 94.19 326 VAL A O 1
ATOM 2441 N N . SER A 1 327 ? 17.226 14.269 -12.382 1.00 93.31 327 SER A N 1
ATOM 2442 C CA . SER A 1 327 ? 17.217 15.738 -12.289 1.00 93.31 327 SER A CA 1
ATOM 2443 C C . SER A 1 327 ? 17.845 16.445 -13.495 1.00 93.31 327 SER A C 1
ATOM 2445 O O . SER A 1 327 ? 17.509 17.598 -13.765 1.00 93.31 327 SER A O 1
ATOM 2447 N N . ASP A 1 328 ? 18.718 15.770 -14.249 1.00 95.88 328 ASP A N 1
ATOM 2448 C CA . ASP A 1 328 ? 19.329 16.313 -15.466 1.00 95.88 328 ASP A CA 1
ATOM 2449 C C . ASP A 1 328 ? 18.470 15.984 -16.705 1.00 95.88 328 ASP A C 1
ATOM 2451 O O . ASP A 1 328 ? 18.241 14.807 -17.005 1.00 95.88 328 ASP A O 1
ATOM 2455 N N . PRO A 1 329 ? 18.019 16.987 -17.484 1.00 95.62 329 PRO A N 1
ATOM 2456 C CA . PRO A 1 329 ? 17.346 16.768 -18.763 1.00 95.62 329 PRO A CA 1
ATOM 2457 C C . PRO A 1 329 ? 18.109 15.854 -19.732 1.00 95.62 329 PRO A C 1
ATOM 2459 O O . PRO A 1 329 ? 17.480 15.143 -20.527 1.00 95.62 329 PRO A O 1
ATOM 2462 N N . ALA A 1 330 ? 19.446 15.878 -19.708 1.00 94.75 330 ALA A N 1
ATOM 2463 C CA . ALA A 1 330 ? 20.269 15.041 -20.575 1.00 94.75 330 ALA A CA 1
ATOM 2464 C C . ALA A 1 330 ? 20.136 13.549 -20.248 1.00 94.75 330 ALA A C 1
ATOM 2466 O O . ALA A 1 330 ? 20.204 12.743 -21.175 1.00 94.75 330 ALA A O 1
ATOM 2467 N N . SER A 1 331 ? 19.838 13.210 -18.990 1.00 94.75 331 SER A N 1
ATOM 2468 C CA . SER A 1 331 ? 19.678 11.841 -18.486 1.00 94.75 331 SER A CA 1
ATOM 2469 C C . SER A 1 331 ? 18.340 11.181 -18.837 1.00 94.75 331 SER A C 1
ATOM 2471 O O . SER A 1 331 ? 18.153 10.002 -18.557 1.00 94.75 331 SER A O 1
ATOM 2473 N N . LEU A 1 332 ? 17.406 11.901 -19.475 1.00 93.69 332 LEU A N 1
ATOM 2474 C CA . LEU A 1 332 ? 16.171 11.287 -19.977 1.00 93.69 332 LEU A CA 1
ATOM 2475 C C . LEU A 1 332 ? 16.460 10.319 -21.137 1.00 93.69 332 LEU A C 1
ATOM 2477 O O . LEU A 1 332 ? 16.946 10.710 -22.205 1.00 93.69 332 LEU A O 1
ATOM 2481 N N . ALA A 1 333 ? 16.104 9.058 -20.950 1.00 90.56 333 ALA A N 1
ATOM 2482 C CA . ALA A 1 333 ? 16.429 7.976 -21.864 1.00 90.56 333 ALA A CA 1
ATOM 2483 C C . ALA A 1 333 ? 15.455 7.874 -23.059 1.00 90.56 333 ALA A C 1
ATOM 2485 O O . ALA A 1 333 ? 14.629 6.970 -23.143 1.00 90.56 333 ALA A O 1
ATOM 2486 N N . PHE A 1 334 ? 15.511 8.838 -23.985 1.00 86.94 334 PHE A N 1
ATOM 2487 C CA . PHE A 1 334 ? 14.673 8.847 -25.201 1.00 86.94 334 PHE A CA 1
ATOM 2488 C C . PHE A 1 334 ? 15.289 8.126 -26.404 1.00 86.94 334 PHE A C 1
ATOM 2490 O O . PHE A 1 334 ? 14.600 7.920 -27.404 1.00 86.94 334 PHE A O 1
ATOM 2497 N N . GLY A 1 335 ? 16.580 7.799 -26.356 1.00 78.31 335 GLY A N 1
ATOM 2498 C CA . GLY A 1 335 ? 17.239 7.055 -27.420 1.00 78.31 335 GLY A CA 1
ATOM 2499 C C . GLY A 1 335 ? 16.934 5.563 -27.331 1.00 78.31 335 GLY A C 1
ATOM 2500 O O . GLY A 1 335 ? 16.707 5.032 -26.247 1.00 78.31 335 GLY A O 1
ATOM 2501 N N . LEU A 1 336 ? 16.979 4.876 -28.471 1.00 72.69 336 LEU A N 1
ATOM 2502 C CA . LEU A 1 336 ? 17.047 3.417 -28.484 1.00 72.69 336 LEU A CA 1
ATOM 2503 C C . LEU A 1 336 ? 18.501 2.978 -28.262 1.00 72.69 336 LEU A C 1
ATOM 2505 O O . LEU A 1 336 ? 19.405 3.602 -28.822 1.00 72.69 336 LEU A O 1
ATOM 2509 N N . PRO A 1 337 ? 18.738 1.896 -27.505 1.00 64.75 337 PRO A N 1
ATOM 2510 C CA . PRO A 1 337 ? 20.087 1.396 -27.252 1.00 64.75 337 PRO A CA 1
ATOM 2511 C C . PRO A 1 337 ? 20.768 0.851 -28.505 1.00 64.75 337 PRO A C 1
ATOM 2513 O O . PRO A 1 337 ? 21.992 0.805 -28.578 1.00 64.75 337 PRO A O 1
ATOM 2516 N N . VAL A 1 338 ? 19.975 0.450 -29.498 1.00 66.56 338 VAL A N 1
ATOM 2517 C CA . VAL A 1 338 ? 20.472 0.002 -30.792 1.00 66.56 338 VAL A CA 1
ATOM 2518 C C . VAL A 1 338 ? 20.064 1.021 -31.841 1.00 66.56 338 VAL A C 1
ATOM 2520 O O . VAL A 1 338 ? 18.894 1.389 -31.961 1.00 66.56 338 VAL A O 1
ATOM 2523 N N . SER A 1 339 ? 21.044 1.464 -32.622 1.00 67.44 339 SER A N 1
ATOM 2524 C CA . SER A 1 339 ? 20.820 2.300 -33.793 1.00 67.44 339 SER A CA 1
ATOM 2525 C C . SER A 1 339 ? 21.263 1.557 -35.043 1.00 67.44 339 SER A C 1
ATOM 2527 O O . SER A 1 339 ? 22.153 0.708 -35.010 1.00 67.44 339 SER A O 1
ATOM 2529 N N . SER A 1 340 ? 20.619 1.866 -36.158 1.00 68.56 340 SER A N 1
ATOM 2530 C CA . SER A 1 340 ? 20.930 1.257 -37.440 1.00 68.56 340 SER A CA 1
ATOM 2531 C C . SER A 1 340 ? 21.002 2.324 -38.512 1.00 68.56 340 SER A C 1
ATOM 2533 O O . SER A 1 340 ? 20.126 3.188 -38.585 1.00 68.56 340 SER A O 1
ATOM 2535 N N . ILE A 1 341 ? 22.020 2.251 -39.362 1.00 71.56 341 ILE A N 1
ATOM 2536 C CA . ILE A 1 341 ? 22.270 3.252 -40.395 1.00 71.56 341 ILE A CA 1
ATOM 2537 C C . ILE A 1 341 ? 22.462 2.527 -41.724 1.00 71.56 341 ILE A C 1
ATOM 2539 O O . ILE A 1 341 ? 23.236 1.578 -41.823 1.00 71.56 341 ILE A O 1
ATOM 2543 N N . ALA A 1 342 ? 21.758 2.980 -42.762 1.00 74.44 342 ALA A N 1
ATOM 2544 C CA . ALA A 1 342 ? 22.022 2.530 -44.122 1.00 74.44 342 ALA A CA 1
ATOM 2545 C C . ALA A 1 342 ? 23.296 3.207 -44.646 1.00 74.44 342 ALA A C 1
ATOM 2547 O O . ALA A 1 342 ? 23.429 4.430 -44.572 1.00 74.44 342 ALA A O 1
ATOM 2548 N N . SER A 1 343 ? 24.224 2.423 -45.197 1.00 76.88 343 SER A N 1
ATOM 2549 C CA . SER A 1 343 ? 25.441 2.977 -45.792 1.00 76.88 343 SER A CA 1
ATOM 2550 C C . SER A 1 343 ? 25.098 3.886 -46.983 1.00 76.88 343 SER A C 1
ATOM 2552 O O . SER A 1 343 ? 24.322 3.472 -47.849 1.00 76.88 343 SER A O 1
ATOM 2554 N N . PRO A 1 344 ? 25.715 5.079 -47.107 1.00 75.69 344 PRO A N 1
ATOM 2555 C CA . PRO A 1 344 ? 25.583 5.925 -48.296 1.00 75.69 344 PRO A CA 1
ATOM 2556 C C . PRO A 1 344 ? 26.040 5.238 -49.592 1.00 75.69 344 PRO A C 1
ATOM 2558 O O . PRO A 1 344 ? 25.666 5.667 -50.678 1.00 75.69 344 PRO A O 1
ATOM 2561 N N . GLY A 1 345 ? 26.853 4.180 -49.484 1.00 79.38 345 GLY A N 1
ATOM 2562 C CA . GLY A 1 345 ? 27.287 3.353 -50.612 1.00 79.38 345 GLY A CA 1
ATOM 2563 C C . GLY A 1 345 ? 26.254 2.320 -51.074 1.00 79.38 345 GLY A C 1
ATOM 2564 O O . GLY A 1 345 ? 26.534 1.567 -52.007 1.00 79.38 345 GLY A O 1
ATOM 2565 N N . ASN A 1 346 ? 25.079 2.248 -50.441 1.00 79.62 346 ASN A N 1
ATOM 2566 C CA . ASN A 1 346 ? 24.021 1.333 -50.852 1.00 79.62 346 ASN A CA 1
ATOM 2567 C C . ASN A 1 346 ? 23.491 1.709 -52.244 1.00 79.62 346 ASN A C 1
ATOM 2569 O O . ASN A 1 346 ? 22.976 2.801 -52.461 1.00 79.62 346 ASN A O 1
ATOM 2573 N N . ILE A 1 347 ? 23.580 0.764 -53.181 1.00 81.69 347 ILE A N 1
ATOM 2574 C CA . ILE A 1 347 ? 23.082 0.906 -54.562 1.00 81.69 347 ILE A CA 1
ATOM 2575 C C . ILE A 1 347 ? 21.689 0.286 -54.774 1.00 81.69 347 ILE A C 1
ATOM 2577 O O . ILE A 1 347 ? 21.103 0.432 -55.844 1.00 81.69 347 ILE A O 1
ATOM 2581 N N . GLY A 1 348 ? 21.176 -0.443 -53.779 1.00 75.88 348 GLY A N 1
ATOM 2582 C CA . GLY A 1 348 ? 19.862 -1.089 -53.810 1.00 75.88 348 GLY A CA 1
ATOM 2583 C C . GLY A 1 348 ? 18.759 -0.244 -53.168 1.00 75.88 348 GLY A C 1
ATOM 2584 O O . GLY A 1 348 ? 19.021 0.769 -52.531 1.00 75.88 348 GLY A O 1
ATOM 2585 N N . SER A 1 349 ? 17.511 -0.699 -53.293 1.00 72.56 349 SER A N 1
ATOM 2586 C CA . SER A 1 349 ? 16.324 -0.051 -52.710 1.00 72.56 349 SER A CA 1
ATOM 2587 C C . SER A 1 349 ? 15.856 -0.696 -51.397 1.00 72.56 349 SER A C 1
ATOM 2589 O O . SER A 1 349 ? 14.685 -0.581 -51.036 1.00 72.56 349 SER A O 1
ATOM 2591 N N . GLY A 1 350 ? 16.729 -1.447 -50.721 1.00 68.62 350 GLY A N 1
ATOM 2592 C CA . GLY A 1 350 ? 16.417 -2.061 -49.433 1.00 68.62 350 GLY A CA 1
ATOM 2593 C C . GLY A 1 350 ? 16.229 -0.990 -48.362 1.00 68.62 350 GLY A C 1
ATOM 2594 O O . GLY A 1 350 ? 17.072 -0.107 -48.217 1.00 68.62 350 GLY A O 1
ATOM 2595 N N . VAL A 1 351 ? 15.130 -1.073 -47.616 1.00 70.19 351 VAL A N 1
ATOM 2596 C CA . VAL A 1 351 ? 14.847 -0.187 -46.484 1.00 70.19 351 VAL A CA 1
ATOM 2597 C C . VAL A 1 351 ? 14.901 -1.022 -45.216 1.00 70.19 351 VAL A C 1
ATOM 2599 O O . VAL A 1 351 ? 14.257 -2.068 -45.138 1.00 70.19 351 VAL A O 1
ATOM 2602 N N . LEU A 1 352 ? 15.675 -0.565 -44.237 1.00 68.19 352 LEU A N 1
ATOM 2603 C CA . LEU A 1 352 ? 15.699 -1.170 -42.915 1.00 68.19 352 LEU A CA 1
ATOM 2604 C C . LEU A 1 352 ? 14.522 -0.620 -42.102 1.00 68.19 352 LEU A C 1
ATOM 2606 O O . LEU A 1 352 ? 14.342 0.595 -42.017 1.00 68.19 352 LEU A O 1
ATOM 2610 N N . SER A 1 353 ? 13.698 -1.505 -41.543 1.00 64.31 353 SER A N 1
ATOM 2611 C CA . SER A 1 353 ? 12.637 -1.110 -40.613 1.00 64.31 353 SER A CA 1
ATOM 2612 C C . SER A 1 353 ? 13.230 -0.612 -39.295 1.00 64.31 353 SER A C 1
ATOM 2614 O O . SER A 1 353 ? 14.349 -0.977 -38.939 1.00 64.31 353 SER A O 1
ATOM 2616 N N . GLN A 1 354 ? 12.466 0.190 -38.548 1.00 56.91 354 GLN A N 1
ATOM 2617 C CA . GLN A 1 354 ? 12.852 0.609 -37.201 1.00 56.91 354 GLN A CA 1
ATOM 2618 C C . GLN A 1 354 ? 13.132 -0.626 -36.335 1.00 56.91 354 GLN A C 1
ATOM 2620 O O . GLN A 1 354 ? 12.319 -1.552 -36.300 1.00 56.91 354 GLN A O 1
ATOM 2625 N N . LEU A 1 355 ? 14.290 -0.651 -35.669 1.00 58.00 355 LEU A N 1
ATOM 2626 C CA . LEU A 1 355 ? 14.596 -1.699 -34.704 1.00 58.00 355 LEU A CA 1
ATOM 2627 C C . LEU A 1 355 ? 13.631 -1.573 -33.527 1.00 58.00 355 LEU A C 1
ATOM 2629 O O . LEU A 1 355 ? 13.449 -0.492 -32.968 1.00 58.00 355 LEU A O 1
ATOM 2633 N N . VAL A 1 356 ? 13.024 -2.696 -33.168 1.00 49.53 356 VAL A N 1
ATOM 2634 C CA . VAL A 1 356 ? 12.221 -2.832 -31.959 1.00 49.53 356 VAL A CA 1
ATOM 2635 C C . VAL A 1 356 ? 13.113 -3.548 -30.957 1.00 49.53 356 VAL A C 1
ATOM 2637 O O . VAL A 1 356 ? 13.581 -4.649 -31.243 1.00 49.53 356 VAL A O 1
ATOM 2640 N N . SER A 1 357 ? 13.396 -2.915 -29.817 1.00 49.00 357 SER A N 1
ATOM 2641 C CA . SER A 1 357 ? 13.980 -3.649 -28.692 1.00 49.00 357 SER A CA 1
ATOM 2642 C C . SER A 1 357 ? 12.978 -4.724 -28.296 1.00 49.00 357 SER A C 1
ATOM 2644 O O . SER A 1 357 ? 11.794 -4.411 -28.145 1.00 49.00 357 SER A O 1
ATOM 2646 N N . ALA A 1 358 ? 13.415 -5.977 -28.166 1.00 44.16 358 ALA A N 1
ATOM 2647 C CA . ALA A 1 358 ? 12.563 -6.996 -27.568 1.00 44.16 358 ALA A CA 1
ATOM 2648 C C . ALA A 1 358 ? 12.092 -6.464 -26.205 1.00 44.16 358 ALA A C 1
ATOM 2650 O O . ALA A 1 358 ? 12.897 -5.925 -25.443 1.00 44.16 358 ALA A O 1
ATOM 2651 N N . GLN A 1 359 ? 10.781 -6.518 -25.947 1.00 41.66 359 GLN A N 1
ATOM 2652 C CA . GLN A 1 359 ? 10.254 -6.213 -24.621 1.00 41.66 359 GLN A CA 1
ATOM 2653 C C . GLN A 1 359 ? 10.855 -7.230 -23.659 1.00 41.66 359 GLN A C 1
ATOM 2655 O O . GLN A 1 359 ? 10.541 -8.415 -23.738 1.00 41.66 359 GLN A O 1
ATOM 2660 N N . GLU A 1 360 ? 11.698 -6.762 -22.750 1.00 46.56 360 GLU A N 1
ATOM 2661 C CA . GLU A 1 360 ? 12.170 -7.564 -21.629 1.00 46.56 360 GLU A CA 1
ATOM 2662 C C . GLU A 1 360 ? 11.098 -7.539 -20.546 1.00 46.56 360 GLU A C 1
ATOM 2664 O O . GLU A 1 360 ? 11.200 -6.880 -19.515 1.00 46.56 360 GLU A O 1
ATOM 2669 N N . SER A 1 361 ? 9.980 -8.202 -20.827 1.00 38.25 361 SER A N 1
ATOM 2670 C CA . SER A 1 361 ? 9.072 -8.600 -19.763 1.00 38.25 361 SER A CA 1
ATOM 2671 C C . SER A 1 361 ? 9.771 -9.675 -18.933 1.00 38.25 361 SER A C 1
ATOM 2673 O O . SER A 1 361 ? 10.095 -10.734 -19.464 1.00 38.25 361 SER A O 1
ATOM 2675 N N . SER A 1 362 ? 9.981 -9.360 -17.652 1.00 42.12 362 SER A N 1
ATOM 2676 C CA . SER A 1 362 ? 10.381 -10.263 -16.564 1.00 42.12 362 SER A CA 1
ATOM 2677 C C . SER A 1 362 ? 11.739 -10.960 -16.706 1.00 42.12 362 SER A C 1
ATOM 2679 O O . SER A 1 362 ? 11.792 -12.186 -16.744 1.00 42.12 362 SER A O 1
ATOM 2681 N N . LEU 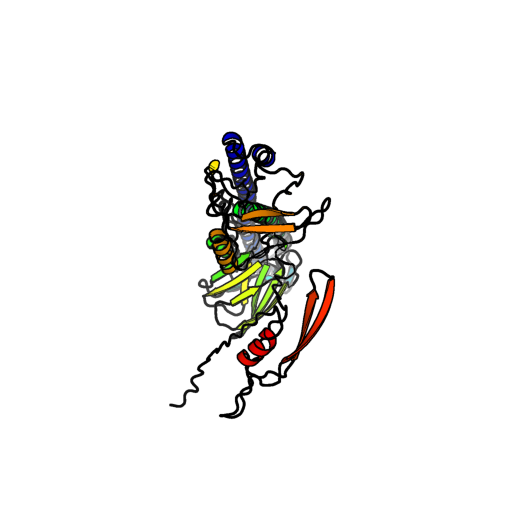A 1 363 ? 12.835 -10.198 -16.721 1.00 42.12 363 LEU A N 1
ATOM 2682 C CA . LEU A 1 363 ? 14.155 -10.758 -16.417 1.00 42.12 363 LEU A CA 1
ATOM 2683 C C . LEU A 1 363 ? 14.449 -10.648 -14.920 1.00 42.12 363 LEU A C 1
ATOM 2685 O O . LEU A 1 363 ? 14.256 -9.596 -14.308 1.00 42.12 363 LEU A O 1
ATOM 2689 N N . THR A 1 364 ? 14.938 -11.732 -14.331 1.00 44.16 364 THR A N 1
ATOM 2690 C CA . THR A 1 364 ? 15.568 -11.719 -13.008 1.00 44.16 364 THR A CA 1
ATOM 2691 C C . THR A 1 364 ? 16.840 -10.867 -13.036 1.00 44.16 364 THR A C 1
ATOM 2693 O O . THR A 1 364 ? 17.429 -10.640 -14.092 1.00 44.16 364 THR A O 1
ATOM 2696 N N . SER A 1 365 ? 17.323 -10.411 -11.876 1.00 44.38 365 SER A N 1
ATOM 2697 C CA . SER A 1 365 ? 18.549 -9.599 -11.796 1.00 44.38 365 SER A CA 1
ATOM 2698 C C . SER A 1 365 ? 19.765 -10.273 -12.451 1.00 44.38 365 SER A C 1
ATOM 2700 O O . SER A 1 365 ? 20.580 -9.595 -13.066 1.00 44.38 365 SER A O 1
ATOM 2702 N N . ALA A 1 366 ? 19.856 -11.606 -12.381 1.00 42.81 366 ALA A N 1
ATOM 2703 C CA . ALA A 1 366 ? 20.920 -12.377 -13.024 1.00 42.81 366 ALA A CA 1
ATOM 2704 C C . ALA A 1 366 ? 20.772 -12.428 -14.556 1.00 42.81 366 ALA A C 1
ATOM 2706 O O . ALA A 1 366 ? 21.763 -12.374 -15.281 1.00 42.81 366 ALA A O 1
ATOM 2707 N N . GLU A 1 367 ? 19.541 -12.505 -15.063 1.00 41.97 367 GLU A N 1
ATOM 2708 C CA . GLU A 1 367 ? 19.266 -12.450 -16.502 1.00 41.97 367 GLU A CA 1
ATOM 2709 C C . GLU A 1 367 ? 19.488 -11.042 -17.056 1.00 41.97 367 GLU A C 1
ATOM 2711 O O . GLU A 1 367 ? 20.027 -10.904 -18.149 1.00 41.97 367 GLU A O 1
ATOM 2716 N N . LEU A 1 368 ? 19.167 -9.999 -16.287 1.00 46.69 368 LEU A N 1
ATOM 2717 C CA . LEU A 1 368 ? 19.472 -8.616 -16.643 1.00 46.69 368 LEU A CA 1
ATOM 2718 C C . LEU A 1 368 ? 20.988 -8.377 -16.716 1.00 46.69 368 LEU A C 1
ATOM 2720 O O . LEU A 1 368 ? 21.454 -7.758 -17.670 1.00 46.69 368 LEU A O 1
ATOM 2724 N N . GLU A 1 369 ? 21.765 -8.898 -15.760 1.00 47.75 369 GLU A N 1
ATOM 2725 C CA . GLU A 1 369 ? 23.234 -8.869 -15.813 1.00 47.75 369 GLU A CA 1
ATOM 2726 C C . GLU A 1 369 ? 23.771 -9.646 -17.022 1.00 47.75 369 GLU A C 1
ATOM 2728 O O . GLU A 1 369 ? 24.670 -9.167 -17.713 1.00 47.75 369 GLU A O 1
ATOM 2733 N N . ALA A 1 370 ? 23.198 -10.811 -17.334 1.00 45.81 370 ALA A N 1
ATOM 2734 C CA . ALA A 1 370 ? 23.585 -11.600 -18.500 1.00 45.81 370 ALA A CA 1
ATOM 2735 C C . ALA A 1 370 ? 23.246 -10.894 -19.824 1.00 45.81 370 ALA A C 1
ATOM 2737 O O . ALA A 1 370 ? 24.055 -10.913 -20.751 1.00 45.81 370 ALA A O 1
ATOM 2738 N N . VAL A 1 371 ? 22.091 -10.229 -19.915 1.00 48.25 371 VAL A N 1
ATOM 2739 C CA . VAL A 1 371 ? 21.698 -9.421 -21.077 1.00 48.25 371 VAL A CA 1
ATOM 2740 C C . VAL A 1 371 ? 22.568 -8.176 -21.201 1.00 48.25 371 VAL A C 1
ATOM 2742 O O . VAL A 1 371 ? 22.999 -7.849 -22.306 1.00 48.25 371 VAL A O 1
ATOM 2745 N N . GLN A 1 372 ? 22.870 -7.486 -20.100 1.00 49.28 372 GLN A N 1
ATOM 2746 C CA . GLN A 1 372 ? 23.792 -6.347 -20.102 1.00 49.28 372 GLN A CA 1
ATOM 2747 C C . GLN A 1 372 ? 25.189 -6.780 -20.550 1.00 49.28 372 GLN A C 1
ATOM 2749 O O . GLN A 1 372 ? 25.735 -6.184 -21.477 1.00 49.28 372 GLN A O 1
ATOM 2754 N N . ALA A 1 373 ? 25.713 -7.878 -20.005 1.00 47.25 373 ALA A N 1
ATOM 2755 C CA . ALA A 1 373 ? 26.981 -8.456 -20.435 1.00 47.25 373 ALA A CA 1
ATOM 2756 C C . ALA A 1 373 ? 26.945 -8.887 -21.911 1.00 47.25 373 ALA A C 1
ATOM 2758 O O . ALA A 1 373 ? 27.911 -8.673 -22.642 1.00 47.25 373 ALA A O 1
ATOM 2759 N N . ALA A 1 374 ? 25.839 -9.458 -22.395 1.00 49.69 374 ALA A N 1
ATOM 2760 C CA . ALA A 1 374 ? 25.681 -9.811 -23.805 1.00 49.69 374 ALA A CA 1
ATOM 2761 C C . ALA A 1 374 ? 25.647 -8.566 -24.709 1.00 49.69 374 ALA A C 1
ATOM 2763 O O . ALA A 1 374 ? 26.258 -8.564 -25.778 1.00 49.69 374 ALA A O 1
ATOM 2764 N N . ARG A 1 375 ? 24.991 -7.483 -24.275 1.00 51.94 375 ARG A N 1
ATOM 2765 C CA . ARG A 1 375 ? 24.929 -6.203 -24.998 1.00 51.94 375 ARG A CA 1
ATOM 2766 C C . ARG A 1 375 ? 26.281 -5.497 -25.050 1.00 51.94 375 ARG A C 1
ATOM 2768 O O . ARG A 1 375 ? 26.648 -5.012 -26.114 1.00 51.94 375 ARG A O 1
ATOM 2775 N N . GLU A 1 376 ? 27.028 -5.475 -23.949 1.00 49.72 376 GLU A N 1
ATOM 2776 C CA . GLU A 1 376 ? 28.388 -4.914 -23.897 1.00 49.72 376 GLU A CA 1
ATOM 2777 C C . GLU A 1 376 ? 29.372 -5.680 -24.792 1.00 49.72 376 GLU A C 1
ATOM 2779 O O . GLU A 1 376 ? 30.308 -5.091 -25.330 1.00 49.72 376 GLU A O 1
ATOM 2784 N N . ASN A 1 377 ? 29.129 -6.977 -24.998 1.00 50.38 377 ASN A N 1
ATOM 2785 C CA . ASN A 1 377 ? 29.964 -7.851 -25.820 1.00 50.38 377 ASN A CA 1
ATOM 2786 C C . ASN A 1 377 ? 29.436 -8.062 -27.249 1.00 50.38 377 ASN A C 1
ATOM 2788 O O . ASN A 1 377 ? 30.016 -8.852 -27.995 1.00 50.38 377 ASN A O 1
ATOM 2792 N N . THR A 1 378 ? 28.359 -7.380 -27.657 1.00 61.00 378 THR A N 1
ATOM 2793 C CA . THR A 1 378 ? 27.867 -7.463 -29.038 1.00 61.00 378 THR A CA 1
ATOM 2794 C C . THR A 1 378 ? 28.598 -6.428 -29.897 1.00 61.00 378 THR A C 1
ATOM 2796 O O . THR A 1 378 ? 28.380 -5.227 -29.713 1.00 61.00 378 THR A O 1
ATOM 2799 N N . PRO A 1 379 ? 29.456 -6.844 -30.849 1.00 70.69 379 PRO A N 1
ATOM 2800 C CA . PRO A 1 379 ? 30.118 -5.901 -31.736 1.00 70.69 379 PRO A CA 1
ATOM 2801 C C . PRO A 1 379 ? 29.092 -5.191 -32.631 1.00 70.69 379 PRO A C 1
ATOM 2803 O O . PRO A 1 379 ? 28.025 -5.746 -32.920 1.00 70.69 379 PRO A O 1
ATOM 2806 N N . PRO A 1 380 ? 29.388 -3.980 -33.134 1.00 76.06 380 PRO A N 1
ATOM 2807 C CA . PRO A 1 380 ? 28.562 -3.372 -34.167 1.00 76.06 380 PRO A CA 1
ATOM 2808 C C . PRO A 1 380 ? 28.462 -4.325 -35.364 1.00 76.06 380 PRO A C 1
ATOM 2810 O O . PRO A 1 380 ? 29.466 -4.864 -35.821 1.00 76.06 380 PRO A O 1
ATOM 2813 N N . LEU A 1 381 ? 27.251 -4.537 -35.876 1.00 82.88 381 LEU A N 1
ATOM 2814 C CA . LEU A 1 381 ? 27.000 -5.505 -36.944 1.00 82.88 381 LEU A CA 1
ATOM 2815 C C . LEU A 1 381 ? 26.895 -4.820 -38.310 1.00 82.88 381 LEU A C 1
ATOM 2817 O O . LEU A 1 381 ? 26.257 -3.774 -38.447 1.00 82.88 381 LEU A O 1
ATOM 2821 N N . LEU A 1 382 ? 27.466 -5.444 -39.342 1.00 83.44 382 LEU A N 1
ATOM 2822 C CA . LEU A 1 382 ? 27.318 -5.044 -40.742 1.00 83.44 382 LEU A CA 1
ATOM 2823 C C . LEU A 1 382 ? 26.546 -6.108 -41.522 1.00 83.44 382 LEU A C 1
ATOM 2825 O O . LEU A 1 382 ? 26.973 -7.253 -41.634 1.00 83.44 382 LEU A O 1
ATOM 2829 N N . ILE A 1 383 ? 25.441 -5.691 -42.137 1.00 84.44 383 ILE A N 1
ATOM 2830 C CA . ILE A 1 383 ? 24.671 -6.511 -43.075 1.00 84.44 383 ILE A CA 1
ATOM 2831 C C . ILE A 1 383 ? 25.170 -6.215 -44.489 1.00 84.44 383 ILE A C 1
ATOM 2833 O O . ILE A 1 383 ? 24.984 -5.105 -44.998 1.00 84.44 383 ILE A O 1
ATOM 2837 N N . ARG A 1 384 ? 25.792 -7.200 -45.141 1.00 87.12 384 ARG A N 1
ATOM 2838 C CA . ARG A 1 384 ? 26.349 -7.057 -46.494 1.00 87.12 384 ARG A CA 1
ATOM 2839 C C . ARG A 1 384 ? 25.648 -7.991 -47.469 1.00 87.12 384 ARG A C 1
ATOM 2841 O O . ARG A 1 384 ? 25.819 -9.202 -47.407 1.00 87.12 384 ARG A O 1
ATOM 2848 N N . PHE A 1 385 ? 24.913 -7.428 -48.423 1.00 86.12 385 PHE A N 1
ATOM 2849 C CA . PHE A 1 385 ? 24.322 -8.207 -49.511 1.00 86.12 385 PHE A CA 1
ATOM 2850 C C . PHE A 1 385 ? 25.405 -8.800 -50.416 1.00 86.12 385 PHE A C 1
ATOM 2852 O O . PHE A 1 385 ? 26.266 -8.080 -50.921 1.00 86.12 385 PHE A O 1
ATOM 2859 N N . THR A 1 386 ? 25.340 -10.112 -50.632 1.00 87.31 386 THR A N 1
ATOM 2860 C CA . THR A 1 386 ? 26.221 -10.854 -51.546 1.00 87.31 386 THR A CA 1
ATOM 2861 C C . THR A 1 386 ? 25.561 -11.082 -52.906 1.00 87.31 386 THR A C 1
ATOM 2863 O O . THR A 1 386 ? 26.255 -11.237 -53.910 1.00 87.31 386 THR A O 1
ATOM 2866 N N . SER A 1 387 ? 24.225 -11.042 -52.971 1.00 86.50 387 SER A N 1
ATOM 2867 C CA . SER A 1 387 ? 23.443 -11.065 -54.212 1.00 86.50 387 SER A CA 1
ATOM 2868 C C . SER A 1 387 ? 22.081 -10.375 -54.034 1.00 86.50 387 SER A C 1
ATOM 2870 O O . SER A 1 387 ? 21.775 -9.844 -52.970 1.00 86.50 387 SER A O 1
ATOM 2872 N N . ALA A 1 388 ? 21.229 -10.404 -55.066 1.00 82.00 388 ALA A N 1
ATOM 2873 C CA . ALA A 1 388 ? 19.853 -9.902 -54.979 1.00 82.00 388 ALA A CA 1
ATOM 2874 C C . ALA A 1 388 ? 18.960 -10.702 -54.007 1.00 82.00 388 ALA A C 1
ATOM 2876 O O . ALA A 1 388 ? 17.882 -10.232 -53.650 1.00 82.00 388 ALA A O 1
ATOM 2877 N N . THR A 1 389 ? 19.385 -11.903 -53.606 1.00 84.38 389 THR A N 1
ATOM 2878 C CA . THR A 1 389 ? 18.607 -12.824 -52.766 1.00 84.38 389 THR A CA 1
ATOM 2879 C C . THR A 1 389 ? 19.413 -13.393 -51.598 1.00 84.38 389 THR A C 1
ATOM 2881 O O . THR A 1 389 ? 18.979 -14.367 -50.987 1.00 84.38 389 THR A O 1
ATOM 2884 N N . SER A 1 390 ? 20.588 -12.832 -51.289 1.00 84.19 390 SER A N 1
ATOM 2885 C CA . SER A 1 390 ? 21.440 -13.316 -50.197 1.00 84.19 390 SER A CA 1
ATOM 2886 C C . SER A 1 390 ? 22.269 -12.213 -49.537 1.00 84.19 390 SER A C 1
ATOM 2888 O O . SER A 1 390 ? 22.679 -11.252 -50.198 1.00 84.19 390 SER A O 1
ATOM 2890 N N . TYR A 1 391 ? 22.558 -12.370 -48.245 1.00 85.38 391 TYR A N 1
ATOM 2891 C CA . TYR A 1 391 ? 23.406 -11.462 -47.467 1.00 85.38 391 TYR A CA 1
ATOM 2892 C C . TYR A 1 391 ? 24.230 -12.193 -46.395 1.00 85.38 391 TYR A C 1
ATOM 2894 O O . TYR A 1 391 ? 23.919 -13.320 -46.021 1.00 85.38 391 TYR A O 1
ATOM 2902 N N . ASP A 1 392 ? 25.270 -11.526 -45.901 1.00 85.06 392 ASP A N 1
ATOM 2903 C CA . ASP A 1 392 ? 26.088 -11.943 -44.758 1.00 85.06 392 ASP A CA 1
ATOM 2904 C C . ASP A 1 392 ? 25.902 -10.953 -43.593 1.00 85.06 392 ASP A C 1
ATOM 2906 O O . ASP A 1 392 ? 25.634 -9.767 -43.825 1.00 85.06 392 ASP A O 1
ATOM 2910 N N . VAL A 1 393 ? 26.095 -11.419 -42.355 1.00 83.94 393 VAL A N 1
ATOM 2911 C CA . VAL A 1 393 ? 26.198 -10.580 -41.147 1.00 83.94 393 VAL A CA 1
ATOM 2912 C C . VAL A 1 393 ? 27.619 -10.678 -40.594 1.00 83.94 393 VAL A C 1
ATOM 2914 O O . VAL A 1 393 ? 28.133 -11.771 -40.358 1.00 83.94 393 VAL A O 1
ATOM 2917 N N . LEU A 1 394 ? 28.256 -9.524 -40.418 1.00 81.31 394 LEU A N 1
ATOM 2918 C CA . LEU A 1 394 ? 29.675 -9.387 -40.096 1.00 81.31 394 LEU A CA 1
ATOM 2919 C C . LEU A 1 394 ? 29.861 -8.575 -38.815 1.00 81.31 394 LEU A C 1
ATOM 2921 O O . LEU A 1 394 ? 29.078 -7.664 -38.543 1.00 81.31 394 LEU A O 1
ATOM 2925 N N . ASP A 1 395 ? 30.932 -8.865 -38.086 1.00 84.75 395 ASP A N 1
ATOM 2926 C CA . ASP A 1 395 ? 31.470 -7.988 -37.051 1.00 84.75 395 ASP A CA 1
ATOM 2927 C C . ASP A 1 395 ? 32.118 -6.772 -37.728 1.00 84.75 395 ASP A C 1
ATOM 2929 O O . ASP A 1 395 ? 32.999 -6.895 -38.585 1.00 84.75 395 ASP A O 1
ATOM 2933 N N . ASN A 1 396 ? 31.647 -5.587 -37.359 1.00 85.31 396 ASN A N 1
ATOM 2934 C CA . ASN A 1 396 ? 32.059 -4.303 -37.903 1.00 85.31 396 ASN A CA 1
ATOM 2935 C C . ASN A 1 396 ? 32.806 -3.441 -36.872 1.00 85.31 396 ASN A C 1
ATOM 2937 O O . ASN A 1 396 ? 32.778 -2.212 -36.961 1.00 85.31 396 ASN A O 1
ATOM 2941 N N . SER A 1 397 ? 33.447 -4.061 -35.878 1.00 84.12 397 SER A N 1
ATOM 2942 C CA . SER A 1 397 ? 34.262 -3.364 -34.873 1.00 84.12 397 SER A CA 1
ATOM 2943 C C . SER A 1 397 ? 35.400 -2.562 -35.514 1.00 84.12 397 SER A C 1
ATOM 2945 O O . SER A 1 397 ? 35.739 -1.483 -35.033 1.00 84.12 397 SER A O 1
ATOM 2947 N N . ASP A 1 398 ? 35.937 -3.047 -36.641 1.00 87.38 398 ASP A N 1
ATOM 2948 C CA . ASP A 1 398 ? 36.756 -2.267 -37.572 1.00 87.38 398 ASP A CA 1
ATOM 2949 C C . ASP A 1 398 ? 35.992 -2.056 -38.896 1.00 87.38 398 ASP A C 1
ATOM 2951 O O . ASP A 1 398 ? 35.949 -2.958 -39.739 1.00 87.38 398 ASP A O 1
ATOM 2955 N N . PRO A 1 399 ? 35.412 -0.863 -39.132 1.00 83.94 399 PRO A N 1
ATOM 2956 C CA . PRO A 1 399 ? 34.681 -0.566 -40.364 1.00 83.94 399 PRO A CA 1
ATOM 2957 C C . PRO A 1 399 ? 35.521 -0.646 -41.646 1.00 83.94 399 PRO A C 1
ATOM 2959 O O . PRO A 1 399 ? 34.959 -0.719 -42.741 1.00 83.94 399 PRO A O 1
ATOM 2962 N N . LEU A 1 400 ? 36.855 -0.591 -41.545 1.00 87.62 400 LEU A N 1
ATOM 2963 C CA . LEU A 1 400 ? 37.756 -0.724 -42.692 1.00 87.62 400 LEU A CA 1
ATOM 2964 C C . LEU A 1 400 ? 38.063 -2.189 -43.019 1.00 87.62 400 LEU A C 1
ATOM 2966 O O . LEU A 1 400 ? 38.457 -2.488 -44.149 1.00 87.62 400 LEU A O 1
ATOM 2970 N N . ALA A 1 401 ? 37.859 -3.092 -42.061 1.00 90.75 401 ALA A N 1
ATOM 2971 C CA . ALA A 1 401 ? 38.085 -4.521 -42.213 1.00 90.75 401 ALA A CA 1
ATOM 2972 C C . ALA A 1 401 ? 37.019 -5.354 -41.469 1.00 90.75 401 ALA A C 1
ATOM 2974 O O . ALA A 1 401 ? 37.353 -6.032 -40.498 1.00 90.75 401 ALA A O 1
ATOM 2975 N N . PRO A 1 402 ? 35.751 -5.362 -41.931 1.00 89.56 402 PRO A N 1
ATOM 2976 C CA . PRO A 1 402 ? 34.714 -6.185 -41.314 1.00 89.56 402 PRO A CA 1
ATOM 2977 C C . PRO A 1 402 ? 35.065 -7.674 -41.404 1.00 89.56 402 PRO A C 1
ATOM 2979 O O . PRO A 1 402 ? 35.450 -8.158 -42.477 1.00 89.56 402 PRO A O 1
ATOM 2982 N N . VAL A 1 403 ? 34.899 -8.401 -40.301 1.00 91.88 403 VAL A N 1
ATOM 2983 C CA . VAL A 1 403 ? 35.232 -9.830 -40.184 1.00 91.88 403 VAL A CA 1
ATOM 2984 C C . VAL A 1 403 ? 33.986 -10.673 -39.936 1.00 91.88 403 VAL A C 1
ATOM 2986 O O . VAL A 1 403 ? 32.910 -10.163 -39.636 1.00 91.88 403 VAL A O 1
ATOM 2989 N N . ASP A 1 404 ? 34.111 -11.984 -40.105 1.00 83.19 404 ASP A N 1
ATOM 2990 C CA . ASP A 1 404 ? 33.000 -12.892 -39.839 1.00 83.19 404 ASP A CA 1
ATOM 2991 C C . ASP A 1 404 ? 32.709 -12.979 -38.335 1.00 83.19 404 ASP A C 1
ATOM 2993 O O . ASP A 1 404 ? 33.632 -13.005 -37.520 1.00 83.19 404 ASP A O 1
ATOM 2997 N N . LEU A 1 405 ? 31.425 -13.086 -37.981 1.00 73.81 405 LEU A N 1
ATOM 2998 C CA . LEU A 1 405 ? 31.010 -13.474 -36.632 1.00 73.81 405 LEU A CA 1
ATOM 2999 C C . LEU A 1 405 ? 31.456 -14.909 -36.313 1.00 73.81 405 LEU A C 1
ATOM 3001 O O . LEU A 1 405 ? 31.769 -15.701 -37.207 1.00 73.81 405 LEU A O 1
ATOM 3005 N N . VAL A 1 406 ? 31.450 -15.260 -35.027 1.00 73.69 406 VAL A N 1
ATOM 3006 C CA . VAL A 1 406 ? 31.728 -16.620 -34.552 1.00 73.69 406 VAL A CA 1
ATOM 3007 C C . VAL A 1 406 ? 30.495 -17.138 -33.802 1.00 73.69 406 VAL A C 1
ATOM 3009 O O . VAL A 1 406 ? 30.229 -16.647 -32.708 1.00 73.69 406 VAL A O 1
ATOM 3012 N N . PRO A 1 407 ? 29.747 -18.119 -34.347 1.00 72.38 407 PRO A N 1
ATOM 3013 C CA . PRO A 1 407 ? 29.892 -18.733 -35.676 1.00 72.38 407 PRO A CA 1
ATOM 3014 C C . PRO A 1 407 ? 29.510 -17.784 -36.840 1.00 72.38 407 PRO A C 1
ATOM 3016 O O . PRO A 1 407 ? 28.760 -16.828 -36.640 1.00 72.38 407 PRO A O 1
ATOM 3019 N N . PRO A 1 408 ? 30.003 -18.034 -38.073 1.00 73.19 408 PRO A N 1
ATOM 3020 C CA . PRO A 1 408 ? 29.782 -17.142 -39.212 1.00 73.19 408 PRO A CA 1
ATOM 3021 C C . PRO A 1 408 ? 28.341 -17.204 -39.735 1.00 73.19 408 PRO A C 1
ATOM 3023 O O . PRO A 1 408 ? 27.833 -18.274 -40.066 1.00 73.19 408 PRO A O 1
ATOM 3026 N N . LEU A 1 409 ? 27.716 -16.038 -39.910 1.00 78.88 409 LEU A N 1
ATOM 3027 C CA . LEU A 1 409 ? 26.383 -15.884 -40.500 1.00 78.88 409 LEU A CA 1
ATOM 3028 C C . LEU A 1 409 ? 26.491 -15.453 -41.971 1.00 78.88 409 LEU A C 1
ATOM 3030 O O . LEU A 1 409 ? 26.496 -14.263 -42.286 1.00 78.88 409 LEU A O 1
ATOM 3034 N N . LYS A 1 410 ? 26.604 -16.424 -42.883 1.00 83.19 410 LYS A N 1
ATOM 3035 C CA . LYS A 1 410 ? 26.820 -16.188 -44.323 1.00 83.19 410 LYS A CA 1
ATOM 3036 C C . LYS A 1 410 ? 25.704 -16.733 -45.198 1.00 83.19 410 LYS A C 1
ATOM 3038 O O . LYS A 1 410 ? 25.084 -17.738 -44.866 1.00 83.19 410 LYS A O 1
ATOM 3043 N N . ASN A 1 411 ? 25.542 -16.119 -46.370 1.00 82.88 411 ASN A N 1
ATOM 3044 C CA . ASN A 1 411 ? 24.621 -16.542 -47.424 1.00 82.88 411 ASN A CA 1
ATOM 3045 C C . ASN A 1 411 ? 23.174 -16.731 -46.925 1.00 82.88 411 ASN A C 1
ATOM 3047 O O . ASN A 1 411 ? 22.464 -17.637 -47.364 1.00 82.88 411 ASN A O 1
ATOM 3051 N N . LEU A 1 412 ? 22.749 -15.872 -45.998 1.00 81.00 412 LEU A N 1
ATOM 3052 C CA . LEU A 1 412 ? 21.399 -15.866 -45.455 1.00 81.00 412 LEU A CA 1
ATOM 3053 C C . LEU A 1 412 ? 20.402 -15.447 -46.543 1.00 81.00 412 LEU A C 1
ATOM 3055 O O . LEU A 1 412 ? 20.705 -14.539 -47.327 1.00 81.00 412 LEU A O 1
ATOM 3059 N N . PRO A 1 413 ? 19.224 -16.089 -46.622 1.00 80.00 413 PRO A N 1
ATOM 3060 C CA . PRO A 1 413 ? 18.262 -15.842 -47.687 1.00 80.00 413 PRO A CA 1
ATOM 3061 C C . PRO A 1 413 ? 17.603 -14.466 -47.551 1.00 80.00 413 PRO A C 1
ATOM 3063 O O . PRO A 1 413 ? 17.195 -14.052 -46.470 1.00 80.00 413 PRO A O 1
ATOM 3066 N N . PHE A 1 414 ? 17.424 -13.786 -48.681 1.00 80.31 414 PHE A N 1
ATOM 3067 C CA . PHE A 1 414 ? 16.644 -12.557 -48.786 1.00 80.31 414 PHE A CA 1
ATOM 3068 C C . PHE A 1 414 ? 15.594 -12.681 -49.888 1.00 80.31 414 PHE A C 1
ATOM 3070 O O . PHE A 1 414 ? 15.900 -13.028 -51.029 1.00 80.31 414 PHE A O 1
ATOM 3077 N N . LEU A 1 415 ? 14.348 -12.360 -49.554 1.00 82.44 415 LEU A N 1
ATOM 3078 C CA . LEU A 1 415 ? 13.203 -12.349 -50.456 1.00 82.44 415 LEU A CA 1
ATOM 3079 C C . LEU A 1 415 ? 12.815 -10.896 -50.779 1.00 82.44 415 LEU A C 1
ATOM 3081 O O . LEU A 1 415 ? 12.193 -10.229 -49.944 1.00 82.44 415 LEU A O 1
ATOM 3085 N N . PRO A 1 416 ? 13.142 -10.380 -51.980 1.00 79.00 416 PRO A N 1
ATOM 3086 C CA . PRO A 1 416 ? 12.801 -9.017 -52.370 1.00 79.00 416 PRO A CA 1
ATOM 3087 C C . PRO A 1 416 ? 11.301 -8.718 -52.268 1.00 79.00 416 PRO A C 1
ATOM 3089 O O . PRO A 1 416 ? 10.455 -9.546 -52.606 1.00 79.00 416 PRO A O 1
ATOM 3092 N N . GLY A 1 417 ? 10.967 -7.505 -51.822 1.00 75.62 417 GLY A N 1
ATOM 3093 C CA . GLY A 1 417 ? 9.579 -7.043 -51.703 1.00 75.62 417 GLY A CA 1
ATOM 3094 C C . GLY A 1 417 ? 8.805 -7.615 -50.508 1.00 75.62 417 GLY A C 1
ATOM 3095 O O . GLY A 1 417 ? 7.604 -7.375 -50.402 1.00 75.62 417 GLY A O 1
ATOM 3096 N N . ARG A 1 418 ? 9.466 -8.352 -49.607 1.00 77.94 418 ARG A N 1
ATOM 3097 C CA . ARG A 1 418 ? 8.898 -8.838 -48.341 1.00 77.94 418 ARG A CA 1
ATOM 3098 C C . ARG A 1 418 ? 9.693 -8.319 -47.142 1.00 77.94 418 ARG A C 1
ATOM 3100 O O . ARG A 1 418 ? 10.837 -7.890 -47.285 1.00 77.94 418 ARG A O 1
ATOM 3107 N N . ALA A 1 419 ? 9.086 -8.367 -45.957 1.00 67.88 419 ALA A N 1
ATOM 3108 C CA . ALA A 1 419 ? 9.821 -8.203 -44.709 1.00 67.88 419 ALA A CA 1
ATOM 3109 C C . ALA A 1 419 ? 10.742 -9.417 -44.522 1.00 67.88 419 ALA A C 1
ATOM 3111 O O . ALA A 1 419 ? 10.278 -10.555 -44.582 1.00 67.88 419 ALA A O 1
ATOM 3112 N N . ASN A 1 420 ? 12.036 -9.165 -44.337 1.00 70.44 420 ASN A N 1
ATOM 3113 C CA . ASN A 1 420 ? 13.041 -10.195 -44.094 1.00 70.44 420 ASN A CA 1
ATOM 3114 C C . ASN A 1 420 ? 13.597 -9.977 -42.682 1.00 70.44 420 ASN A C 1
ATOM 3116 O O . ASN A 1 420 ? 14.104 -8.883 -42.422 1.00 70.44 420 ASN A O 1
ATOM 3120 N N . PRO A 1 421 ? 13.495 -10.952 -41.765 1.00 64.50 421 PRO A N 1
ATOM 3121 C CA . PRO A 1 421 ? 14.135 -10.841 -40.463 1.00 64.50 421 PRO A CA 1
ATOM 3122 C C . PRO A 1 421 ? 15.653 -10.919 -40.661 1.00 64.50 421 PRO A C 1
ATOM 3124 O O . PRO A 1 421 ? 16.185 -11.962 -41.020 1.00 64.50 421 PRO A O 1
ATOM 3127 N N . VAL A 1 422 ? 16.343 -9.788 -40.498 1.00 62.72 422 VAL A N 1
ATOM 3128 C CA . VAL A 1 422 ? 17.776 -9.689 -40.834 1.00 62.72 422 VAL A CA 1
ATOM 3129 C C . VAL A 1 422 ? 18.660 -10.244 -39.721 1.00 62.72 422 VAL A C 1
ATOM 3131 O O . VAL A 1 422 ? 19.664 -10.905 -39.974 1.00 62.72 422 VAL A O 1
ATOM 3134 N N . LEU A 1 423 ? 18.219 -9.998 -38.492 1.00 60.06 423 LEU A N 1
ATOM 3135 C CA . LEU A 1 423 ? 18.648 -10.650 -37.271 1.00 60.06 423 LEU A CA 1
ATOM 3136 C C . LEU A 1 423 ? 17.394 -11.332 -36.733 1.00 60.06 423 LEU A C 1
ATOM 3138 O O . LEU A 1 423 ? 16.730 -10.821 -35.834 1.00 60.06 423 LEU A O 1
ATOM 3142 N N . SER A 1 424 ? 16.971 -12.435 -37.349 1.00 43.97 424 SER A N 1
ATOM 3143 C CA . SER A 1 424 ? 16.127 -13.343 -36.584 1.00 43.97 424 SER A CA 1
ATOM 3144 C C . SER A 1 424 ? 16.980 -13.748 -35.384 1.00 43.97 424 SER A C 1
ATOM 3146 O O . SER A 1 424 ? 18.044 -14.332 -35.596 1.00 43.97 424 SER A O 1
ATOM 3148 N N . ALA A 1 425 ? 16.529 -13.478 -34.151 1.00 41.97 425 ALA A N 1
ATOM 3149 C CA . ALA A 1 425 ? 16.731 -14.476 -33.102 1.00 41.97 425 ALA A CA 1
ATOM 3150 C C . ALA A 1 425 ? 16.358 -15.773 -33.800 1.00 41.97 425 ALA A C 1
ATOM 3152 O O . ALA A 1 425 ? 15.232 -15.853 -34.307 1.00 41.97 425 ALA A O 1
ATOM 3153 N N . ALA A 1 426 ? 17.350 -16.614 -34.095 1.00 31.78 426 ALA A N 1
ATOM 3154 C CA . ALA A 1 426 ? 17.130 -17.683 -35.042 1.00 31.78 426 ALA A CA 1
ATOM 3155 C C . ALA A 1 426 ? 15.853 -18.393 -34.588 1.00 31.78 426 ALA A C 1
ATOM 3157 O O . ALA A 1 426 ? 15.649 -18.605 -33.393 1.00 31.78 426 ALA A O 1
ATOM 3158 N N . ALA A 1 427 ? 14.979 -18.757 -35.522 1.00 34.97 427 ALA A N 1
ATOM 3159 C CA . ALA A 1 427 ? 13.948 -19.739 -35.199 1.00 34.97 427 ALA A CA 1
ATOM 3160 C C . ALA A 1 427 ? 14.583 -21.058 -34.676 1.00 34.97 427 ALA A C 1
ATOM 3162 O O . ALA A 1 427 ? 13.875 -21.917 -34.159 1.00 34.97 427 ALA A O 1
ATOM 3163 N N . ASP A 1 428 ? 15.921 -21.144 -34.739 1.00 34.66 428 ASP A N 1
ATOM 3164 C CA . ASP A 1 428 ? 16.805 -22.180 -34.223 1.00 34.66 428 ASP A CA 1
ATOM 3165 C C . ASP A 1 428 ? 17.622 -21.741 -32.984 1.00 34.66 428 ASP A C 1
ATOM 3167 O O . ASP A 1 428 ? 18.319 -22.554 -32.388 1.00 34.66 428 ASP A O 1
ATOM 3171 N N . SER A 1 429 ? 17.479 -20.501 -32.501 1.00 33.06 429 SER A N 1
ATOM 3172 C CA . SER A 1 429 ? 17.669 -20.184 -31.082 1.00 33.06 429 SER A CA 1
ATOM 3173 C C . SER A 1 429 ? 16.385 -20.582 -30.364 1.00 33.06 429 SER A C 1
ATOM 3175 O O . SER A 1 429 ? 15.709 -19.772 -29.731 1.00 33.06 429 SER A O 1
ATOM 3177 N N . GLN A 1 430 ? 16.035 -21.864 -30.481 1.00 30.23 430 GLN A N 1
ATOM 3178 C CA . GLN A 1 430 ? 15.217 -22.490 -29.470 1.00 30.23 430 GLN A CA 1
ATOM 3179 C C . GLN A 1 430 ? 16.051 -22.450 -28.195 1.00 30.23 430 GLN A C 1
ATOM 3181 O O . GLN A 1 430 ? 16.838 -23.344 -27.900 1.00 30.23 430 GLN A O 1
ATOM 3186 N N . VAL A 1 431 ? 15.814 -21.422 -27.388 1.00 29.23 431 VAL A N 1
ATOM 3187 C CA . VAL A 1 431 ? 15.618 -21.711 -25.980 1.00 29.23 431 VAL A CA 1
ATOM 3188 C C . VAL A 1 431 ? 14.462 -22.711 -25.951 1.00 29.23 431 VAL A C 1
ATOM 3190 O O . VAL A 1 431 ? 13.287 -22.351 -25.975 1.00 29.23 431 VAL A O 1
ATOM 3193 N N . LEU A 1 432 ? 14.807 -23.997 -25.978 1.00 27.19 432 LEU A N 1
ATOM 3194 C CA . LEU A 1 432 ? 13.960 -25.033 -25.425 1.00 27.19 432 LEU A CA 1
ATOM 3195 C C . LEU A 1 432 ? 13.957 -24.775 -23.917 1.00 27.19 432 LEU A C 1
ATOM 3197 O O . LEU A 1 432 ? 14.650 -25.425 -23.143 1.00 27.19 432 LEU A O 1
ATOM 3201 N N . LEU A 1 433 ? 13.158 -23.794 -23.494 1.00 29.61 433 LEU A N 1
ATOM 3202 C CA . LEU A 1 433 ? 12.499 -23.890 -22.207 1.00 29.61 433 LEU A CA 1
ATOM 3203 C C . LEU A 1 433 ? 11.518 -25.041 -22.382 1.00 29.61 433 LEU A C 1
ATOM 3205 O O . LEU A 1 433 ? 10.369 -24.866 -22.792 1.00 29.61 433 LEU A O 1
ATOM 3209 N N . SER A 1 434 ? 11.984 -26.261 -22.120 1.00 27.83 434 SER A N 1
ATOM 3210 C CA . SER A 1 434 ? 11.039 -27.266 -21.686 1.00 27.83 434 SER A CA 1
ATOM 3211 C C . SER A 1 434 ? 10.463 -26.736 -20.378 1.00 27.83 434 SER A C 1
ATOM 3213 O O . SER A 1 434 ? 11.139 -26.739 -19.349 1.00 27.83 434 SER A O 1
ATOM 3215 N N . ASN A 1 435 ? 9.207 -26.293 -20.408 1.00 32.41 435 ASN A N 1
ATOM 3216 C CA . ASN A 1 435 ? 8.381 -26.206 -19.209 1.00 32.41 435 ASN A CA 1
ATOM 3217 C C . ASN A 1 435 ? 8.093 -27.633 -18.726 1.00 32.41 435 ASN A C 1
ATOM 3219 O O . ASN A 1 435 ? 6.995 -28.164 -18.852 1.00 32.41 435 ASN A O 1
ATOM 3223 N N . ALA A 1 436 ? 9.143 -28.264 -18.229 1.00 29.67 436 ALA A N 1
ATOM 3224 C CA . ALA A 1 436 ? 9.151 -29.427 -17.380 1.00 29.67 436 ALA A CA 1
ATOM 3225 C C . ALA A 1 436 ? 10.496 -29.355 -16.661 1.00 29.67 436 ALA A C 1
ATOM 3227 O O . ALA A 1 436 ? 11.520 -29.787 -17.182 1.00 29.67 436 ALA A O 1
ATOM 3228 N N . ALA A 1 437 ? 10.505 -28.765 -15.468 1.00 31.59 437 ALA A N 1
ATOM 3229 C CA . ALA A 1 437 ? 11.575 -29.036 -14.528 1.00 31.59 437 ALA A CA 1
ATOM 3230 C C . ALA A 1 437 ? 11.609 -30.558 -14.325 1.00 31.59 437 ALA A C 1
ATOM 3232 O O . ALA A 1 437 ? 10.717 -31.117 -13.686 1.00 31.59 437 ALA A O 1
ATOM 3233 N N . PHE A 1 438 ? 12.597 -31.250 -14.891 1.00 38.22 438 PHE A N 1
ATOM 3234 C CA . PHE A 1 438 ? 12.833 -32.649 -14.555 1.00 38.22 438 PHE A CA 1
ATOM 3235 C C . PHE A 1 438 ? 13.678 -32.691 -13.281 1.00 38.22 438 PHE A C 1
ATOM 3237 O O . PHE A 1 438 ? 14.869 -32.979 -13.297 1.00 38.22 438 PHE A O 1
ATOM 3244 N N . SER A 1 439 ? 13.048 -32.344 -12.158 1.00 36.53 439 SER A N 1
ATOM 3245 C CA . SER A 1 439 ? 13.572 -32.685 -10.841 1.00 36.53 439 SER A CA 1
ATOM 3246 C C . SER A 1 439 ? 13.230 -34.150 -10.583 1.00 36.53 439 SER A C 1
ATOM 3248 O O . SER A 1 439 ? 12.072 -34.494 -10.351 1.00 36.53 439 SER A O 1
ATOM 3250 N N . GLN A 1 440 ? 14.224 -35.032 -10.669 1.00 41.97 440 GLN A N 1
ATOM 3251 C CA . GLN A 1 440 ? 14.127 -36.380 -10.113 1.00 41.97 440 GLN A CA 1
ATOM 3252 C C . GLN A 1 440 ? 15.122 -36.484 -8.970 1.00 41.97 440 GLN A C 1
ATOM 3254 O O . GLN A 1 440 ? 16.327 -36.307 -9.148 1.00 41.97 440 GLN A O 1
ATOM 3259 N N . SER A 1 441 ? 14.612 -36.805 -7.788 1.00 37.88 441 SER A N 1
ATOM 3260 C CA . SER A 1 441 ? 15.454 -37.196 -6.669 1.00 37.88 441 SER A CA 1
ATOM 3261 C C . SER A 1 441 ? 16.030 -38.592 -6.940 1.00 37.88 441 SER A C 1
ATOM 3263 O O . SER A 1 441 ? 15.278 -39.494 -7.319 1.00 37.88 441 SER A O 1
ATOM 3265 N N . PRO A 1 442 ? 17.338 -38.823 -6.737 1.00 38.09 442 PRO A N 1
ATOM 3266 C CA . PRO A 1 442 ? 17.890 -40.169 -6.789 1.00 38.09 442 PRO A CA 1
ATOM 3267 C C . PRO A 1 442 ? 17.179 -41.048 -5.754 1.00 38.09 442 PRO A C 1
ATOM 3269 O O . PRO A 1 442 ? 17.097 -40.700 -4.576 1.00 38.09 442 PRO A O 1
ATOM 3272 N N . VAL A 1 443 ? 16.673 -42.208 -6.173 1.00 40.88 443 VAL A N 1
ATOM 3273 C CA . VAL A 1 443 ? 16.191 -43.214 -5.221 1.00 40.88 443 VAL A CA 1
ATOM 3274 C C . VAL A 1 443 ? 17.418 -43.904 -4.636 1.00 40.88 443 VAL A C 1
ATOM 3276 O O . VAL A 1 443 ? 18.160 -44.577 -5.353 1.00 40.88 443 VAL A O 1
ATOM 3279 N N . LEU A 1 444 ? 17.646 -43.724 -3.333 1.00 35.97 444 LEU A N 1
ATOM 3280 C CA . LEU A 1 444 ? 18.682 -44.444 -2.596 1.00 35.97 444 LEU A CA 1
ATOM 3281 C C . LEU A 1 444 ? 18.400 -45.951 -2.668 1.00 35.97 444 LEU A C 1
ATOM 3283 O O . LEU A 1 444 ? 17.484 -46.464 -2.026 1.00 35.97 444 LEU A O 1
ATOM 3287 N N . GLY A 1 445 ? 19.188 -46.657 -3.476 1.00 44.03 445 GLY A N 1
ATOM 3288 C CA . GLY A 1 445 ? 19.291 -48.109 -3.418 1.00 44.03 445 GLY A CA 1
ATOM 3289 C C . GLY A 1 445 ? 20.177 -48.559 -2.248 1.00 44.03 445 GLY A C 1
ATOM 3290 O O . GLY A 1 445 ? 20.846 -47.733 -1.621 1.00 44.03 445 GLY A O 1
ATOM 3291 N N . PRO A 1 446 ? 20.219 -49.870 -1.951 1.00 42.22 446 PRO A N 1
ATOM 3292 C CA . PRO A 1 446 ? 21.178 -50.444 -1.010 1.00 42.22 446 PRO A CA 1
ATOM 3293 C C . PRO A 1 446 ? 22.610 -49.957 -1.287 1.00 42.22 446 PRO A C 1
ATOM 3295 O O . PRO A 1 446 ? 22.981 -49.713 -2.438 1.00 42.22 446 PRO A O 1
ATOM 3298 N N . VAL A 1 447 ? 23.427 -49.839 -0.234 1.00 35.22 447 VAL A N 1
ATOM 3299 C CA . VAL A 1 447 ? 24.830 -49.397 -0.325 1.00 35.22 447 VAL A CA 1
ATOM 3300 C C . VAL A 1 447 ? 25.553 -50.162 -1.443 1.00 35.22 447 VAL A C 1
ATOM 3302 O O . VAL A 1 447 ? 25.711 -51.379 -1.367 1.00 35.22 447 VAL A O 1
ATOM 3305 N N . GLY A 1 448 ? 25.975 -49.439 -2.486 1.00 43.31 448 GLY A N 1
ATOM 3306 C CA . GLY A 1 448 ? 26.686 -49.995 -3.643 1.00 43.31 448 GLY A CA 1
ATOM 3307 C C . GLY A 1 448 ? 25.883 -50.110 -4.945 1.00 43.31 448 GLY A C 1
ATOM 3308 O O . GLY A 1 448 ? 26.463 -50.509 -5.952 1.00 43.31 448 GLY A O 1
ATOM 3309 N N . THR A 1 449 ? 24.599 -49.736 -4.980 1.00 42.28 449 THR A N 1
ATOM 3310 C CA . THR A 1 449 ? 23.820 -49.668 -6.232 1.00 42.28 449 THR A CA 1
ATOM 3311 C C . THR A 1 449 ? 23.325 -48.247 -6.495 1.00 42.28 449 THR A C 1
ATOM 3313 O O . THR A 1 449 ? 22.266 -47.853 -6.010 1.00 42.28 449 THR A O 1
ATOM 3316 N N . THR A 1 450 ? 24.078 -47.463 -7.266 1.00 44.91 450 THR A N 1
ATOM 3317 C CA . THR A 1 450 ? 23.622 -46.167 -7.783 1.00 44.91 450 THR A CA 1
ATOM 3318 C C . THR A 1 450 ? 23.013 -46.369 -9.171 1.00 44.91 450 THR A C 1
ATOM 3320 O O . THR A 1 450 ? 23.708 -46.674 -10.135 1.00 44.91 450 THR A O 1
ATOM 3323 N N . SER A 1 451 ? 21.693 -46.222 -9.276 1.00 52.53 451 SER A N 1
ATOM 3324 C CA . SER A 1 451 ? 21.021 -45.970 -10.554 1.00 52.53 451 SER A CA 1
ATOM 3325 C C . SER A 1 451 ? 20.674 -44.490 -10.582 1.00 52.53 451 SER A C 1
ATOM 3327 O O . SER A 1 451 ? 20.150 -43.968 -9.601 1.00 52.53 451 SER A O 1
ATOM 3329 N N . ASN A 1 452 ? 20.958 -43.798 -11.679 1.00 58.25 452 ASN A N 1
ATOM 3330 C CA . ASN A 1 452 ? 20.659 -42.371 -11.811 1.00 58.25 452 ASN A CA 1
ATOM 3331 C C . ASN A 1 452 ? 19.165 -42.072 -12.052 1.00 58.25 452 ASN A C 1
ATOM 3333 O O . ASN A 1 452 ? 18.823 -40.952 -12.411 1.00 58.25 452 ASN A O 1
ATOM 3337 N N . GLY A 1 453 ? 18.284 -43.070 -11.903 1.00 58.47 453 GLY A N 1
ATOM 3338 C CA . GLY A 1 453 ? 16.833 -42.906 -12.020 1.00 58.47 453 GLY A CA 1
ATOM 3339 C C . GLY A 1 453 ? 16.317 -42.665 -13.441 1.00 58.47 453 GLY A C 1
ATOM 3340 O O . GLY A 1 453 ? 15.110 -42.550 -13.627 1.00 58.47 453 GLY A O 1
ATOM 3341 N N . ASN A 1 454 ? 17.191 -42.626 -14.451 1.00 60.81 454 ASN A N 1
ATOM 3342 C CA . ASN A 1 454 ? 16.787 -42.438 -15.839 1.00 60.81 454 ASN A CA 1
ATOM 3343 C C . ASN A 1 454 ? 16.042 -43.689 -16.346 1.00 60.81 454 ASN A C 1
ATOM 3345 O O . ASN A 1 454 ? 16.602 -44.785 -16.324 1.00 60.81 454 ASN A O 1
ATOM 3349 N N . LEU A 1 455 ? 14.796 -43.551 -16.810 1.00 59.59 455 LEU A N 1
ATOM 3350 C CA . LEU A 1 455 ? 14.008 -44.658 -17.384 1.00 59.59 455 LEU A CA 1
ATOM 3351 C C . LEU A 1 455 ? 14.216 -44.823 -18.899 1.00 59.59 455 LEU A C 1
ATOM 3353 O O . LEU A 1 455 ? 13.724 -45.787 -19.486 1.00 59.59 455 LEU A O 1
ATOM 3357 N N . GLY A 1 456 ? 14.999 -43.930 -19.506 1.00 66.88 456 GLY A N 1
ATOM 3358 C CA . GLY A 1 456 ? 15.170 -43.822 -20.944 1.00 66.88 456 GLY A CA 1
ATOM 3359 C C . GLY A 1 456 ? 14.021 -43.049 -21.577 1.00 66.88 456 GLY A C 1
ATOM 3360 O O . GLY A 1 456 ? 12.876 -43.109 -21.131 1.00 66.88 456 GLY A O 1
ATOM 3361 N N . GLU A 1 457 ? 14.329 -42.315 -22.634 1.00 69.31 457 GLU A N 1
ATOM 3362 C CA . GLU A 1 457 ? 13.355 -41.520 -23.368 1.00 69.31 457 GLU A CA 1
ATOM 3363 C C . GLU A 1 457 ? 13.723 -41.452 -24.844 1.00 69.31 457 GLU A C 1
ATOM 3365 O O . GLU A 1 457 ? 14.843 -41.748 -25.253 1.00 69.31 457 GLU A O 1
ATOM 3370 N N . THR A 1 458 ? 12.748 -41.112 -25.675 1.00 72.50 458 THR A N 1
ATOM 3371 C CA . THR A 1 458 ? 12.959 -40.984 -27.113 1.00 72.50 458 THR A CA 1
ATOM 3372 C C . THR A 1 458 ? 12.873 -39.517 -27.491 1.00 72.50 458 THR A C 1
ATOM 3374 O O . THR A 1 458 ? 11.803 -38.917 -27.433 1.00 72.50 458 THR A O 1
ATOM 3377 N N . VAL A 1 459 ? 14.005 -38.955 -27.897 1.00 68.62 459 VAL A N 1
ATOM 3378 C CA . VAL A 1 459 ? 14.128 -37.584 -28.381 1.00 68.62 459 VAL A CA 1
ATOM 3379 C C . VAL A 1 459 ? 13.970 -37.613 -29.895 1.00 68.62 459 VAL A C 1
ATOM 3381 O O . VAL A 1 459 ? 14.738 -38.266 -30.598 1.00 68.62 459 VAL A O 1
ATOM 3384 N N . THR A 1 460 ? 12.954 -36.929 -30.416 1.00 72.00 460 THR A N 1
ATOM 3385 C CA . THR A 1 460 ? 12.793 -36.764 -31.866 1.00 72.00 460 THR A CA 1
ATOM 3386 C C . THR A 1 460 ? 13.394 -35.428 -32.269 1.00 72.00 460 THR A C 1
ATOM 3388 O O . THR A 1 460 ? 12.809 -34.380 -32.007 1.00 72.00 460 THR A O 1
ATOM 3391 N N . VAL A 1 461 ? 14.556 -35.464 -32.914 1.00 69.75 461 VAL A N 1
ATOM 3392 C CA . VAL A 1 461 ? 15.197 -34.280 -33.479 1.00 69.75 461 VAL A CA 1
ATOM 3393 C C . VAL A 1 461 ? 14.648 -34.083 -34.882 1.00 69.75 461 VAL A C 1
ATOM 3395 O O . VAL A 1 461 ? 14.815 -34.932 -35.752 1.00 69.75 461 VAL A O 1
ATOM 3398 N N . THR A 1 462 ? 13.962 -32.970 -35.106 1.00 64.19 462 THR A N 1
ATOM 3399 C CA . THR A 1 462 ? 13.423 -32.634 -36.424 1.00 64.19 462 THR A CA 1
ATOM 3400 C C . THR A 1 462 ? 14.252 -31.511 -37.021 1.00 64.19 462 THR A C 1
ATOM 3402 O O . THR A 1 462 ? 14.270 -30.406 -36.490 1.00 64.19 462 THR A O 1
ATOM 3405 N N . THR A 1 463 ? 14.939 -31.797 -38.120 1.00 60.72 463 THR A N 1
ATOM 3406 C CA . THR A 1 463 ? 15.727 -30.830 -38.879 1.00 60.72 463 THR A CA 1
ATOM 3407 C C . THR A 1 463 ? 14.980 -30.467 -40.154 1.00 60.72 463 THR A C 1
ATOM 3409 O O . THR A 1 463 ? 14.509 -31.328 -40.894 1.00 60.72 463 THR A O 1
ATOM 3412 N N . THR A 1 464 ? 14.832 -29.172 -40.413 1.00 63.47 464 THR A N 1
ATOM 3413 C CA . THR A 1 464 ? 14.260 -28.690 -41.673 1.00 63.47 464 THR A CA 1
ATOM 3414 C C . THR A 1 464 ? 15.405 -28.231 -42.556 1.00 63.47 464 THR A C 1
ATOM 3416 O O . THR A 1 464 ? 16.148 -27.331 -42.179 1.00 63.47 464 THR A O 1
ATOM 3419 N N . ASP A 1 465 ? 15.561 -28.854 -43.722 1.00 61.03 465 ASP A N 1
ATOM 3420 C CA . ASP A 1 465 ? 16.555 -28.443 -44.705 1.00 61.03 465 ASP A CA 1
ATOM 3421 C C . ASP A 1 465 ? 16.237 -27.004 -45.156 1.00 61.03 465 ASP A C 1
ATOM 3423 O O . ASP A 1 465 ? 15.157 -26.747 -45.708 1.00 61.03 465 ASP A O 1
ATOM 3427 N N . PRO A 1 466 ? 17.151 -26.048 -44.931 1.00 46.31 466 PRO A N 1
ATOM 3428 C CA . PRO A 1 466 ? 16.861 -24.632 -45.121 1.00 46.31 466 PRO A CA 1
ATOM 3429 C C . PRO A 1 466 ? 16.757 -24.226 -46.600 1.00 46.31 466 PRO A C 1
ATOM 3431 O O . PRO A 1 466 ? 16.278 -23.135 -46.900 1.00 46.31 466 PRO A O 1
ATOM 3434 N N . LEU A 1 467 ? 17.178 -25.082 -47.539 1.00 47.53 467 LEU A N 1
ATOM 3435 C CA . LEU A 1 467 ? 17.140 -24.811 -48.979 1.00 47.53 467 LEU A CA 1
ATOM 3436 C C . LEU A 1 467 ? 15.909 -25.420 -49.654 1.00 47.53 467 LEU A C 1
ATOM 3438 O O . LEU A 1 467 ? 15.419 -24.887 -50.649 1.00 47.53 467 LEU A O 1
ATOM 3442 N N . THR A 1 468 ? 15.413 -26.538 -49.127 1.00 64.00 468 THR A N 1
ATOM 3443 C CA . THR A 1 468 ? 14.320 -27.310 -49.738 1.00 64.00 468 THR A CA 1
ATOM 3444 C C . THR A 1 468 ? 13.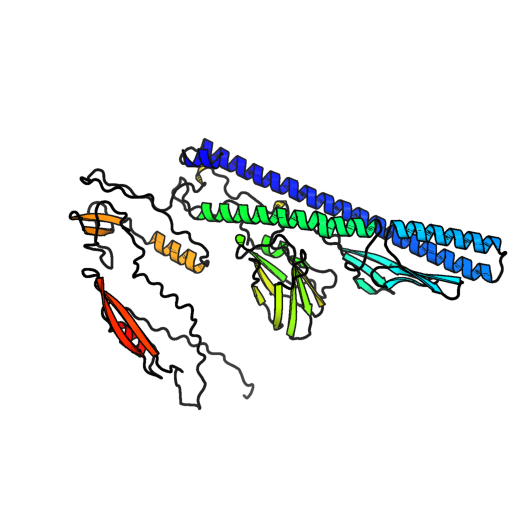043 -27.336 -48.901 1.00 64.00 468 THR A C 1
ATOM 3446 O O . THR A 1 468 ? 12.013 -27.804 -49.386 1.00 64.00 468 THR A O 1
ATOM 3449 N N . SER A 1 469 ? 13.097 -26.846 -47.656 1.00 58.28 469 SER A N 1
ATOM 3450 C CA . SER A 1 469 ? 12.041 -26.997 -46.642 1.00 58.28 469 SER A CA 1
ATOM 3451 C C . SER A 1 469 ? 11.664 -28.460 -46.368 1.00 58.28 469 SER A C 1
ATOM 3453 O O . SER A 1 469 ? 10.593 -28.738 -45.827 1.00 58.28 469 SER A O 1
ATOM 3455 N N . ALA A 1 470 ? 12.524 -29.407 -46.755 1.00 57.50 470 ALA A N 1
ATOM 3456 C CA . ALA A 1 470 ? 12.322 -30.816 -46.481 1.00 57.50 470 ALA A CA 1
ATOM 3457 C C . ALA A 1 470 ? 12.542 -31.072 -44.989 1.00 57.50 470 ALA A C 1
ATOM 3459 O O . ALA A 1 470 ? 13.579 -30.719 -44.435 1.00 57.50 470 ALA A O 1
ATOM 3460 N N . ILE A 1 471 ? 11.560 -31.690 -44.342 1.00 65.06 471 ILE A N 1
ATOM 3461 C CA . ILE A 1 471 ? 11.649 -32.064 -42.934 1.00 65.06 471 ILE A CA 1
ATOM 3462 C C . ILE A 1 471 ? 12.270 -33.458 -42.852 1.00 65.06 471 ILE A C 1
ATOM 3464 O O . ILE A 1 471 ? 11.728 -34.417 -43.403 1.00 65.06 471 ILE A O 1
ATOM 3468 N N . SER A 1 472 ? 13.395 -33.562 -42.157 1.00 70.56 472 SER A N 1
ATOM 3469 C CA . SER A 1 472 ? 14.007 -34.815 -41.737 1.00 70.56 472 SER A CA 1
ATOM 3470 C C . SER A 1 472 ? 13.809 -34.972 -40.235 1.00 70.56 472 SER A C 1
ATOM 3472 O O . SER A 1 472 ? 13.989 -34.026 -39.475 1.00 70.56 472 SER A O 1
ATOM 3474 N N . SER A 1 473 ? 13.442 -36.168 -39.790 1.00 75.56 473 SER A N 1
ATOM 3475 C CA . SER A 1 473 ? 13.346 -36.477 -38.365 1.00 75.56 473 SER A CA 1
ATOM 3476 C C . SER A 1 473 ? 14.297 -37.614 -38.045 1.00 75.56 473 SER A C 1
ATOM 3478 O O . SER A 1 473 ? 14.225 -38.685 -38.648 1.00 75.56 473 SER A O 1
ATOM 3480 N N . GLU A 1 474 ? 15.174 -37.378 -37.082 1.00 79.31 474 GLU A N 1
ATOM 3481 C CA . GLU A 1 474 ? 16.062 -38.376 -36.517 1.00 79.31 474 GLU A CA 1
ATOM 3482 C C . GLU A 1 474 ? 15.634 -38.659 -35.080 1.00 79.31 474 GLU A C 1
ATOM 3484 O O . GLU A 1 474 ? 15.423 -37.755 -34.273 1.00 79.31 474 GLU A O 1
ATOM 3489 N N . ILE A 1 475 ? 15.453 -39.938 -34.768 1.00 74.38 475 ILE A N 1
ATOM 3490 C CA . ILE A 1 475 ? 15.039 -40.373 -33.441 1.00 74.38 475 ILE A CA 1
ATOM 3491 C C . ILE A 1 475 ? 16.277 -40.826 -32.673 1.00 74.38 475 ILE A C 1
ATOM 3493 O O . ILE A 1 475 ? 16.909 -41.818 -33.035 1.00 74.38 475 ILE A O 1
ATOM 3497 N N . VAL A 1 476 ? 16.577 -40.139 -31.574 1.00 80.75 476 VAL A N 1
ATOM 3498 C CA . VAL A 1 476 ? 17.629 -40.510 -30.630 1.00 80.75 476 VAL A CA 1
ATOM 3499 C C . VAL A 1 476 ? 16.986 -41.122 -29.399 1.00 80.75 476 VAL A C 1
ATOM 3501 O O . VAL A 1 476 ? 16.174 -40.501 -28.722 1.00 80.75 476 VAL A O 1
ATOM 3504 N N . THR A 1 477 ? 17.343 -42.364 -29.090 1.00 81.50 477 THR A N 1
ATOM 3505 C CA . THR A 1 477 ? 16.891 -43.014 -27.855 1.00 81.50 477 THR A CA 1
ATOM 3506 C C . THR A 1 477 ? 17.934 -42.826 -26.766 1.00 81.50 477 THR A C 1
ATOM 3508 O O . THR A 1 477 ? 19.058 -43.319 -26.895 1.00 81.50 477 THR A O 1
ATOM 3511 N N . ILE A 1 478 ? 17.536 -42.147 -25.697 1.00 80.38 478 ILE A N 1
ATOM 3512 C CA . ILE A 1 478 ? 18.242 -42.117 -24.424 1.00 80.38 478 ILE A CA 1
ATOM 3513 C C . ILE A 1 478 ? 17.896 -43.408 -23.678 1.00 80.38 478 ILE A C 1
ATOM 3515 O O . ILE A 1 478 ? 16.730 -43.784 -23.554 1.00 80.38 478 ILE A O 1
ATOM 3519 N N . LEU A 1 479 ? 18.909 -44.129 -23.217 1.00 78.25 479 LEU A N 1
ATOM 3520 C CA . LEU A 1 479 ? 18.756 -45.422 -22.562 1.00 78.25 479 LEU A CA 1
ATOM 3521 C C . LEU A 1 479 ? 18.512 -45.259 -21.060 1.00 78.25 479 LEU A C 1
ATOM 3523 O O . LEU A 1 479 ? 19.125 -44.425 -20.396 1.00 78.25 479 LEU A O 1
ATOM 3527 N N . GLY A 1 480 ? 17.663 -46.125 -20.504 1.00 76.50 480 GLY A N 1
ATOM 3528 C CA . GLY A 1 480 ? 17.491 -46.213 -19.059 1.00 76.50 480 GLY A CA 1
ATOM 3529 C C . GLY A 1 480 ? 18.824 -46.467 -18.353 1.00 76.50 480 GLY A C 1
ATOM 3530 O O . GLY A 1 480 ? 19.651 -47.254 -18.816 1.00 76.50 480 GLY A O 1
ATOM 3531 N N . SER A 1 481 ? 19.031 -45.773 -17.239 1.00 70.06 481 SER A N 1
ATOM 3532 C CA . SER A 1 481 ? 20.238 -45.807 -16.414 1.00 70.06 481 SER A CA 1
ATOM 3533 C C . SER A 1 481 ? 21.534 -45.319 -17.084 1.00 70.06 481 SER A C 1
ATOM 3535 O O . SER A 1 481 ? 22.607 -45.475 -16.499 1.00 70.06 481 SER A O 1
ATOM 3537 N N . GLU A 1 482 ? 21.485 -44.716 -18.280 1.00 73.31 482 GLU A N 1
ATOM 3538 C CA . GLU A 1 482 ? 22.684 -44.142 -18.901 1.00 73.31 482 GLU A CA 1
ATOM 3539 C C . GLU A 1 482 ? 23.077 -42.803 -18.272 1.00 73.31 482 GLU A C 1
ATOM 3541 O O . GLU A 1 482 ? 22.206 -42.015 -17.904 1.00 73.31 482 GLU A O 1
ATOM 3546 N N . SER A 1 483 ? 24.382 -42.523 -18.169 1.00 72.44 483 SER A N 1
ATOM 3547 C CA . SER A 1 483 ? 24.869 -41.266 -17.584 1.00 72.44 483 SER A CA 1
ATOM 3548 C C . SER A 1 483 ? 24.447 -40.050 -18.416 1.00 72.44 483 SER A C 1
ATOM 3550 O O . SER A 1 483 ? 24.403 -40.133 -19.643 1.00 72.44 483 SER A O 1
ATOM 3552 N N . ALA A 1 484 ? 24.216 -38.903 -17.766 1.00 65.56 484 ALA A N 1
ATOM 3553 C CA . ALA A 1 484 ? 23.852 -37.661 -18.452 1.00 65.56 484 ALA A CA 1
ATOM 3554 C C . ALA A 1 484 ? 24.890 -37.270 -19.520 1.00 65.56 484 ALA A C 1
ATOM 3556 O O . ALA A 1 484 ? 24.527 -36.876 -20.622 1.00 65.56 484 ALA A O 1
ATOM 3557 N N . ALA A 1 485 ? 26.181 -37.485 -19.245 1.00 67.06 485 ALA A N 1
ATOM 3558 C CA . ALA A 1 485 ? 27.253 -37.258 -20.213 1.00 67.06 485 ALA A CA 1
ATOM 3559 C C . ALA A 1 485 ? 27.150 -38.181 -21.442 1.00 67.06 485 ALA A C 1
ATOM 3561 O O . ALA A 1 485 ? 27.392 -37.748 -22.565 1.00 67.06 485 ALA A O 1
ATOM 3562 N N . THR A 1 486 ? 26.771 -39.449 -21.255 1.00 76.88 486 THR A N 1
ATOM 3563 C CA . THR A 1 486 ? 26.571 -40.397 -22.363 1.00 76.88 486 THR A CA 1
ATOM 3564 C C . THR A 1 486 ? 25.325 -40.056 -23.178 1.00 76.88 486 THR A C 1
ATOM 3566 O O . THR A 1 486 ? 25.382 -40.107 -24.406 1.00 76.88 486 THR A O 1
ATOM 3569 N N . ALA A 1 487 ? 24.238 -39.653 -22.516 1.00 76.56 487 ALA A N 1
ATOM 3570 C CA . ALA A 1 487 ? 23.023 -39.185 -23.175 1.00 76.56 487 ALA A CA 1
ATOM 3571 C C . ALA A 1 487 ? 23.299 -37.925 -24.012 1.00 76.56 487 ALA A C 1
ATOM 3573 O O . ALA A 1 487 ? 22.975 -37.896 -25.197 1.00 76.56 487 ALA A O 1
ATOM 3574 N N . ALA A 1 488 ? 23.988 -36.929 -23.445 1.00 74.00 488 ALA A N 1
ATOM 3575 C CA . ALA A 1 488 ? 24.364 -35.711 -24.160 1.00 74.00 488 ALA A CA 1
ATOM 3576 C C . ALA A 1 488 ? 25.290 -35.995 -25.350 1.00 74.00 488 ALA A C 1
ATOM 3578 O O . ALA A 1 488 ? 25.039 -35.496 -26.438 1.00 74.00 488 ALA A O 1
ATOM 3579 N N . LEU A 1 489 ? 26.296 -36.867 -25.207 1.00 76.56 489 LEU A N 1
ATOM 3580 C CA . LEU A 1 489 ? 27.144 -37.271 -26.339 1.00 76.56 489 LEU A CA 1
ATOM 3581 C C . LEU A 1 489 ? 26.349 -37.943 -27.466 1.00 76.56 489 LEU A C 1
ATOM 3583 O O . LEU A 1 489 ? 26.657 -37.751 -28.639 1.00 76.56 489 LEU A O 1
ATOM 3587 N N . ARG A 1 490 ? 25.333 -38.738 -27.120 1.00 82.00 490 ARG A N 1
ATOM 3588 C CA . ARG A 1 490 ? 24.470 -39.426 -28.088 1.00 82.00 490 ARG A CA 1
ATOM 3589 C C . ARG A 1 490 ? 23.549 -38.449 -28.817 1.00 82.00 490 ARG A C 1
ATOM 3591 O O . ARG A 1 490 ? 23.372 -38.574 -30.022 1.00 82.00 490 ARG A O 1
ATOM 3598 N N . VAL A 1 491 ? 22.994 -37.477 -28.097 1.00 76.12 491 VAL A N 1
ATOM 3599 C CA . VAL A 1 491 ? 22.142 -36.423 -28.663 1.00 76.12 491 VAL A CA 1
ATOM 3600 C C . VAL A 1 491 ? 22.967 -35.459 -29.521 1.00 76.12 491 VAL A C 1
ATOM 3602 O O . VAL A 1 491 ? 22.570 -35.150 -30.638 1.00 76.12 491 VAL A O 1
ATOM 3605 N N . GLY A 1 492 ? 24.163 -35.076 -29.068 1.00 75.44 492 GLY A N 1
ATOM 3606 C CA . GLY A 1 492 ? 25.095 -34.222 -29.811 1.00 75.44 492 GLY A CA 1
ATOM 3607 C C . GLY A 1 492 ? 25.772 -34.897 -31.012 1.00 75.44 492 GLY A C 1
ATOM 3608 O O . GLY A 1 492 ? 26.475 -34.239 -31.772 1.00 75.44 492 GLY A O 1
ATOM 3609 N N . ALA A 1 493 ? 25.578 -36.205 -31.209 1.00 79.12 493 ALA A N 1
ATOM 3610 C CA . ALA A 1 493 ? 26.018 -36.891 -32.424 1.00 79.12 493 ALA A CA 1
ATOM 3611 C C . ALA A 1 493 ? 25.084 -36.630 -33.621 1.00 79.12 493 ALA A C 1
ATOM 3613 O O . ALA A 1 493 ? 25.467 -36.909 -34.760 1.00 79.12 493 ALA A O 1
ATOM 3614 N N . VAL A 1 494 ? 23.880 -36.095 -33.381 1.00 78.44 494 VAL A N 1
ATOM 3615 C CA . VAL A 1 494 ? 22.973 -35.668 -34.448 1.00 78.44 494 VAL A CA 1
ATOM 3616 C C . VAL A 1 494 ? 23.523 -34.401 -35.094 1.00 78.44 494 VAL A C 1
ATOM 3618 O O . VAL A 1 494 ? 23.874 -33.432 -34.422 1.00 78.44 494 VAL A O 1
ATOM 3621 N N . SER A 1 495 ? 23.604 -34.406 -36.424 1.00 69.56 495 SER A N 1
ATOM 3622 C CA . SER A 1 495 ? 24.145 -33.281 -37.185 1.00 69.56 495 SER A CA 1
ATOM 3623 C C . SER A 1 495 ? 23.371 -31.993 -36.888 1.00 69.56 495 SER A C 1
ATOM 3625 O O . SER A 1 495 ? 22.181 -31.905 -37.180 1.00 69.56 495 SER A O 1
ATOM 3627 N N . GLY A 1 496 ? 24.068 -30.981 -36.365 1.00 61.19 496 GLY A N 1
ATOM 3628 C CA . GLY A 1 496 ? 23.479 -29.686 -36.011 1.00 61.19 496 GLY A CA 1
ATOM 3629 C C . GLY A 1 496 ? 22.926 -29.599 -34.586 1.00 61.19 496 GLY A C 1
ATOM 3630 O O . GLY A 1 496 ? 22.276 -28.611 -34.267 1.00 61.19 496 GLY A O 1
ATOM 3631 N N . VAL A 1 497 ? 23.183 -30.597 -33.736 1.00 64.94 497 VAL A N 1
ATOM 3632 C CA . VAL A 1 497 ? 22.786 -30.594 -32.323 1.00 64.94 497 VAL A CA 1
ATOM 3633 C C . VAL A 1 497 ? 24.017 -30.428 -31.439 1.00 64.94 497 VAL A C 1
ATOM 3635 O O . VAL A 1 497 ? 24.961 -31.209 -31.523 1.00 64.94 497 VAL A O 1
ATOM 3638 N N . GLU A 1 498 ? 23.995 -29.433 -30.556 1.00 56.19 498 GLU A N 1
ATOM 3639 C CA . GLU A 1 498 ? 24.951 -29.309 -29.457 1.00 56.19 498 GLU A CA 1
ATOM 3640 C C . GLU A 1 498 ? 24.236 -29.676 -28.154 1.00 56.19 498 GLU A C 1
ATOM 3642 O O . GLU A 1 498 ? 23.160 -29.160 -27.857 1.00 56.19 498 GLU A O 1
ATOM 3647 N N . ALA A 1 499 ? 24.800 -30.614 -27.394 1.00 66.00 499 ALA A N 1
ATOM 3648 C CA . ALA A 1 499 ? 24.197 -31.121 -26.168 1.00 66.00 499 ALA A CA 1
ATOM 3649 C C . ALA A 1 499 ? 25.223 -31.101 -25.035 1.00 66.00 499 ALA A C 1
ATOM 3651 O O . ALA A 1 499 ? 26.326 -31.633 -25.170 1.00 66.00 499 ALA A O 1
ATOM 3652 N N . SER A 1 500 ? 24.846 -30.509 -23.904 1.00 54.78 500 SER A N 1
ATOM 3653 C CA . SER A 1 500 ? 25.657 -30.453 -22.690 1.00 54.78 500 SER A CA 1
ATOM 3654 C C . SER A 1 500 ? 24.954 -31.191 -21.549 1.00 54.78 500 SER A C 1
ATOM 3656 O O . SER A 1 500 ? 23.728 -31.275 -21.497 1.00 54.78 500 SER A O 1
ATOM 3658 N N . ALA A 1 501 ? 25.739 -31.778 -20.646 1.00 60.06 501 ALA A N 1
ATOM 3659 C CA . ALA A 1 501 ? 25.238 -32.474 -19.467 1.00 60.06 501 ALA A CA 1
ATOM 3660 C C . ALA A 1 501 ? 25.863 -31.877 -18.211 1.00 60.06 501 ALA A C 1
ATOM 3662 O O . ALA A 1 501 ? 27.088 -31.839 -18.097 1.00 60.06 501 ALA A O 1
ATOM 3663 N N . ASN A 1 502 ? 25.020 -31.486 -17.257 1.00 49.69 502 ASN A N 1
ATOM 3664 C CA . ASN A 1 502 ? 25.438 -31.000 -15.948 1.00 49.69 502 ASN A CA 1
ATOM 3665 C C . ASN A 1 502 ? 24.961 -31.974 -14.867 1.00 49.69 502 ASN A C 1
ATOM 3667 O O . ASN A 1 502 ? 23.815 -32.417 -14.889 1.00 49.69 502 ASN A O 1
ATOM 3671 N N . ASN A 1 503 ? 25.842 -32.301 -13.921 1.00 49.69 503 ASN A N 1
ATOM 3672 C CA . ASN A 1 503 ? 25.485 -33.053 -12.722 1.00 49.69 503 ASN A CA 1
ATOM 3673 C C . ASN A 1 503 ? 25.510 -32.092 -11.535 1.00 49.69 503 ASN A C 1
ATOM 3675 O O . ASN A 1 503 ? 26.541 -31.472 -11.279 1.00 49.69 503 ASN A O 1
ATOM 3679 N N . GLU A 1 504 ? 24.419 -32.020 -10.784 1.00 43.97 504 GLU A N 1
ATOM 3680 C CA . GLU A 1 504 ? 24.366 -31.308 -9.509 1.00 43.97 504 GLU A CA 1
ATOM 3681 C C . GLU A 1 504 ? 24.269 -32.335 -8.373 1.00 43.97 504 GLU A C 1
ATOM 3683 O O . GLU A 1 504 ? 23.443 -33.247 -8.415 1.00 43.97 504 GLU A O 1
ATOM 3688 N N . ILE A 1 505 ? 25.150 -32.232 -7.374 1.00 41.72 505 ILE A N 1
ATOM 3689 C CA . ILE A 1 505 ? 25.107 -33.064 -6.166 1.00 41.72 505 ILE A CA 1
ATOM 3690 C C . ILE A 1 505 ? 24.794 -32.141 -4.994 1.00 41.72 505 ILE A C 1
ATOM 3692 O O . ILE A 1 505 ? 25.645 -31.356 -4.583 1.00 41.72 505 ILE A O 1
ATOM 3696 N N . SER A 1 506 ? 23.599 -32.280 -4.424 1.00 39.69 506 SER A N 1
ATOM 3697 C CA . SER A 1 506 ? 23.272 -31.694 -3.125 1.00 39.69 506 SER A CA 1
ATOM 3698 C C . SER A 1 506 ? 23.531 -32.735 -2.035 1.00 39.69 506 SER A C 1
ATOM 3700 O O . SER A 1 506 ? 22.885 -33.784 -1.999 1.00 39.69 506 SER A O 1
ATOM 3702 N N . VAL A 1 507 ? 24.527 -32.489 -1.178 1.00 33.34 507 VAL A N 1
ATOM 3703 C CA . VAL A 1 507 ? 24.834 -33.346 -0.023 1.00 33.34 507 VAL A CA 1
ATOM 3704 C C . VAL A 1 507 ? 24.173 -32.743 1.210 1.00 33.34 507 VAL A C 1
ATOM 3706 O O . VAL A 1 507 ? 24.664 -31.763 1.766 1.00 33.34 507 VAL A O 1
ATOM 3709 N N . ALA A 1 508 ? 23.082 -33.352 1.666 1.00 35.84 508 ALA A N 1
ATOM 3710 C CA . ALA A 1 508 ? 22.550 -33.100 2.998 1.00 35.84 508 ALA A CA 1
ATOM 3711 C C . ALA A 1 508 ? 23.236 -34.055 3.986 1.00 35.84 508 ALA A C 1
ATOM 3713 O O . ALA A 1 508 ? 23.008 -35.264 3.946 1.00 35.84 508 ALA A O 1
ATOM 3714 N N . ILE A 1 509 ? 24.099 -33.525 4.855 1.00 34.66 509 ILE A N 1
ATOM 3715 C CA . ILE A 1 509 ? 24.645 -34.289 5.981 1.00 34.66 509 ILE A CA 1
ATOM 3716 C C . ILE A 1 509 ? 23.627 -34.196 7.116 1.00 34.66 509 ILE A C 1
ATOM 3718 O O . ILE A 1 509 ? 23.488 -33.148 7.743 1.00 34.66 509 ILE A O 1
ATOM 3722 N N . ALA A 1 510 ? 22.908 -35.287 7.361 1.00 38.53 510 ALA A N 1
ATOM 3723 C CA . ALA A 1 510 ? 22.213 -35.488 8.622 1.00 38.53 510 ALA A CA 1
ATOM 3724 C C . ALA A 1 510 ? 23.178 -36.214 9.567 1.00 38.53 510 ALA A C 1
ATOM 3726 O O . ALA A 1 510 ? 23.538 -37.362 9.315 1.00 38.53 510 ALA A O 1
ATOM 3727 N N . ASP A 1 511 ? 23.628 -35.520 10.611 1.00 43.47 511 ASP A N 1
ATOM 3728 C CA . ASP A 1 511 ? 24.264 -36.145 11.770 1.00 43.47 511 ASP A CA 1
ATOM 3729 C C . ASP A 1 511 ? 23.190 -36.961 12.506 1.00 43.47 511 ASP A C 1
ATOM 3731 O O . ASP A 1 511 ? 22.193 -36.403 12.971 1.00 43.47 511 ASP A O 1
ATOM 3735 N N . ASP A 1 512 ? 23.341 -38.286 12.542 1.00 44.69 512 ASP A N 1
ATOM 3736 C CA . ASP A 1 512 ? 22.413 -39.193 13.221 1.00 44.69 512 ASP A CA 1
ATOM 3737 C C . ASP A 1 512 ? 22.744 -39.381 14.710 1.00 44.69 512 ASP A C 1
ATOM 3739 O O . ASP A 1 512 ? 22.068 -40.148 15.402 1.00 44.69 512 ASP A O 1
ATOM 3743 N N . GLY A 1 513 ? 23.719 -38.637 15.243 1.00 41.81 513 GLY A N 1
ATOM 3744 C CA . GLY A 1 513 ? 23.966 -38.557 16.675 1.00 41.81 513 GLY A CA 1
ATOM 3745 C C . GLY A 1 513 ? 24.410 -39.877 17.304 1.00 41.81 513 GLY A C 1
ATOM 3746 O O . GLY A 1 513 ? 24.119 -40.115 18.480 1.00 41.81 513 GLY A O 1
ATOM 3747 N N . VAL A 1 514 ? 25.123 -40.736 16.566 1.00 44.75 514 VAL A N 1
ATOM 3748 C CA . VAL A 1 514 ? 25.801 -41.901 17.154 1.00 44.75 514 VAL A CA 1
ATOM 3749 C C . VAL A 1 514 ? 27.300 -41.882 16.850 1.00 44.75 514 VAL A C 1
ATOM 3751 O O . VAL A 1 514 ? 27.790 -42.626 16.002 1.00 44.75 514 VAL A O 1
ATOM 3754 N N . GLY A 1 515 ? 28.034 -41.086 17.637 1.00 41.88 515 GLY A N 1
ATOM 3755 C CA . GLY A 1 515 ? 29.485 -41.205 17.833 1.00 41.88 515 GLY A CA 1
ATOM 3756 C C . GLY A 1 515 ? 30.255 -39.905 17.736 1.00 41.88 515 GLY A C 1
ATOM 3757 O O . GLY A 1 515 ? 30.935 -39.743 16.701 1.00 41.88 515 GLY A O 1
#

pLDDT: mean 80.29, std 18.16, range [27.19, 98.56]

Foldseek 3Di:
DLVVVCLVPVVDQVSLVVVVVVVVVVLVVLLVVLVVLLVVLLVLQVVLQVLLVLLLVLQLQQLVLLVVQVVCVVPHDPVVNVVSVVSNVVSVVVNQQRWDWDWDDDPVRHIWIAFQVGHTQHDRNDGWGKDFLDDPRSQLATWIWIQDVNDTDTRRVRIDHHPNNVSSCCSQPNSLLVLLVSLLVVLVVQVVQQLVQQQFAFLVLHGGGRQKFDLVDPVNQQVQKDWDSPWPDPFWGKGKFFQASVLADSFKWKWAWADDQKTWIFIATSNPRDGQDTDIHGPDDFDKDDTSSRMIMTRHDDDGDHGIMMIGRSRRDNSPRIDGPDDRSRSRGSHRSDDDDDDPPDPDPDDDDDDDDPSPDDDDPVRVVVVVVVSVPDADWDWAAPDPFFTWIFRVNPVVDTHADVVGGGRDTHDPPDDDCSDPPPPVPPPPPPPPPPDDDFDDDPPPDGQVQFQKDKDWDWDQDPVPRDIDIDIQIGHGSDDQQVSQVSQCVPPPDHGDGDDDDDDDDDDPPDD

Radius of gyration: 35.03 Å; chains: 1; bounding box: 81×73×106 Å

Secondary structure (DSSP, 8-state):
-HHHHHHHSTT-HHHHHHHHHHHHHHHHHHHHHHHHHHHHHHHHHHHHHHHHHHHHHHHHHHHHHHHHHHHHHHHS-HHHHHHHHHHHHHHHHHHHHH--EEEEEETTTEEEEEETTTEEEEETTEE-EEEEEE--TT----EEEEEETTEEEE-GGG--SHHHHHHHHIIIIIIHHHHHHHHHHHHHHHHHHHHHHHHSB-TTSPBP--SB--TT-HHHHHHTEEE-TT-S-TT-EEEEEES-GGG--SS-EEEEEESSSEEEEEEEETTT--EEEEEEEES-S-EEEE-SSSEEEEEEES---TT-EEEE-SS---GGG--B----GGG---B-S------TT--S---PPPPPPP---S--HHHHHHHHHHHHT-PPEEEEEEETTEEEEEE-SSTTS-EEEEEEEEEEE--TTS---TT---TT------S----------STT-------EEEEEEEEE-TTT--EEEEEEEEETT--HHHHHHHHTTSTT----------------S--